Protein AF-A0A1Y2E936-F1 (afdb_monomer)

Solvent-accessible surface area (backbone atoms only — not comparable to full-atom values): 23681 Å² total; per-residue (Å²): 90,59,72,58,49,54,65,76,47,59,90,58,49,52,66,76,77,55,56,75,79,74,54,47,101,84,70,42,60,48,48,83,48,50,61,58,54,36,53,50,53,43,53,48,37,49,39,62,71,71,57,76,38,83,83,46,65,85,69,51,75,69,56,52,50,34,36,50,55,47,44,55,50,36,50,55,51,50,49,51,56,66,74,37,77,84,53,70,55,64,56,71,71,55,42,52,58,54,53,51,44,37,34,68,70,87,56,99,84,30,47,57,32,54,58,61,67,32,66,55,55,48,51,32,44,48,54,45,39,53,50,49,44,71,68,40,91,48,77,86,70,51,60,59,55,38,49,41,33,56,77,44,47,88,80,44,28,27,51,51,43,48,51,26,53,51,48,37,41,52,52,44,67,75,40,46,69,58,51,59,56,55,63,62,59,77,74,58,73,89,66,88,70,64,78,44,55,46,60,59,46,72,74,49,64,81,60,58,55,65,76,77,54,66,74,90,53,91,83,50,51,31,69,52,52,55,48,52,54,49,34,54,51,52,46,48,48,48,60,72,36,89,85,41,89,63,80,73,59,89,52,65,68,68,30,52,52,52,52,46,28,48,51,48,31,52,50,51,50,54,62,67,64,40,67,87,47,36,40,97,78,49,37,58,44,57,69,66,49,32,49,54,53,47,40,32,42,50,34,72,56,37,90,94,17,27,49,10,25,48,49,58,30,84,80,43,35,58,52,53,51,49,52,23,32,52,46,25,50,52,39,39,61,68,26,88,48,74,88,70,47,57,70,61,22,43,48,36,34,75,45,50,94,77,49,41,40,46,57,48,35,42,21,43,51,48,33,50,53,50,53,53,49,50,64,70,67,48,74,79,71,70,76,70,74,72,71,73,73,80,74,85,71,82,87,83,75,89,80,87,86,86,81,87,76,89,79,82,91,135

pLDDT: mean 87.67, std 13.81, range [39.38, 98.5]

Radius of gyration: 30.01 Å; Cα contacts (8 Å, |Δi|>4): 402; chains: 1; bounding box: 70×77×100 Å

Secondary structure (DSSP, 8-state):
-HHHHHHHTTT--HHHHSPPPPP-TTSPPBGGGHHHHHHHHHHHHHHHHHT-STTPPPPPHHHHHHHHHHHHHHHHHHHHHHHTTT-SB--HHHHHHHHHTTSSS--TT-HHHHHHT-HHHHHHHHHHHHHHHHH-SSGGGS-HHHHHHHHTGGG--HHHHHHHHHHHHHHHHHHHHHHHHHHHHTT-------GGGHHHHHHHTTS-HHHHSPPP-TT--HHHHHHHHHHHHHHHHHHHSSS-SS---SSHHHHHHHHHHHHHHHHHHHHHT-GGGB-TTSSBSSHHHHHHHHHHHHS--BTTBHHHHHHH-TTTHHHHHHHHHHHHHHHHHH-SSGGGS-HHHHHHHHHGGG--HHHHHHHHHHHHHHHHHHHHHS--------PPP---------------------

Organism: NCBI:txid106004

Foldseek 3Di:
DLVVLCVVCVPPALCNVPNQDDAPPVRFDWLVSLLVVLVLLLVLLCCLVLVLQPQQDNDAPVLVVLSVVSNVVSVVSVVCSVVPPVDRGDDPVVRVVSVVLFFQDPDVPRSLQVSLPDPSLLVSLVVLQVVLVVPDPDSVSRDSLSSNCNVCVNVHTSSSSSVNSVVSSVSCVVCVQVCLVVVVVVVDPPDCDDPLLCALCVVAVSDDCCVVLPADDLPDFLVSLVVLLCLLLVLLVLCVDVVHPDDADPDPVSNVLLVVLSVVSVVVSVVCPPPVQADPRNAGDDPVSSVLSSCLRFNDADPSNSLNVSCVPPRRVVRLLCLLLVLLVVQSNPDPHPVLHDSLSVSCNVCVVVGTSSSSSVNSVVSVVSVVVCVVPPPPPPPPPPPPDPPPDDPPDDDDDDDDDDDDDD

Structure (mmCIF, N/CA/C/O backbone):
data_AF-A0A1Y2E936-F1
#
_entry.id   AF-A0A1Y2E936-F1
#
loop_
_atom_site.group_PDB
_atom_site.id
_atom_site.type_symbol
_atom_site.label_atom_id
_atom_site.label_alt_id
_atom_site.label_comp_id
_atom_site.label_asym_id
_atom_site.label_entity_id
_atom_site.label_seq_id
_atom_site.pdbx_PDB_ins_code
_atom_site.Cartn_x
_atom_site.Cartn_y
_atom_site.Cartn_z
_atom_site.occupancy
_atom_site.B_iso_or_equiv
_atom_site.auth_seq_id
_atom_site.auth_comp_id
_atom_site.auth_asym_id
_atom_site.auth_atom_id
_atom_site.pdbx_PDB_model_num
ATOM 1 N N . MET A 1 1 ? 17.782 -22.196 17.964 1.00 95.38 1 MET A N 1
ATOM 2 C CA . MET A 1 1 ? 17.771 -22.431 16.505 1.00 95.38 1 MET A CA 1
ATOM 3 C C . MET A 1 1 ? 18.940 -21.751 15.791 1.00 95.38 1 MET A C 1
ATOM 5 O O . MET A 1 1 ? 19.696 -22.451 15.136 1.00 95.38 1 MET A O 1
ATOM 9 N N . GLN A 1 2 ? 19.159 -20.439 15.965 1.00 95.19 2 GLN A N 1
ATOM 10 C CA . GLN A 1 2 ? 20.209 -19.678 15.257 1.00 95.19 2 GLN A CA 1
ATOM 11 C C . GLN A 1 2 ? 21.599 -20.341 15.252 1.00 95.19 2 GLN A C 1
ATOM 13 O O . GLN A 1 2 ? 22.127 -20.606 14.182 1.00 95.19 2 GLN A O 1
ATOM 18 N N . ALA A 1 3 ? 22.156 -20.705 16.415 1.00 96.25 3 ALA A N 1
ATOM 19 C CA . ALA A 1 3 ? 23.478 -21.344 16.486 1.00 96.25 3 ALA A CA 1
ATOM 20 C C . ALA A 1 3 ? 23.561 -22.689 15.731 1.00 96.25 3 ALA A C 1
ATOM 22 O O . ALA A 1 3 ? 24.579 -22.988 15.111 1.00 96.25 3 ALA A O 1
ATOM 23 N N . GLN A 1 4 ? 22.483 -23.483 15.746 1.00 97.31 4 GLN A N 1
ATOM 24 C CA . GLN A 1 4 ? 22.412 -24.747 15.003 1.00 97.31 4 GLN A CA 1
ATOM 25 C C . GLN A 1 4 ? 22.376 -24.492 13.492 1.00 97.31 4 GLN A C 1
ATOM 27 O O . GLN A 1 4 ? 23.114 -25.139 12.756 1.00 97.31 4 GLN A O 1
ATOM 32 N N . ALA A 1 5 ? 21.580 -23.516 13.0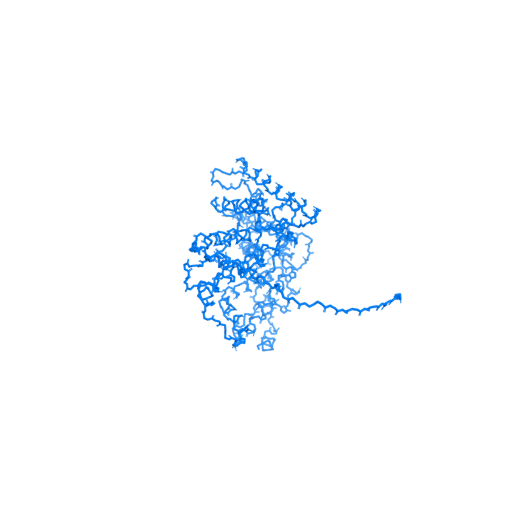39 1.00 96.50 5 ALA A N 1
ATOM 33 C CA . ALA A 1 5 ? 21.527 -23.106 11.635 1.00 96.50 5 ALA A CA 1
ATOM 34 C C . ALA A 1 5 ? 22.873 -22.545 11.149 1.00 96.50 5 ALA A C 1
ATOM 36 O O . ALA A 1 5 ? 23.357 -22.953 10.096 1.00 96.50 5 ALA A O 1
ATOM 37 N N . SER A 1 6 ? 23.537 -21.698 11.944 1.00 96.25 6 SER A N 1
ATOM 38 C CA . SER A 1 6 ? 24.874 -21.174 11.632 1.00 96.25 6 SER A CA 1
ATOM 39 C C . SER A 1 6 ? 25.923 -22.279 11.494 1.00 96.25 6 SER A C 1
ATOM 41 O O . SER A 1 6 ? 26.795 -22.186 10.635 1.00 96.25 6 SER A O 1
ATOM 43 N N . ALA A 1 7 ? 25.862 -23.318 12.334 1.00 97.19 7 ALA A N 1
ATOM 44 C CA . ALA A 1 7 ? 26.773 -24.455 12.244 1.00 97.19 7 ALA A CA 1
ATOM 45 C C . ALA A 1 7 ? 26.462 -25.342 11.028 1.00 97.19 7 ALA A C 1
ATOM 47 O O . ALA A 1 7 ? 27.373 -25.701 10.290 1.00 97.19 7 ALA A O 1
ATOM 48 N N . ALA A 1 8 ? 25.187 -25.660 10.800 1.00 97.88 8 ALA A N 1
ATOM 49 C CA . ALA A 1 8 ? 24.766 -26.590 9.755 1.00 97.88 8 ALA A CA 1
ATOM 50 C C . ALA A 1 8 ? 24.828 -26.010 8.335 1.00 97.88 8 ALA A C 1
ATOM 52 O O . ALA A 1 8 ? 25.029 -26.751 7.379 1.00 97.88 8 ALA A O 1
ATOM 53 N N . PHE A 1 9 ? 24.637 -24.698 8.184 1.00 97.88 9 PHE A N 1
ATOM 54 C CA . PHE A 1 9 ? 24.607 -24.014 6.887 1.00 97.88 9 PHE A CA 1
ATOM 55 C C . PHE A 1 9 ? 25.857 -23.161 6.642 1.00 97.88 9 PHE A C 1
ATOM 57 O O . PHE A 1 9 ? 25.851 -22.291 5.772 1.00 97.88 9 PHE A O 1
ATOM 64 N N . ARG A 1 10 ? 26.932 -23.391 7.407 1.00 97.12 10 ARG A N 1
ATOM 65 C CA . ARG A 1 10 ? 28.188 -22.634 7.312 1.00 97.12 10 ARG A CA 1
ATOM 66 C C . ARG A 1 10 ? 28.743 -22.610 5.889 1.00 97.12 10 ARG A C 1
ATOM 68 O O . ARG A 1 10 ? 29.043 -21.535 5.389 1.00 97.12 10 ARG A O 1
ATOM 75 N N . ASP A 1 11 ? 28.792 -23.771 5.246 1.00 97.25 11 ASP A N 1
ATOM 76 C CA . ASP A 1 11 ? 29.447 -23.944 3.944 1.00 97.25 11 ASP A CA 1
ATOM 77 C C . ASP A 1 11 ? 28.495 -23.726 2.755 1.00 97.25 11 ASP A C 1
ATOM 79 O O . ASP A 1 11 ? 28.885 -23.866 1.597 1.00 97.25 11 ASP A O 1
ATOM 83 N N . LEU A 1 12 ? 27.227 -23.392 3.023 1.00 97.56 12 LEU A N 1
ATOM 84 C CA . LEU A 1 12 ? 26.265 -23.051 1.980 1.00 97.56 12 LEU A CA 1
ATOM 85 C C . LEU A 1 12 ? 26.434 -21.591 1.567 1.00 97.56 12 LEU A C 1
ATOM 87 O O . LEU A 1 12 ? 26.602 -20.716 2.415 1.00 97.56 12 LEU A O 1
ATOM 91 N N . THR A 1 13 ? 26.307 -21.335 0.267 1.00 97.50 13 THR A N 1
ATOM 92 C CA . THR A 1 13 ? 26.265 -19.990 -0.320 1.00 97.50 13 THR A CA 1
ATOM 93 C C . THR A 1 13 ? 24.950 -19.781 -1.064 1.00 97.50 13 THR A C 1
ATOM 95 O O . THR A 1 13 ? 24.305 -20.740 -1.505 1.00 97.50 13 THR A O 1
ATOM 98 N N . VAL A 1 14 ? 24.542 -18.523 -1.247 1.00 96.25 14 VAL A N 1
ATOM 99 C CA . VAL A 1 14 ? 23.341 -18.216 -2.041 1.00 96.25 14 VAL A CA 1
ATOM 100 C C . VAL A 1 14 ? 23.515 -18.647 -3.495 1.00 96.25 14 VAL A C 1
ATOM 102 O O . VAL A 1 14 ? 22.578 -19.198 -4.066 1.00 96.25 14 VAL A O 1
ATOM 105 N N . SER A 1 15 ? 24.711 -18.516 -4.073 1.00 94.75 15 SER A N 1
ATOM 106 C CA . SER A 1 15 ? 24.978 -18.960 -5.446 1.00 94.75 15 SER A CA 1
ATOM 107 C C . SER A 1 15 ? 24.755 -20.467 -5.628 1.00 94.75 15 SER A C 1
ATOM 109 O O . SER A 1 15 ? 24.319 -20.895 -6.694 1.00 94.75 15 SER A O 1
ATOM 111 N N . TYR A 1 16 ? 25.002 -21.273 -4.587 1.00 96.88 16 TYR A N 1
ATOM 112 C CA . TYR A 1 16 ? 24.696 -22.706 -4.588 1.00 96.88 16 TYR A CA 1
ATOM 113 C C . TYR A 1 16 ? 23.190 -22.981 -4.453 1.00 96.88 16 TYR A C 1
ATOM 115 O O . TYR A 1 16 ? 22.640 -23.811 -5.173 1.00 96.88 16 TYR A O 1
ATOM 123 N N . LEU A 1 17 ? 22.507 -22.275 -3.547 1.00 96.06 17 LEU A N 1
ATOM 124 C CA . LEU A 1 17 ? 21.073 -22.468 -3.282 1.00 96.06 17 LEU A CA 1
ATOM 125 C C . LEU A 1 17 ? 20.167 -21.882 -4.375 1.00 96.06 17 LEU A C 1
ATOM 127 O O . LEU A 1 17 ? 19.028 -22.311 -4.552 1.00 96.06 17 LEU A O 1
ATOM 131 N N . ALA A 1 18 ? 20.656 -20.872 -5.085 1.00 93.38 18 ALA A N 1
ATOM 132 C CA . ALA A 1 18 ? 19.879 -20.015 -5.961 1.00 93.38 18 ALA A CA 1
ATOM 133 C C . ALA A 1 18 ? 20.694 -19.603 -7.209 1.00 93.38 18 ALA A C 1
ATOM 135 O O . ALA A 1 18 ? 20.725 -18.418 -7.558 1.00 93.38 18 ALA A O 1
ATOM 136 N N . PRO A 1 19 ? 21.264 -20.559 -7.968 1.00 94.31 19 PRO A N 1
ATOM 137 C CA . PRO A 1 19 ? 22.213 -20.267 -9.038 1.00 94.31 19 PRO A CA 1
ATOM 138 C C . PRO A 1 19 ? 21.625 -19.376 -10.136 1.00 94.31 19 PRO A C 1
ATOM 140 O O . PRO A 1 19 ? 20.407 -19.334 -10.372 1.00 94.31 19 PRO A O 1
ATOM 143 N N . HIS A 1 20 ? 22.503 -18.650 -10.824 1.00 92.69 20 HIS A N 1
ATOM 144 C CA . HIS A 1 20 ? 22.152 -18.019 -12.093 1.00 92.69 20 HIS A CA 1
ATOM 145 C C . HIS A 1 20 ? 21.760 -19.083 -13.125 1.00 92.69 20 HIS A C 1
ATOM 147 O O . HIS A 1 20 ? 22.260 -20.210 -13.065 1.00 92.69 20 HIS A O 1
ATOM 153 N N . PRO A 1 21 ? 20.890 -18.748 -14.095 1.00 92.25 21 PRO A N 1
ATOM 154 C CA . PRO A 1 21 ? 20.718 -19.576 -15.275 1.00 92.25 21 PRO A CA 1
ATOM 155 C C . PRO A 1 21 ? 22.086 -19.808 -15.929 1.00 92.25 21 PRO A C 1
ATOM 157 O O . PRO A 1 21 ? 22.873 -18.858 -16.015 1.00 92.25 21 PRO A O 1
ATOM 160 N N . PRO A 1 22 ? 22.379 -21.039 -16.373 1.00 90.38 22 PRO A N 1
ATOM 161 C CA . PRO A 1 22 ? 23.677 -21.363 -16.938 1.00 90.38 22 PRO A CA 1
ATOM 162 C C . PRO A 1 22 ? 23.936 -20.520 -18.190 1.00 90.38 22 PRO A C 1
ATOM 164 O O . PRO A 1 22 ? 23.034 -20.282 -19.002 1.00 90.38 22 PRO A O 1
ATOM 167 N N . LEU A 1 23 ? 25.179 -20.069 -18.325 1.00 88.62 23 LEU A N 1
ATOM 168 C CA . LEU A 1 23 ? 25.692 -19.534 -19.579 1.00 88.62 23 LEU A CA 1
ATOM 169 C C . LEU A 1 23 ? 26.053 -20.706 -20.499 1.00 88.62 23 LEU A C 1
ATOM 171 O O . LEU A 1 23 ? 26.332 -21.808 -20.023 1.00 88.62 23 LEU A O 1
ATOM 175 N N . ASP A 1 24 ? 26.026 -20.479 -21.808 1.00 87.25 24 ASP A N 1
ATOM 176 C CA . ASP A 1 24 ? 26.539 -21.462 -22.760 1.00 87.25 24 ASP A CA 1
ATOM 177 C C . ASP A 1 24 ? 28.075 -21.580 -22.686 1.00 87.25 24 ASP A C 1
ATOM 179 O O . ASP A 1 24 ? 28.744 -20.859 -21.942 1.00 87.25 24 ASP A O 1
ATOM 183 N N . GLU A 1 25 ? 28.647 -22.490 -23.476 1.00 89.38 25 GLU A N 1
ATOM 184 C CA . GLU A 1 25 ? 30.098 -22.739 -23.532 1.00 89.38 25 GLU A CA 1
ATOM 185 C C . GLU A 1 25 ? 30.923 -21.491 -23.898 1.00 89.38 25 GLU A C 1
ATOM 187 O O . GLU A 1 25 ? 32.115 -21.425 -23.608 1.00 89.38 25 GLU A O 1
ATOM 192 N N . LEU A 1 26 ? 30.294 -20.485 -24.514 1.00 86.12 26 LEU A N 1
ATOM 193 C CA . LEU A 1 26 ? 30.909 -19.220 -24.908 1.00 86.12 26 LEU A CA 1
ATOM 194 C C . LEU A 1 26 ? 30.634 -18.094 -23.898 1.00 86.12 26 LEU A C 1
ATOM 196 O O . LEU A 1 26 ? 30.902 -16.927 -24.195 1.00 86.12 26 LEU A O 1
ATOM 200 N N . GLY A 1 27 ? 30.067 -18.409 -22.729 1.00 85.56 27 GLY A N 1
ATOM 201 C CA . GLY A 1 27 ? 29.691 -17.426 -21.715 1.00 85.56 27 GLY A CA 1
ATOM 202 C C . GLY A 1 27 ? 28.489 -16.564 -22.117 1.00 85.56 27 GLY A C 1
ATOM 203 O O . GLY A 1 27 ? 28.288 -15.477 -21.568 1.00 85.56 27 GLY A O 1
ATOM 204 N N . ARG A 1 28 ? 27.684 -16.998 -23.093 1.00 86.25 28 ARG A N 1
ATOM 205 C CA . ARG A 1 28 ? 26.511 -16.257 -23.563 1.00 86.25 28 ARG A CA 1
ATOM 206 C C . ARG A 1 28 ? 25.267 -16.686 -22.815 1.00 86.25 28 ARG A C 1
ATOM 208 O O . ARG A 1 28 ? 25.077 -17.857 -22.501 1.00 86.25 28 ARG A O 1
ATOM 215 N N . LEU A 1 29 ? 24.395 -15.723 -22.548 1.00 86.62 29 LEU A N 1
ATOM 216 C CA . LEU A 1 29 ? 23.117 -15.995 -21.918 1.00 86.62 29 LEU A CA 1
ATOM 217 C C . LEU A 1 29 ? 22.126 -16.463 -22.994 1.00 86.62 29 LEU A C 1
ATOM 219 O O . LEU A 1 29 ? 21.844 -15.693 -23.920 1.00 86.62 29 LEU A O 1
ATOM 223 N N . PRO A 1 30 ? 21.561 -17.678 -22.883 1.00 88.06 30 PRO A N 1
ATOM 224 C CA . PRO A 1 30 ? 20.521 -18.121 -23.800 1.00 88.06 30 PRO A CA 1
ATOM 225 C C . PRO A 1 30 ? 19.323 -17.169 -23.756 1.00 88.06 30 PRO A C 1
ATOM 227 O O . PRO A 1 30 ? 18.890 -16.751 -22.679 1.00 88.06 30 PRO A O 1
ATOM 230 N N . SER A 1 31 ? 18.737 -16.864 -24.914 1.00 84.69 31 SER A N 1
ATOM 231 C CA . SER A 1 31 ? 17.514 -16.045 -24.994 1.00 84.69 31 SER A CA 1
ATOM 232 C C . SER A 1 31 ? 16.362 -16.605 -24.146 1.00 84.69 31 SER A C 1
ATOM 234 O O . SER A 1 31 ? 15.586 -15.846 -23.569 1.00 84.69 31 SER A O 1
ATOM 236 N N . THR A 1 32 ? 16.306 -17.928 -23.974 1.00 87.56 32 THR A N 1
ATOM 237 C CA . THR A 1 32 ? 15.342 -18.631 -23.112 1.00 87.56 32 THR A CA 1
ATOM 238 C C . THR A 1 32 ? 15.480 -18.301 -21.625 1.00 87.56 32 THR A C 1
ATOM 240 O O . THR A 1 32 ? 14.538 -18.513 -20.867 1.00 87.56 32 THR A O 1
ATOM 243 N N . SER A 1 33 ? 16.626 -17.772 -21.191 1.00 90.62 33 SER A N 1
ATOM 244 C CA . SER A 1 33 ? 16.859 -17.371 -19.802 1.00 90.62 33 SER A CA 1
ATOM 245 C C . SER A 1 33 ? 16.356 -15.956 -19.508 1.00 90.62 33 SER A C 1
ATOM 247 O O . SER A 1 33 ? 16.100 -15.635 -18.350 1.00 90.62 33 SER A O 1
ATOM 249 N N . ILE A 1 34 ? 16.170 -15.106 -20.526 1.00 89.44 34 ILE A N 1
ATOM 250 C CA . ILE A 1 34 ? 15.738 -13.706 -20.357 1.00 89.44 34 ILE A CA 1
ATOM 251 C C . ILE A 1 34 ? 14.385 -13.612 -19.639 1.00 89.44 34 ILE A C 1
ATOM 253 O O . ILE A 1 34 ? 14.310 -12.859 -18.666 1.00 89.44 34 ILE A O 1
ATOM 257 N N . PRO A 1 35 ? 13.351 -14.402 -20.010 1.00 92.25 35 PRO A N 1
ATOM 258 C CA . PRO A 1 35 ? 12.076 -14.382 -19.300 1.00 92.25 35 PRO A CA 1
ATOM 259 C C . PRO A 1 35 ? 12.193 -14.753 -17.818 1.00 92.25 35 PRO A C 1
ATOM 261 O O . PRO A 1 35 ? 11.392 -14.295 -17.013 1.00 92.25 35 PRO A O 1
ATOM 264 N N . LEU A 1 36 ? 13.183 -15.567 -17.427 1.00 93.62 36 LEU A N 1
ATOM 265 C CA . LEU A 1 36 ? 13.402 -15.915 -16.018 1.00 93.62 36 LEU A CA 1
ATOM 266 C C . LEU A 1 36 ? 13.915 -14.708 -15.224 1.00 93.62 36 LEU A C 1
ATOM 268 O O . LEU A 1 36 ? 13.453 -14.453 -14.113 1.00 93.62 36 LEU A O 1
ATOM 272 N N . TYR A 1 37 ? 14.840 -13.952 -15.816 1.00 94.50 37 TYR A N 1
ATOM 273 C CA . TYR A 1 37 ? 15.378 -12.712 -15.261 1.00 94.50 37 TYR A CA 1
ATOM 274 C C . TYR A 1 37 ? 14.319 -11.622 -15.142 1.00 94.50 37 TYR A C 1
ATOM 276 O O . TYR A 1 37 ? 14.142 -11.079 -14.053 1.00 94.50 37 TYR A O 1
ATOM 284 N N . THR A 1 38 ? 13.583 -11.347 -16.221 1.00 94.50 38 THR A N 1
ATOM 285 C CA . THR A 1 38 ? 12.517 -10.336 -16.209 1.00 94.50 38 THR A CA 1
ATOM 286 C C . THR A 1 38 ? 11.378 -10.741 -15.274 1.00 94.50 38 THR A C 1
ATOM 288 O O . THR A 1 38 ? 10.902 -9.922 -14.497 1.00 94.50 38 THR A O 1
ATOM 291 N N . ALA A 1 39 ? 10.981 -12.020 -15.241 1.00 95.62 39 ALA A N 1
ATOM 292 C CA . ALA A 1 39 ? 9.966 -12.490 -14.298 1.00 95.62 39 ALA A CA 1
ATOM 293 C C . ALA A 1 39 ? 10.403 -12.325 -12.835 1.00 95.62 39 ALA A C 1
ATOM 295 O O . ALA A 1 39 ? 9.564 -12.033 -11.980 1.00 95.62 39 ALA A O 1
ATOM 296 N N . LEU A 1 40 ? 11.691 -12.515 -12.527 1.00 96.31 40 LEU A N 1
ATOM 297 C CA . LEU A 1 40 ? 12.211 -12.292 -11.181 1.00 96.31 40 LEU A CA 1
ATOM 298 C C . LEU A 1 40 ? 12.169 -10.805 -10.809 1.00 96.31 40 LEU A C 1
ATOM 300 O O . LEU A 1 40 ? 11.594 -10.466 -9.773 1.00 96.31 40 LEU A O 1
ATOM 304 N N . SER A 1 41 ? 12.718 -9.923 -11.651 1.00 96.12 41 SER A N 1
ATOM 305 C CA . SER A 1 41 ? 12.727 -8.477 -11.389 1.00 96.12 41 SER A CA 1
ATOM 306 C C . SER A 1 41 ? 11.319 -7.896 -11.302 1.00 96.12 41 SER A C 1
ATOM 308 O O . SER A 1 41 ? 11.032 -7.148 -10.370 1.00 96.12 41 SER A O 1
ATOM 310 N N . THR A 1 42 ? 10.406 -8.327 -12.174 1.00 95.62 42 THR A N 1
ATOM 311 C CA . THR A 1 42 ? 8.989 -7.947 -12.128 1.00 95.62 42 THR A CA 1
ATOM 312 C C . THR A 1 42 ? 8.339 -8.379 -10.812 1.00 95.62 42 THR A C 1
ATOM 314 O O . THR A 1 42 ? 7.647 -7.590 -10.174 1.00 95.62 42 THR A O 1
ATOM 317 N N . LYS A 1 43 ? 8.580 -9.612 -10.342 1.00 95.38 43 LYS A N 1
ATOM 318 C CA . LYS A 1 43 ? 8.028 -10.089 -9.059 1.00 95.38 43 LYS A CA 1
ATOM 319 C C . LYS A 1 43 ? 8.529 -9.277 -7.867 1.00 95.38 43 LYS A C 1
ATOM 321 O O . LYS A 1 43 ? 7.753 -9.054 -6.940 1.00 95.38 43 LYS A O 1
ATOM 326 N N . VAL A 1 44 ? 9.795 -8.859 -7.875 1.00 95.25 44 VAL A N 1
ATOM 327 C CA . VAL A 1 44 ? 10.350 -7.985 -6.831 1.00 95.25 44 VAL A CA 1
ATOM 328 C C . VAL A 1 44 ? 9.729 -6.594 -6.920 1.00 95.25 44 VAL A C 1
ATOM 330 O O . VAL A 1 44 ? 9.231 -6.098 -5.916 1.00 95.25 44 VAL A O 1
ATOM 333 N N . ALA A 1 45 ? 9.670 -5.998 -8.111 1.00 93.81 45 ALA A N 1
ATOM 334 C CA . ALA A 1 45 ? 9.061 -4.686 -8.321 1.00 93.81 45 ALA A CA 1
ATOM 335 C C . ALA A 1 45 ? 7.606 -4.645 -7.820 1.00 93.81 45 ALA A C 1
ATOM 337 O O . ALA A 1 45 ? 7.235 -3.743 -7.072 1.00 93.81 45 ALA A O 1
ATOM 338 N N . LEU A 1 46 ? 6.814 -5.671 -8.151 1.00 89.69 46 LEU A N 1
ATOM 339 C CA . LEU A 1 46 ? 5.427 -5.802 -7.699 1.00 89.69 46 LEU A CA 1
ATOM 340 C C . LEU A 1 46 ? 5.306 -6.012 -6.186 1.00 89.69 46 LEU A C 1
ATOM 342 O O . LEU A 1 46 ? 4.402 -5.462 -5.560 1.00 89.69 46 LEU A O 1
ATOM 346 N N . LEU A 1 47 ? 6.212 -6.787 -5.579 1.00 90.62 47 LEU A N 1
ATOM 347 C CA . LEU A 1 47 ? 6.241 -6.954 -4.125 1.00 90.62 47 LEU A CA 1
ATOM 348 C C . LEU A 1 47 ? 6.421 -5.605 -3.423 1.00 90.62 47 LEU A C 1
ATOM 350 O O . LEU A 1 47 ? 5.678 -5.288 -2.493 1.00 90.62 47 LEU A O 1
ATOM 354 N N . LEU A 1 48 ? 7.390 -4.818 -3.893 1.00 89.56 48 LEU A N 1
ATOM 355 C CA . LEU A 1 48 ? 7.687 -3.500 -3.343 1.00 89.56 48 LEU A CA 1
ATOM 356 C C . LEU A 1 48 ? 6.540 -2.511 -3.617 1.00 89.56 48 LEU A C 1
ATOM 358 O O . LEU A 1 48 ? 6.225 -1.694 -2.757 1.00 89.56 48 LEU A O 1
ATOM 362 N N . SER A 1 49 ? 5.859 -2.605 -4.765 1.00 85.38 49 SER A N 1
ATOM 363 C CA . SER A 1 49 ? 4.780 -1.678 -5.129 1.00 85.38 49 SER A CA 1
ATOM 364 C C . SER A 1 49 ? 3.460 -1.947 -4.408 1.00 85.38 49 SER A C 1
ATOM 366 O O . SER A 1 49 ? 2.744 -1.014 -4.055 1.00 85.38 49 SER A O 1
ATOM 368 N N . MET A 1 50 ? 3.095 -3.218 -4.228 1.00 76.88 50 MET A N 1
ATOM 369 C CA . MET A 1 50 ? 1.789 -3.597 -3.677 1.00 76.88 50 MET A CA 1
ATOM 370 C C . MET A 1 50 ? 1.754 -3.517 -2.147 1.00 76.88 50 MET A C 1
ATOM 372 O O . MET A 1 50 ? 0.682 -3.367 -1.560 1.00 76.88 50 MET A O 1
ATOM 376 N N . GLY A 1 51 ? 2.917 -3.559 -1.488 1.00 70.00 51 GLY A N 1
ATOM 377 C CA . GLY A 1 51 ? 2.997 -3.663 -0.030 1.00 70.00 51 GLY A CA 1
ATOM 378 C C . GLY A 1 51 ? 2.612 -5.051 0.490 1.00 70.00 51 GLY A C 1
ATOM 379 O O . GLY A 1 51 ? 2.249 -5.193 1.653 1.00 70.00 51 GLY A O 1
ATOM 380 N N . ASP A 1 52 ? 2.721 -6.073 -0.363 1.00 71.94 52 ASP A N 1
ATOM 381 C CA . ASP A 1 52 ? 2.423 -7.480 -0.055 1.00 71.94 52 ASP A CA 1
ATOM 382 C C . ASP A 1 52 ? 3.468 -8.145 0.865 1.00 71.94 52 ASP A C 1
ATOM 384 O O . ASP A 1 52 ? 3.360 -9.329 1.198 1.00 71.94 52 ASP A O 1
ATOM 388 N N . ALA A 1 53 ? 4.494 -7.395 1.270 1.00 76.25 53 ALA A N 1
ATOM 389 C CA . ALA A 1 53 ? 5.442 -7.751 2.312 1.00 76.25 53 ALA A CA 1
ATOM 390 C C . ALA A 1 53 ? 5.026 -7.039 3.610 1.00 76.25 53 ALA A C 1
ATOM 392 O O . ALA A 1 53 ? 5.304 -5.846 3.764 1.00 76.25 53 ALA A O 1
ATOM 393 N N . PRO A 1 54 ? 4.373 -7.720 4.573 1.00 67.19 54 PRO A N 1
ATOM 394 C CA . PRO A 1 54 ? 4.174 -7.111 5.880 1.00 67.19 54 PRO A CA 1
ATOM 395 C C . PRO A 1 54 ? 5.555 -6.790 6.468 1.00 67.19 54 PRO A C 1
ATOM 397 O O . PRO A 1 54 ? 6.522 -7.493 6.193 1.00 67.19 54 PRO A O 1
ATOM 400 N N . PHE A 1 55 ? 5.644 -5.722 7.260 1.00 75.31 55 PHE A N 1
ATOM 401 C CA . PHE A 1 55 ? 6.890 -5.183 7.841 1.00 75.31 55 PHE A CA 1
ATOM 402 C C . PHE A 1 55 ? 7.786 -4.395 6.882 1.00 75.31 55 PHE A C 1
ATOM 404 O O . PHE A 1 55 ? 8.593 -3.607 7.366 1.00 75.31 55 PHE A O 1
ATOM 411 N N . LEU A 1 56 ? 7.619 -4.525 5.564 1.00 79.69 56 LEU A N 1
ATOM 412 C CA . LEU A 1 56 ? 8.328 -3.656 4.636 1.00 79.69 56 LEU A CA 1
ATOM 413 C C . LEU A 1 56 ? 7.792 -2.225 4.776 1.00 79.69 56 LEU A C 1
ATOM 415 O O . LEU A 1 56 ? 6.584 -1.984 4.676 1.00 79.69 56 LEU A O 1
ATOM 419 N N . ALA A 1 57 ? 8.691 -1.277 5.037 1.00 75.25 57 ALA A N 1
ATOM 420 C CA . ALA A 1 57 ? 8.336 0.133 5.080 1.00 75.25 57 ALA A CA 1
ATOM 421 C C . ALA A 1 57 ? 7.795 0.586 3.711 1.00 75.25 57 ALA A C 1
ATOM 423 O O . ALA A 1 57 ? 8.240 0.077 2.677 1.00 75.25 57 ALA A O 1
ATOM 424 N N . PRO A 1 58 ? 6.847 1.538 3.677 1.00 73.25 58 PRO A N 1
ATOM 425 C CA . PRO A 1 58 ? 6.354 2.073 2.421 1.00 73.25 58 PRO A CA 1
ATOM 426 C C . PRO A 1 58 ? 7.505 2.635 1.587 1.00 73.25 58 PRO A C 1
ATOM 428 O O . PRO A 1 58 ? 8.424 3.290 2.083 1.00 73.25 58 PRO A O 1
ATOM 431 N N . VAL A 1 59 ? 7.432 2.344 0.297 1.00 79.44 59 VAL A N 1
ATOM 432 C CA . VAL A 1 59 ? 8.405 2.756 -0.702 1.00 79.44 59 VAL A CA 1
ATOM 433 C C . VAL A 1 59 ? 8.319 4.276 -0.892 1.00 79.44 59 VAL A C 1
ATOM 435 O O . VAL A 1 59 ? 7.224 4.819 -1.025 1.00 79.44 59 VAL A O 1
ATOM 438 N N . ASN A 1 60 ? 9.458 4.978 -0.880 1.00 83.31 60 ASN A N 1
ATOM 439 C CA . ASN A 1 60 ? 9.486 6.426 -1.130 1.00 83.31 60 ASN A CA 1
ATOM 440 C C . ASN A 1 60 ? 9.229 6.754 -2.623 1.00 83.31 60 ASN A C 1
ATOM 442 O O . ASN A 1 60 ? 9.252 5.866 -3.478 1.00 83.31 60 ASN A O 1
ATOM 446 N N . ASP A 1 61 ? 9.003 8.033 -2.947 1.00 76.31 61 ASP A N 1
ATOM 447 C CA . ASP A 1 61 ? 8.682 8.463 -4.320 1.00 76.31 61 ASP A CA 1
ATOM 448 C C . ASP A 1 61 ? 9.785 8.098 -5.345 1.00 76.31 61 ASP A C 1
ATOM 450 O O . ASP A 1 61 ? 9.472 7.758 -6.488 1.00 76.31 61 ASP A O 1
ATOM 454 N N . GLU A 1 62 ? 11.064 8.117 -4.946 1.00 83.69 62 GLU A N 1
ATOM 455 C CA . GLU A 1 62 ? 12.198 7.744 -5.808 1.00 83.69 62 GLU A CA 1
ATOM 456 C C . GLU A 1 62 ? 12.132 6.263 -6.209 1.00 83.69 62 GLU A C 1
ATOM 458 O O . GLU A 1 62 ? 12.167 5.921 -7.393 1.00 83.69 62 GLU A O 1
ATOM 463 N N . HIS A 1 63 ? 11.968 5.371 -5.236 1.00 86.94 63 HIS A N 1
ATOM 464 C CA . HIS A 1 63 ? 11.839 3.943 -5.499 1.00 86.94 63 HIS A CA 1
ATOM 465 C C . HIS A 1 63 ? 10.545 3.615 -6.258 1.00 86.94 63 HIS A C 1
ATOM 467 O O . HIS A 1 63 ? 10.540 2.702 -7.081 1.00 86.94 63 HIS A O 1
ATOM 473 N N . ALA A 1 64 ? 9.458 4.362 -6.035 1.00 83.56 64 ALA A N 1
ATOM 474 C CA . ALA A 1 64 ? 8.221 4.190 -6.793 1.00 83.56 64 ALA A CA 1
ATOM 475 C C . ALA A 1 64 ? 8.430 4.455 -8.293 1.00 83.56 64 ALA A C 1
ATOM 477 O O . ALA A 1 64 ? 7.892 3.728 -9.126 1.00 83.56 64 ALA A O 1
ATOM 478 N N . TRP A 1 65 ? 9.236 5.460 -8.652 1.00 86.31 65 TRP A N 1
ATOM 479 C CA . TRP A 1 65 ? 9.622 5.694 -10.045 1.00 86.31 65 TRP A CA 1
ATOM 480 C C . TRP A 1 65 ? 10.523 4.576 -10.593 1.00 86.31 65 TRP A C 1
ATOM 482 O O . TRP A 1 65 ? 10.252 4.068 -11.678 1.00 86.31 65 TRP A O 1
ATOM 492 N N . MET A 1 66 ? 11.510 4.109 -9.818 1.00 90.62 66 MET A N 1
ATOM 493 C CA . MET A 1 66 ? 12.381 2.986 -10.214 1.00 90.62 66 MET A CA 1
ATOM 494 C C . MET A 1 66 ? 11.608 1.687 -10.464 1.00 90.62 66 MET A C 1
ATOM 496 O O . MET A 1 66 ? 11.956 0.922 -11.359 1.00 90.62 66 MET A O 1
ATOM 500 N N . ILE A 1 67 ? 10.561 1.428 -9.679 1.00 91.50 67 ILE A N 1
ATOM 501 C CA . ILE A 1 67 ? 9.662 0.286 -9.878 1.00 91.50 67 ILE A CA 1
ATOM 502 C C . ILE A 1 67 ? 8.976 0.385 -11.241 1.00 91.50 67 ILE A C 1
ATOM 504 O O . ILE A 1 67 ? 8.954 -0.600 -11.972 1.00 91.50 67 ILE A O 1
ATOM 508 N N . VAL A 1 68 ? 8.436 1.555 -11.595 1.00 89.38 68 VAL A N 1
ATOM 509 C CA . VAL A 1 68 ? 7.776 1.765 -12.894 1.00 89.38 68 VAL A CA 1
ATOM 510 C C . VAL A 1 68 ? 8.773 1.587 -14.037 1.00 89.38 68 VAL A C 1
ATOM 512 O O . VAL A 1 68 ? 8.507 0.808 -14.948 1.00 89.38 68 VAL A O 1
ATOM 515 N N . GLU A 1 69 ? 9.947 2.218 -13.949 1.00 91.06 69 GLU A N 1
ATOM 516 C CA . GLU A 1 69 ? 11.012 2.082 -14.952 1.00 91.06 69 GLU A CA 1
ATOM 517 C C . GLU A 1 69 ? 11.417 0.611 -15.151 1.00 91.06 69 GLU A C 1
ATOM 519 O O . GLU A 1 69 ? 11.573 0.140 -16.279 1.00 91.06 69 GLU A O 1
ATOM 524 N N . LEU A 1 70 ? 11.549 -0.143 -14.055 1.00 93.12 70 LEU A N 1
ATOM 525 C CA . LEU A 1 70 ? 11.900 -1.558 -14.095 1.00 93.12 70 LEU A CA 1
ATOM 526 C C . LEU A 1 70 ? 10.803 -2.411 -14.748 1.00 93.12 70 LEU A C 1
ATOM 528 O O . LEU A 1 70 ? 11.124 -3.287 -15.551 1.00 93.12 70 LEU A O 1
ATOM 532 N N . LEU A 1 71 ? 9.531 -2.148 -14.435 1.00 93.50 71 LEU A N 1
ATOM 533 C CA . LEU A 1 71 ? 8.389 -2.855 -15.022 1.00 93.50 71 LEU A CA 1
ATOM 534 C C . LEU A 1 71 ? 8.272 -2.585 -16.529 1.00 93.50 71 LEU A C 1
ATOM 536 O O . LEU A 1 71 ? 8.160 -3.533 -17.304 1.00 93.50 71 LEU A O 1
ATOM 540 N N . GLU A 1 72 ? 8.380 -1.325 -16.956 1.00 90.81 72 GLU A N 1
ATOM 541 C CA . GLU A 1 72 ? 8.359 -0.959 -18.380 1.00 90.81 72 GLU A CA 1
ATOM 542 C C . GLU A 1 72 ? 9.533 -1.576 -19.148 1.00 90.81 72 GLU A C 1
ATOM 544 O O . GLU A 1 72 ? 9.383 -2.047 -20.279 1.00 90.81 72 GLU A O 1
ATOM 549 N N . ARG A 1 73 ? 10.725 -1.591 -18.540 1.00 92.25 73 ARG A N 1
ATOM 550 C CA . ARG A 1 73 ? 11.904 -2.247 -19.113 1.00 92.25 73 ARG A CA 1
ATOM 551 C C . ARG A 1 73 ? 11.659 -3.741 -19.308 1.00 92.25 73 ARG A C 1
ATOM 553 O O . ARG A 1 73 ? 11.977 -4.276 -20.370 1.00 92.25 73 ARG A O 1
ATOM 560 N N . ASP A 1 74 ? 11.142 -4.415 -18.284 1.00 93.88 74 ASP A N 1
ATOM 561 C CA . ASP A 1 74 ? 10.885 -5.855 -18.311 1.00 93.88 74 ASP A CA 1
ATOM 562 C C . ASP A 1 74 ? 9.829 -6.225 -19.356 1.00 93.88 74 ASP A C 1
ATOM 564 O O . ASP A 1 74 ? 9.998 -7.216 -20.069 1.00 93.88 74 ASP A O 1
ATOM 568 N N . GLU A 1 75 ? 8.776 -5.418 -19.489 1.00 91.94 75 GLU A N 1
ATOM 569 C CA . GLU A 1 75 ? 7.748 -5.573 -20.520 1.00 91.94 75 GLU A CA 1
ATOM 570 C C . GLU A 1 75 ? 8.348 -5.461 -21.926 1.00 91.94 75 GLU A C 1
ATOM 572 O O . GLU A 1 75 ? 8.264 -6.420 -22.697 1.00 91.94 75 GLU A O 1
ATOM 577 N N . LYS A 1 76 ? 9.085 -4.378 -22.215 1.00 90.44 76 LYS A N 1
ATOM 578 C CA . LYS A 1 76 ? 9.768 -4.180 -23.508 1.00 90.44 76 LYS A CA 1
ATOM 579 C C . LYS A 1 76 ? 10.753 -5.304 -23.830 1.00 90.44 76 LYS A C 1
ATOM 581 O O . LYS A 1 76 ? 10.875 -5.727 -24.978 1.00 90.44 76 LYS A O 1
ATOM 586 N N . LEU A 1 77 ? 11.490 -5.800 -22.833 1.00 89.19 77 LEU A N 1
ATOM 587 C CA . LEU A 1 77 ? 12.407 -6.927 -23.024 1.00 89.19 77 LEU A CA 1
ATOM 588 C C . LEU A 1 77 ? 11.652 -8.218 -23.351 1.00 89.19 77 LEU A C 1
ATOM 590 O O . LEU A 1 77 ? 12.068 -8.953 -24.245 1.00 89.19 77 LEU A O 1
ATOM 594 N N . ASN A 1 78 ? 10.539 -8.485 -22.670 1.00 88.44 78 ASN A N 1
ATOM 595 C CA . ASN A 1 78 ? 9.707 -9.651 -22.952 1.00 88.44 78 ASN A CA 1
ATOM 596 C C . ASN A 1 78 ? 9.058 -9.577 -24.341 1.00 88.44 78 ASN A C 1
ATOM 598 O O . ASN A 1 78 ? 9.024 -10.590 -25.039 1.00 88.44 78 ASN A O 1
ATOM 602 N N . GLU A 1 79 ? 8.586 -8.407 -24.768 1.00 88.38 79 GLU A N 1
ATOM 603 C CA . GLU A 1 79 ? 8.067 -8.179 -26.124 1.00 88.38 79 GLU A CA 1
ATOM 604 C C . GLU A 1 79 ? 9.141 -8.440 -27.178 1.00 88.38 79 GLU A C 1
ATOM 606 O O . GLU A 1 79 ? 8.940 -9.273 -28.063 1.00 88.38 79 GLU A O 1
ATOM 611 N N . ARG A 1 80 ? 10.333 -7.853 -27.006 1.00 85.94 80 ARG A N 1
ATOM 612 C CA . ARG A 1 80 ? 11.476 -8.104 -27.894 1.00 85.94 80 ARG A CA 1
ATOM 613 C C . ARG A 1 80 ? 11.793 -9.590 -28.006 1.00 85.94 80 ARG A C 1
ATOM 615 O O . ARG A 1 80 ? 12.024 -10.063 -29.112 1.00 85.94 80 ARG A O 1
ATOM 622 N N . VAL A 1 81 ? 11.808 -10.335 -26.897 1.00 85.38 81 VAL A N 1
ATOM 623 C CA . VAL A 1 81 ? 12.079 -11.786 -26.901 1.00 85.38 81 VAL A CA 1
ATOM 624 C C . VAL A 1 81 ? 10.981 -12.564 -27.632 1.00 85.38 81 VAL A C 1
ATOM 626 O O . VAL A 1 81 ? 11.294 -13.510 -28.353 1.00 85.38 81 VAL A O 1
ATOM 629 N N . ARG A 1 82 ? 9.709 -12.162 -27.496 1.00 85.31 82 ARG A N 1
ATOM 630 C CA . ARG A 1 82 ? 8.580 -12.783 -28.213 1.00 85.31 82 ARG A CA 1
ATOM 631 C C . ARG A 1 82 ? 8.651 -12.541 -29.719 1.00 85.31 82 ARG A C 1
ATOM 633 O O . ARG A 1 82 ? 8.428 -13.473 -30.484 1.00 85.31 82 ARG A O 1
ATOM 640 N N . GLU A 1 83 ? 8.978 -11.324 -30.141 1.00 85.62 83 GLU A N 1
ATOM 641 C CA . GLU A 1 83 ? 9.129 -10.960 -31.557 1.00 85.62 83 GLU A CA 1
ATOM 642 C C . GLU A 1 83 ? 10.390 -11.579 -32.174 1.00 85.62 83 GLU A C 1
ATOM 644 O O . GLU A 1 83 ? 10.409 -12.008 -33.328 1.00 85.62 83 GLU A O 1
ATOM 649 N N . SER A 1 84 ? 11.453 -11.683 -31.377 1.00 75.56 84 SER A N 1
ATOM 650 C CA . SER A 1 84 ? 12.776 -12.135 -31.800 1.00 75.56 84 SER A CA 1
ATOM 651 C C . SER A 1 84 ? 12.933 -13.655 -31.797 1.00 75.56 84 SER A C 1
ATOM 653 O O . SER A 1 84 ? 14.045 -14.130 -31.584 1.00 75.56 84 SER A O 1
ATOM 655 N N . GLN A 1 85 ? 11.894 -14.440 -32.119 1.00 63.25 85 GLN A N 1
ATOM 656 C CA . GLN A 1 85 ? 12.003 -15.911 -32.254 1.00 63.25 85 GLN A CA 1
ATOM 657 C C . GLN A 1 85 ? 13.169 -16.370 -33.165 1.00 63.25 85 GLN A C 1
ATOM 659 O O . GLN A 1 85 ? 13.581 -17.527 -33.114 1.00 63.25 85 GLN A O 1
ATOM 664 N N . ARG A 1 86 ? 13.732 -15.468 -33.984 1.00 61.19 86 ARG A N 1
ATOM 665 C CA . ARG A 1 86 ? 14.903 -15.696 -34.845 1.00 61.19 86 ARG A CA 1
ATOM 666 C C . ARG A 1 86 ? 16.275 -15.483 -34.183 1.00 61.19 86 ARG A C 1
ATOM 668 O O . ARG A 1 86 ? 17.263 -15.969 -34.727 1.00 61.19 86 ARG A O 1
ATOM 675 N N . TYR A 1 87 ? 16.382 -14.807 -33.038 1.00 58.28 87 TYR A N 1
ATOM 676 C CA . TYR A 1 87 ? 17.663 -14.536 -32.373 1.00 58.28 87 TYR A CA 1
ATOM 677 C C . TYR A 1 87 ? 17.876 -15.485 -31.191 1.00 58.28 87 TYR A C 1
ATOM 679 O O . TYR A 1 87 ? 17.282 -15.326 -30.130 1.00 58.28 87 TYR A O 1
ATOM 687 N N . ARG A 1 88 ? 18.764 -16.476 -31.356 1.00 66.88 88 ARG A N 1
ATOM 688 C CA . ARG A 1 88 ? 19.098 -17.418 -30.270 1.00 66.88 88 ARG A CA 1
ATOM 689 C C . ARG A 1 88 ? 19.851 -16.755 -29.106 1.00 66.88 88 ARG A C 1
ATOM 691 O O . ARG A 1 88 ? 19.713 -17.222 -27.975 1.00 66.88 88 ARG A O 1
ATOM 698 N N . TYR A 1 89 ? 20.581 -15.665 -29.362 1.00 72.69 89 TYR A N 1
ATOM 699 C CA . TYR A 1 89 ? 21.474 -15.006 -28.401 1.00 72.69 89 TYR A CA 1
ATOM 700 C C . TYR A 1 89 ? 21.413 -13.478 -28.516 1.00 72.69 89 TYR A C 1
ATOM 702 O O . TYR A 1 89 ? 21.211 -12.947 -29.610 1.00 72.69 89 TYR A O 1
ATOM 710 N N . PHE A 1 90 ? 21.641 -12.781 -27.399 1.00 72.19 90 PHE A N 1
ATOM 711 C CA . PHE A 1 90 ? 21.924 -11.344 -27.401 1.00 72.19 90 PHE A CA 1
ATOM 712 C C . PHE A 1 90 ? 23.241 -11.044 -28.122 1.00 72.19 90 PHE A C 1
ATOM 714 O O . PHE A 1 90 ? 24.167 -11.859 -28.125 1.00 72.19 90 PHE A O 1
ATOM 721 N N . GLN A 1 91 ? 23.371 -9.831 -28.664 1.00 79.44 91 GLN A N 1
ATOM 722 C CA . GLN A 1 91 ? 24.698 -9.310 -28.983 1.00 79.44 91 GLN A CA 1
ATOM 723 C C . GLN A 1 91 ? 25.505 -9.158 -27.684 1.00 79.44 91 GLN A C 1
ATOM 725 O O . GLN A 1 91 ? 24.953 -8.744 -26.664 1.00 79.44 91 GLN A O 1
ATOM 730 N N . THR A 1 92 ? 26.813 -9.434 -27.708 1.00 79.19 92 THR A N 1
ATOM 731 C CA . THR A 1 92 ? 27.674 -9.451 -26.505 1.00 79.19 92 THR A CA 1
ATOM 732 C C . THR A 1 92 ? 27.520 -8.194 -25.639 1.00 79.19 92 THR A C 1
ATOM 734 O O . THR A 1 92 ? 27.371 -8.289 -24.424 1.00 79.19 92 THR A O 1
ATOM 737 N N . ARG A 1 93 ? 27.458 -7.009 -26.264 1.00 84.06 93 ARG A N 1
ATOM 738 C CA . ARG A 1 93 ? 27.295 -5.722 -25.564 1.00 84.06 93 ARG A CA 1
ATOM 739 C C . ARG A 1 93 ? 25.914 -5.550 -24.922 1.00 84.06 93 ARG A C 1
ATOM 741 O O . ARG A 1 93 ? 25.791 -4.926 -23.870 1.00 84.06 93 ARG A O 1
ATOM 748 N N . GLU A 1 94 ? 24.863 -6.066 -25.553 1.00 82.44 94 GLU A N 1
ATOM 749 C CA . GLU A 1 94 ? 23.511 -6.046 -24.985 1.00 82.44 94 GLU A CA 1
ATOM 750 C C . GLU A 1 94 ? 23.397 -7.020 -23.815 1.00 82.44 94 GLU A C 1
ATOM 752 O O . GLU A 1 94 ? 22.829 -6.662 -22.785 1.00 82.44 94 GLU A O 1
ATOM 757 N N . GLN A 1 95 ? 23.992 -8.210 -23.943 1.00 84.19 95 GLN A N 1
ATOM 758 C CA . GLN A 1 95 ? 24.052 -9.188 -22.862 1.00 84.19 95 GLN A CA 1
ATOM 759 C C . GLN A 1 95 ? 24.762 -8.610 -21.639 1.00 84.19 95 GLN A C 1
ATOM 761 O O . GLN A 1 95 ? 24.256 -8.729 -20.528 1.00 84.19 95 GLN A O 1
ATOM 766 N N . GLU A 1 96 ? 25.912 -7.968 -21.834 1.00 84.75 96 GLU A N 1
ATOM 767 C CA . GLU A 1 96 ? 26.659 -7.351 -20.743 1.00 84.75 96 GLU A CA 1
ATOM 768 C C . GLU A 1 96 ? 25.815 -6.287 -20.032 1.00 84.75 96 GLU A C 1
ATOM 770 O O . GLU A 1 96 ? 25.695 -6.313 -18.810 1.00 84.75 96 GLU A O 1
ATOM 775 N N . ARG A 1 97 ? 25.152 -5.391 -20.778 1.00 84.75 97 ARG A N 1
ATOM 776 C CA . ARG A 1 97 ? 24.219 -4.395 -20.210 1.00 84.75 97 ARG A CA 1
ATOM 777 C C . ARG A 1 97 ? 23.054 -5.045 -19.463 1.00 84.75 97 ARG A C 1
ATOM 779 O O . ARG A 1 97 ? 22.656 -4.560 -18.405 1.00 84.75 97 ARG A O 1
ATOM 786 N N . PHE A 1 98 ? 22.516 -6.134 -20.000 1.00 87.12 98 PHE A N 1
ATOM 787 C CA . PHE A 1 98 ? 21.424 -6.876 -19.388 1.00 87.12 98 PHE A CA 1
ATOM 788 C C . PHE A 1 98 ? 21.848 -7.512 -18.060 1.00 87.12 98 PHE A C 1
ATOM 790 O O . PHE A 1 9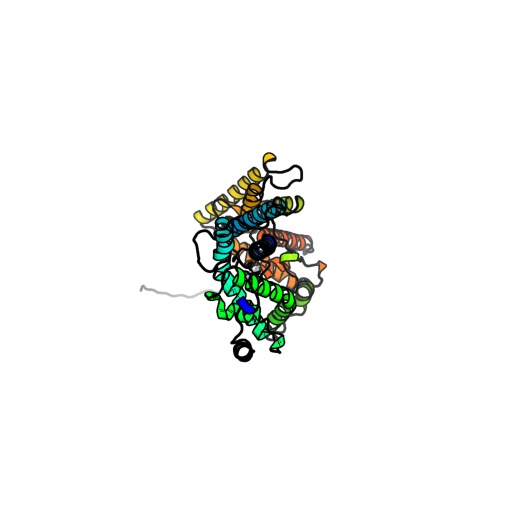8 ? 21.252 -7.206 -17.026 1.00 87.12 98 PHE A O 1
ATOM 797 N N . LEU A 1 99 ? 22.912 -8.323 -18.073 1.00 86.25 99 LEU A N 1
ATOM 798 C CA . LEU A 1 99 ? 23.463 -8.996 -16.892 1.00 86.25 99 LEU A CA 1
ATOM 799 C C . LEU A 1 99 ? 23.893 -7.995 -15.823 1.00 86.25 99 LEU A C 1
ATOM 801 O O . LEU A 1 99 ? 23.658 -8.207 -14.638 1.00 86.25 99 LEU A O 1
ATOM 805 N N . ASN A 1 100 ? 24.422 -6.852 -16.247 1.00 85.56 100 ASN A N 1
ATOM 806 C CA . ASN A 1 100 ? 24.758 -5.754 -15.361 1.00 85.56 100 ASN A CA 1
ATOM 807 C C . ASN A 1 100 ? 23.570 -5.286 -14.508 1.00 85.56 100 ASN A C 1
ATOM 809 O O . ASN A 1 100 ? 23.767 -4.937 -13.348 1.00 85.56 100 ASN A O 1
ATOM 813 N N . THR A 1 101 ? 22.329 -5.352 -15.000 1.00 83.50 101 THR A N 1
ATOM 814 C CA . THR A 1 101 ? 21.153 -4.990 -14.181 1.00 83.50 101 THR A CA 1
ATOM 815 C C . THR A 1 101 ? 20.953 -5.906 -12.968 1.00 83.50 101 THR A C 1
ATOM 817 O O . THR A 1 101 ? 20.271 -5.532 -12.018 1.00 83.50 101 THR A O 1
ATOM 820 N N . PHE A 1 102 ? 21.544 -7.095 -13.001 1.00 87.94 102 PHE A N 1
ATOM 821 C CA . PHE A 1 102 ? 21.437 -8.111 -11.963 1.00 87.94 102 PHE A CA 1
ATOM 822 C C . PHE A 1 102 ? 22.738 -8.291 -11.161 1.00 87.94 102 PHE A C 1
ATOM 824 O O . PHE A 1 102 ? 22.758 -9.088 -10.231 1.00 87.94 102 PHE A O 1
ATOM 831 N N . GLY A 1 103 ? 23.804 -7.555 -11.499 1.00 85.56 103 GLY A N 1
ATOM 832 C CA . GLY A 1 103 ? 25.127 -7.679 -10.881 1.00 85.56 103 GLY A CA 1
ATOM 833 C C . GLY A 1 103 ? 25.276 -6.999 -9.510 1.00 85.56 103 GLY A C 1
ATOM 834 O O . GLY A 1 103 ? 24.323 -6.441 -8.964 1.00 85.56 103 GLY A O 1
ATOM 835 N N . LYS A 1 104 ? 26.500 -7.059 -8.958 1.00 70.38 104 LYS A N 1
ATOM 836 C CA . LYS A 1 104 ? 26.855 -6.544 -7.617 1.00 70.38 104 LYS A CA 1
ATOM 837 C C . LYS A 1 104 ? 27.070 -5.034 -7.565 1.00 70.38 104 LYS A C 1
ATOM 839 O O . LYS A 1 104 ? 26.753 -4.407 -6.559 1.00 70.38 104 LYS A O 1
ATOM 844 N N . GLU A 1 105 ? 27.635 -4.454 -8.622 1.00 71.50 105 GLU A N 1
ATOM 845 C CA . GLU A 1 105 ? 28.099 -3.069 -8.566 1.00 71.50 105 GLU A CA 1
ATOM 846 C C . GLU A 1 105 ? 26.941 -2.060 -8.620 1.00 71.50 105 GLU A C 1
ATOM 848 O O . GLU A 1 105 ? 26.116 -2.110 -9.547 1.00 71.50 105 GLU A O 1
ATOM 853 N N . PRO A 1 106 ? 26.893 -1.101 -7.673 1.00 59.34 106 PRO A N 1
ATOM 854 C CA . PRO A 1 106 ? 25.934 -0.010 -7.686 1.00 59.34 106 PRO A CA 1
ATOM 855 C C . PRO A 1 106 ? 26.308 0.980 -8.792 1.00 59.34 106 PRO A C 1
ATOM 857 O O . PRO A 1 106 ? 26.891 2.033 -8.553 1.00 59.34 106 PRO A O 1
ATOM 860 N N . ALA A 1 107 ? 25.965 0.667 -10.038 1.00 63.91 107 ALA A N 1
ATOM 861 C CA . ALA A 1 107 ? 25.938 1.698 -11.061 1.00 63.91 107 ALA A CA 1
ATOM 862 C C . ALA A 1 107 ? 24.726 2.607 -10.804 1.00 63.91 107 ALA A C 1
ATOM 864 O O . ALA A 1 107 ? 23.616 2.132 -10.553 1.00 63.91 107 ALA A O 1
ATOM 865 N N . VAL A 1 108 ? 24.936 3.920 -10.927 1.00 59.44 108 VAL A N 1
ATOM 866 C CA . VAL A 1 108 ? 23.970 5.000 -10.633 1.00 59.44 108 VAL A CA 1
ATOM 867 C C . VAL A 1 108 ? 22.616 4.841 -11.362 1.00 59.44 108 VAL A C 1
ATOM 869 O O . VAL A 1 108 ? 21.622 5.430 -10.940 1.00 59.44 108 VAL A O 1
ATOM 872 N N . HIS A 1 109 ? 22.531 3.979 -12.381 1.00 72.50 109 HIS A N 1
ATOM 873 C CA . HIS A 1 109 ? 21.372 3.807 -13.267 1.00 72.50 109 HIS A CA 1
ATOM 874 C C . HIS A 1 109 ? 20.831 2.367 -13.351 1.00 72.50 109 HIS A C 1
ATOM 876 O O . HIS A 1 109 ? 20.407 1.933 -14.418 1.00 72.50 109 HIS A O 1
ATOM 882 N N . ARG A 1 110 ? 20.879 1.578 -12.269 1.00 85.94 110 ARG A N 1
ATOM 883 C CA . ARG A 1 110 ? 20.327 0.206 -12.262 1.00 85.94 110 ARG A CA 1
ATOM 884 C C . ARG A 1 110 ? 19.169 0.088 -11.259 1.00 85.94 110 ARG A C 1
ATOM 886 O O . ARG A 1 110 ? 19.437 -0.173 -10.085 1.00 85.94 110 ARG A O 1
ATOM 893 N N . PRO A 1 111 ? 17.901 0.255 -11.695 1.00 89.75 111 PRO A N 1
ATOM 894 C CA . PRO A 1 111 ? 16.736 0.303 -10.805 1.00 89.75 111 PRO A CA 1
ATOM 895 C C . PRO A 1 111 ? 16.634 -0.892 -9.855 1.00 89.75 111 PRO A C 1
ATOM 897 O O . PRO A 1 111 ? 16.497 -0.705 -8.651 1.00 89.75 111 PRO A O 1
ATOM 900 N N . LEU A 1 112 ? 16.795 -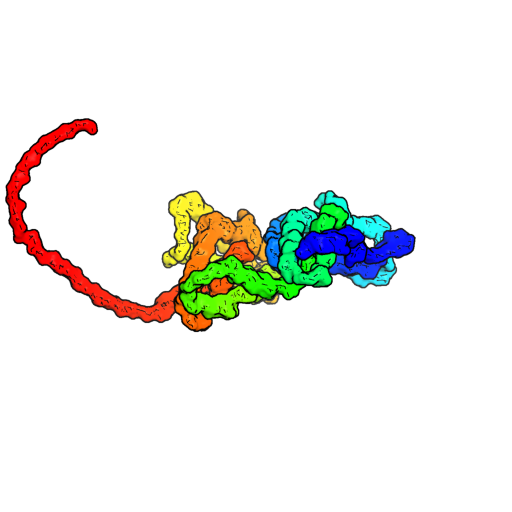2.120 -10.365 1.00 93.69 112 LEU A N 1
ATOM 901 C CA . LEU A 1 112 ? 16.732 -3.326 -9.533 1.00 93.69 112 LEU A CA 1
ATOM 902 C C . LEU A 1 112 ? 17.831 -3.354 -8.462 1.00 93.69 112 LEU A C 1
ATOM 904 O O . LEU A 1 112 ? 17.543 -3.643 -7.307 1.00 93.69 112 LEU A O 1
ATOM 908 N N . VAL A 1 113 ? 19.074 -3.024 -8.827 1.00 92.50 113 VAL A N 1
ATOM 909 C CA . VAL A 1 113 ? 20.207 -3.008 -7.887 1.00 92.50 113 VAL A CA 1
ATOM 910 C C . VAL A 1 113 ? 19.942 -2.015 -6.757 1.00 92.50 113 VAL A C 1
ATOM 912 O O . VAL A 1 113 ? 20.101 -2.369 -5.593 1.00 92.50 113 VAL A O 1
ATOM 915 N N . LYS A 1 114 ? 19.475 -0.801 -7.084 1.00 91.12 114 LYS A N 1
ATOM 916 C CA . LYS A 1 114 ? 19.113 0.215 -6.085 1.00 91.12 114 LYS A CA 1
ATOM 917 C C . LYS A 1 114 ? 17.968 -0.238 -5.181 1.00 91.12 114 LYS A C 1
ATOM 919 O O . LYS A 1 114 ? 18.067 -0.087 -3.968 1.00 91.12 114 LYS A O 1
ATOM 924 N N . LEU A 1 115 ? 16.920 -0.832 -5.754 1.00 91.69 115 LEU A N 1
ATOM 925 C CA . LEU A 1 115 ? 15.796 -1.371 -4.986 1.00 91.69 115 LEU A CA 1
ATOM 926 C C . LEU A 1 115 ? 16.255 -2.477 -4.024 1.00 91.69 115 LEU A C 1
ATOM 928 O O . LEU A 1 115 ? 15.877 -2.462 -2.858 1.00 91.69 115 LEU A O 1
ATOM 932 N N . CYS A 1 116 ? 17.106 -3.403 -4.474 1.00 92.81 116 CYS A N 1
ATOM 933 C CA . CYS A 1 116 ? 17.637 -4.482 -3.637 1.00 92.81 116 CYS A CA 1
ATOM 934 C C . CYS A 1 116 ? 18.669 -4.012 -2.597 1.00 92.81 116 CYS A C 1
ATOM 936 O O . CYS A 1 116 ? 18.843 -4.687 -1.589 1.00 92.81 116 CYS A O 1
ATOM 938 N N . LEU A 1 117 ? 19.362 -2.894 -2.832 1.00 90.88 117 LEU A N 1
ATOM 939 C CA . LEU A 1 117 ? 20.299 -2.280 -1.878 1.00 90.88 117 LEU A CA 1
ATOM 940 C C . LEU A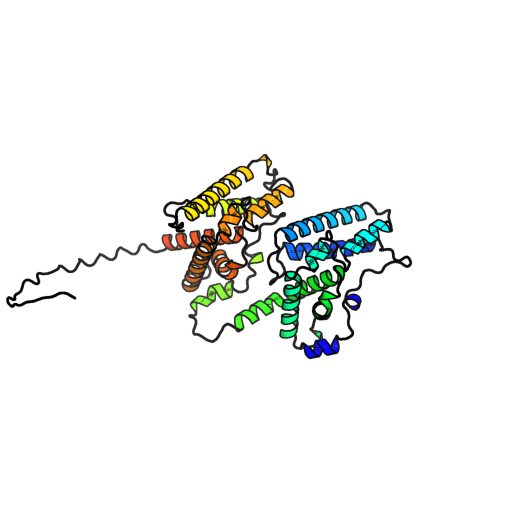 1 117 ? 19.611 -1.391 -0.837 1.00 90.88 117 LEU A C 1
ATOM 942 O O . LEU A 1 117 ? 20.275 -0.870 0.057 1.00 90.88 117 LEU A O 1
ATOM 946 N N . ASN A 1 118 ? 18.300 -1.192 -0.947 1.00 89.50 118 ASN A N 1
ATOM 947 C CA . ASN A 1 118 ? 17.570 -0.385 0.010 1.00 89.50 118 ASN A CA 1
ATOM 948 C C . ASN A 1 118 ? 17.619 -1.021 1.410 1.00 89.50 118 ASN A C 1
ATOM 950 O O . ASN A 1 118 ? 17.281 -2.194 1.585 1.00 89.50 118 ASN A O 1
ATOM 954 N N . VAL A 1 119 ? 17.976 -0.215 2.413 1.00 87.69 119 VAL A N 1
ATOM 955 C CA . VAL A 1 119 ? 18.024 -0.626 3.823 1.00 87.69 119 VAL A CA 1
ATOM 956 C C . VAL A 1 119 ? 16.706 -1.242 4.302 1.00 87.69 119 VAL A C 1
ATOM 958 O O . VAL A 1 119 ? 16.727 -2.269 4.965 1.00 87.69 119 VAL A O 1
ATOM 961 N N . THR A 1 120 ? 15.553 -0.717 3.878 1.00 87.94 120 THR A N 1
ATOM 962 C CA . THR A 1 120 ? 14.240 -1.230 4.295 1.00 87.94 120 THR A CA 1
ATOM 963 C C . THR A 1 120 ? 13.961 -2.629 3.752 1.00 87.94 120 THR A C 1
ATOM 965 O O . THR A 1 120 ? 13.248 -3.409 4.383 1.00 87.94 120 THR A O 1
ATOM 968 N N . VAL A 1 121 ? 14.533 -2.969 2.593 1.00 93.06 121 VAL A N 1
ATOM 969 C CA . VAL A 1 121 ? 14.425 -4.301 1.990 1.00 93.06 121 VAL A CA 1
ATOM 970 C C . VAL A 1 121 ? 15.291 -5.299 2.751 1.00 93.06 121 VAL A C 1
ATOM 972 O O . VAL A 1 121 ? 14.851 -6.425 2.986 1.00 93.06 121 VAL A O 1
ATOM 975 N N . PHE A 1 122 ? 16.482 -4.887 3.187 1.00 94.94 122 PHE A N 1
ATOM 976 C CA . PHE A 1 122 ? 17.310 -5.714 4.060 1.00 94.94 122 PHE A CA 1
ATOM 977 C C . PHE A 1 122 ? 16.666 -5.903 5.440 1.00 94.94 122 PHE A C 1
ATOM 979 O O . PHE A 1 122 ? 16.516 -7.041 5.878 1.00 94.94 122 PHE A O 1
ATOM 986 N N . ASP A 1 123 ? 16.178 -4.830 6.070 1.00 91.12 123 ASP A N 1
ATOM 987 C CA . ASP A 1 123 ? 15.465 -4.886 7.355 1.00 91.12 123 ASP A CA 1
ATOM 988 C C . ASP A 1 123 ? 14.269 -5.847 7.301 1.00 91.12 123 ASP A C 1
ATOM 990 O O . ASP A 1 123 ? 14.014 -6.606 8.239 1.00 91.12 123 ASP A O 1
ATOM 994 N N . TYR A 1 124 ? 13.553 -5.859 6.173 1.00 93.75 124 TYR A N 1
ATOM 995 C CA . TYR A 1 124 ? 12.483 -6.817 5.922 1.00 93.75 124 TYR A CA 1
ATOM 996 C C . TYR A 1 124 ? 12.991 -8.268 5.940 1.00 93.75 124 TYR A C 1
ATOM 998 O O . TYR A 1 124 ? 12.409 -9.110 6.626 1.00 93.75 124 TYR A O 1
ATOM 1006 N N . VAL A 1 125 ? 14.084 -8.570 5.232 1.00 96.56 125 VAL A N 1
ATOM 1007 C CA . VAL A 1 125 ? 14.688 -9.914 5.217 1.00 96.56 125 VAL A CA 1
ATOM 1008 C C . VAL A 1 125 ? 15.180 -10.317 6.611 1.00 96.56 125 VAL A C 1
ATOM 1010 O O . VAL A 1 125 ? 14.906 -11.440 7.038 1.00 96.56 125 VAL A O 1
ATOM 1013 N N . VAL A 1 126 ? 15.820 -9.405 7.349 1.00 95.50 126 VAL A N 1
ATOM 1014 C CA . VAL A 1 126 ? 16.280 -9.625 8.731 1.00 95.50 126 VAL A CA 1
ATOM 1015 C C . VAL A 1 126 ? 15.110 -9.967 9.650 1.00 95.50 126 VAL A C 1
ATOM 1017 O O . VAL A 1 126 ? 15.155 -10.965 10.371 1.00 95.50 126 VAL A O 1
ATOM 1020 N N . GLU A 1 127 ? 14.021 -9.196 9.606 1.00 92.25 127 GLU A N 1
ATOM 1021 C CA . GLU A 1 127 ? 12.841 -9.450 10.440 1.00 92.25 127 GLU A CA 1
ATOM 1022 C C . GLU A 1 127 ? 12.170 -10.786 10.090 1.00 92.25 127 GLU A C 1
ATOM 1024 O O . GLU A 1 127 ? 11.746 -11.530 10.983 1.00 92.25 127 GLU A O 1
ATOM 1029 N N . VAL A 1 128 ? 12.105 -11.133 8.801 1.00 94.81 128 VAL A N 1
ATOM 1030 C CA . VAL A 1 128 ? 11.585 -12.431 8.359 1.00 94.81 128 VAL A CA 1
ATOM 1031 C C . VAL A 1 128 ? 12.483 -13.578 8.830 1.00 94.81 128 VAL A C 1
ATOM 1033 O O . VAL A 1 128 ? 11.965 -14.557 9.371 1.00 94.81 128 VAL A O 1
ATOM 1036 N N . CYS A 1 129 ? 13.806 -13.449 8.701 1.00 96.62 129 CYS A N 1
ATOM 1037 C CA . CYS A 1 129 ? 14.783 -14.431 9.177 1.00 96.62 129 CYS A CA 1
ATOM 1038 C C . CYS A 1 129 ? 14.688 -14.621 10.700 1.00 96.62 129 CYS A C 1
ATOM 1040 O O . CYS A 1 129 ? 14.612 -15.745 11.203 1.00 96.62 129 CYS A O 1
ATOM 1042 N N . ARG A 1 130 ? 14.574 -13.528 11.460 1.00 94.44 130 ARG A N 1
ATOM 1043 C CA . ARG A 1 130 ? 14.393 -13.568 12.915 1.00 94.44 130 ARG A CA 1
ATOM 1044 C C . ARG A 1 130 ? 13.131 -14.337 13.308 1.00 94.44 130 ARG A C 1
ATOM 1046 O O . ARG A 1 130 ? 13.174 -15.172 14.212 1.00 94.44 130 ARG A O 1
ATOM 1053 N N . ARG A 1 131 ? 12.007 -14.095 12.624 1.00 92.12 131 ARG A N 1
ATOM 1054 C CA . ARG A 1 131 ? 10.753 -14.836 12.848 1.00 92.12 131 ARG A CA 1
ATOM 1055 C C . ARG A 1 131 ? 10.870 -16.298 12.440 1.00 92.12 131 ARG A C 1
ATOM 1057 O O . ARG A 1 131 ? 10.395 -17.157 13.174 1.00 92.12 131 ARG A O 1
ATOM 1064 N N . LEU A 1 132 ? 11.504 -16.587 11.307 1.00 95.12 132 LEU A N 1
ATOM 1065 C CA . LEU A 1 132 ? 11.822 -17.950 10.881 1.00 95.12 132 LEU A CA 1
ATOM 1066 C C . LEU A 1 132 ? 12.522 -18.713 12.008 1.00 95.12 132 LEU A C 1
ATOM 1068 O O . LEU A 1 132 ? 12.011 -19.721 12.488 1.00 95.12 132 LEU A O 1
ATOM 1072 N N . LEU A 1 133 ? 13.620 -18.169 12.527 1.00 95.06 133 LEU A N 1
ATOM 1073 C CA . LEU A 1 133 ? 14.397 -18.809 13.587 1.00 95.06 133 LEU A CA 1
ATOM 1074 C C . LEU A 1 133 ? 13.657 -18.915 14.928 1.00 95.06 133 LEU A C 1
ATOM 1076 O O . LEU A 1 133 ? 13.953 -19.825 15.703 1.00 95.06 133 LEU A O 1
ATOM 1080 N N . LEU A 1 134 ? 12.724 -18.003 15.212 1.00 91.94 134 LEU A N 1
ATOM 1081 C CA . LEU A 1 134 ? 11.904 -18.036 16.425 1.00 91.94 134 LEU A CA 1
ATOM 1082 C C . LEU A 1 134 ? 10.833 -19.135 16.378 1.00 91.94 134 LEU A C 1
ATOM 1084 O O . LEU A 1 134 ? 10.516 -19.721 17.410 1.00 91.94 134 LEU A O 1
ATOM 1088 N N . HIS A 1 135 ? 10.263 -19.395 15.200 1.00 90.19 135 HIS A N 1
ATOM 1089 C CA . HIS A 1 135 ? 9.122 -20.298 15.042 1.00 90.19 135 HIS A CA 1
ATOM 1090 C C . HIS A 1 135 ? 9.503 -21.712 14.587 1.00 90.19 135 HIS A C 1
ATOM 1092 O O . HIS A 1 135 ? 8.726 -22.641 14.804 1.00 90.19 135 HIS A O 1
ATOM 1098 N N . CYS A 1 136 ? 10.684 -21.905 13.998 1.00 92.75 136 CYS A N 1
ATOM 1099 C CA . CYS A 1 136 ? 11.177 -23.235 13.654 1.00 92.75 136 CYS A CA 1
ATOM 1100 C C . CYS A 1 136 ? 11.584 -24.015 14.913 1.00 92.75 136 CYS A C 1
ATOM 1102 O O . CYS A 1 136 ? 12.471 -23.603 15.664 1.00 92.75 136 CYS A O 1
ATOM 1104 N N . THR A 1 137 ? 10.983 -25.190 15.107 1.00 93.38 137 THR A N 1
ATOM 1105 C CA . THR A 1 137 ? 11.369 -26.141 16.163 1.00 93.38 137 THR A CA 1
ATOM 1106 C C . THR A 1 137 ? 12.423 -27.140 15.698 1.00 93.38 137 THR A C 1
ATOM 1108 O O . THR A 1 137 ? 13.149 -27.689 16.525 1.00 93.38 137 THR A O 1
ATOM 1111 N N . ARG A 1 138 ? 12.533 -27.377 14.384 1.00 96.50 138 ARG A N 1
ATOM 1112 C CA . ARG A 1 138 ? 13.505 -28.295 13.779 1.00 96.50 138 ARG A CA 1
ATOM 1113 C C . ARG A 1 138 ? 14.372 -27.545 12.775 1.00 96.50 138 ARG A C 1
ATOM 1115 O O . ARG A 1 138 ? 13.925 -26.597 12.136 1.00 96.50 138 ARG A O 1
ATOM 1122 N N . LEU A 1 139 ? 15.616 -27.990 12.625 1.00 96.69 139 LEU A N 1
ATOM 1123 C CA . LEU A 1 139 ? 16.582 -27.384 11.706 1.00 96.69 139 LEU A CA 1
ATOM 1124 C C . LEU A 1 139 ? 16.160 -27.521 10.231 1.00 96.69 139 LEU A C 1
ATOM 1126 O O . LEU A 1 139 ? 16.429 -26.636 9.427 1.00 96.69 139 LEU A O 1
ATOM 1130 N N . GLU A 1 140 ? 15.489 -28.618 9.882 1.00 96.94 140 GLU A N 1
ATOM 1131 C CA . GLU A 1 140 ? 14.982 -28.885 8.528 1.00 96.94 140 GLU A CA 1
ATOM 1132 C C . GLU A 1 140 ? 13.864 -27.932 8.083 1.00 96.94 140 GLU A C 1
ATOM 1134 O O . GLU A 1 140 ? 13.670 -27.754 6.884 1.00 96.94 140 GLU A O 1
ATOM 1139 N N . ASP A 1 141 ? 13.179 -27.288 9.033 1.00 94.88 141 ASP A N 1
ATOM 1140 C CA . ASP A 1 141 ? 12.124 -26.312 8.750 1.00 94.88 141 ASP A CA 1
ATOM 1141 C C . ASP A 1 141 ? 12.692 -24.917 8.437 1.00 94.88 141 ASP A C 1
ATOM 1143 O O . ASP A 1 141 ? 11.956 -24.031 8.002 1.00 94.88 141 ASP A O 1
ATOM 1147 N N . VAL A 1 142 ? 13.990 -24.696 8.681 1.00 96.88 142 VAL A N 1
ATOM 1148 C CA . VAL A 1 142 ? 14.648 -23.416 8.412 1.00 96.88 142 VAL A CA 1
ATOM 1149 C C . VAL A 1 142 ? 14.880 -23.280 6.910 1.00 96.88 142 VAL A C 1
ATOM 1151 O O . VAL A 1 142 ? 15.635 -24.048 6.309 1.00 96.88 142 VAL A O 1
ATOM 1154 N N . ASP A 1 143 ? 14.265 -22.266 6.301 1.00 97.94 143 ASP A N 1
ATOM 1155 C CA . ASP A 1 143 ? 14.532 -21.905 4.912 1.00 97.94 143 ASP A CA 1
ATOM 1156 C C . ASP A 1 143 ? 15.992 -21.449 4.762 1.00 97.94 143 ASP A C 1
ATOM 1158 O O . ASP A 1 143 ? 16.400 -20.376 5.223 1.00 97.94 143 ASP A O 1
ATOM 1162 N N . ARG A 1 144 ? 16.791 -22.308 4.123 1.00 98.19 144 ARG A N 1
ATOM 1163 C CA . ARG A 1 144 ? 18.234 -22.111 3.954 1.00 98.19 144 ARG A CA 1
ATOM 1164 C C . ARG A 1 144 ? 18.539 -20.862 3.136 1.00 98.19 144 ARG A C 1
ATOM 1166 O O . ARG A 1 144 ? 19.539 -20.210 3.408 1.00 98.19 144 ARG A O 1
ATOM 1173 N N . LEU A 1 145 ? 17.700 -20.528 2.152 1.00 98.31 145 LEU A N 1
ATOM 1174 C CA . LEU A 1 145 ? 17.932 -19.389 1.268 1.00 98.31 145 LEU A CA 1
ATOM 1175 C C . LEU A 1 145 ? 17.732 -18.070 2.014 1.00 98.31 145 LEU A C 1
ATOM 1177 O O . LEU A 1 145 ? 18.553 -17.171 1.867 1.00 98.31 145 LEU A O 1
ATOM 1181 N N . ILE A 1 146 ? 16.692 -17.968 2.846 1.00 98.00 146 ILE A N 1
ATOM 1182 C CA . ILE A 1 146 ? 16.469 -16.778 3.683 1.00 98.00 146 ILE A CA 1
ATOM 1183 C C . ILE A 1 146 ? 17.622 -16.609 4.678 1.00 98.00 146 ILE A C 1
ATOM 1185 O O . ILE A 1 146 ? 18.184 -15.524 4.779 1.00 98.00 146 ILE A O 1
ATOM 1189 N N . PHE A 1 147 ? 17.996 -17.682 5.382 1.00 98.19 147 PHE A N 1
ATOM 1190 C CA . PHE A 1 147 ? 19.034 -17.628 6.412 1.00 98.19 147 PHE A CA 1
ATOM 1191 C C . PHE A 1 147 ? 20.422 -17.296 5.847 1.00 98.19 147 PHE A C 1
ATOM 1193 O O . PHE A 1 147 ? 21.083 -16.377 6.320 1.00 98.19 147 PHE A O 1
ATOM 1200 N N . VAL A 1 148 ? 20.867 -18.025 4.818 1.00 98.06 148 VAL A N 1
ATOM 1201 C CA . VAL A 1 148 ? 22.166 -17.773 4.171 1.00 98.06 148 VAL A CA 1
ATOM 1202 C C . VAL A 1 148 ? 22.155 -16.415 3.465 1.00 98.06 148 VAL A C 1
ATOM 1204 O O . VAL A 1 148 ? 23.154 -15.704 3.486 1.00 98.06 148 VAL A O 1
ATOM 1207 N N . GLY A 1 149 ? 21.013 -16.026 2.891 1.00 97.75 149 GLY A N 1
ATOM 1208 C CA . GLY A 1 149 ? 20.838 -14.732 2.244 1.00 97.75 149 GLY A CA 1
ATOM 1209 C C . GLY A 1 149 ? 20.949 -13.542 3.193 1.00 97.75 149 GLY A C 1
ATOM 1210 O O . GLY A 1 149 ? 21.561 -12.544 2.831 1.00 97.75 149 GLY A O 1
ATOM 1211 N N . GLU A 1 150 ? 20.391 -13.648 4.399 1.00 97.75 150 GLU A N 1
ATOM 1212 C CA . GLU A 1 150 ? 20.537 -12.634 5.448 1.00 97.75 150 GLU A CA 1
ATOM 1213 C C . GLU A 1 150 ? 21.987 -12.538 5.939 1.00 97.75 150 GLU A C 1
ATOM 1215 O O . GLU A 1 150 ? 22.537 -11.439 5.978 1.00 97.75 150 GLU A O 1
ATOM 1220 N N . ARG A 1 151 ? 22.636 -13.681 6.205 1.00 97.31 151 ARG A N 1
ATOM 1221 C CA . ARG A 1 151 ? 24.039 -13.748 6.649 1.00 97.31 151 ARG A CA 1
ATOM 1222 C C . ARG A 1 151 ? 25.012 -13.104 5.658 1.00 97.31 151 ARG A C 1
ATOM 1224 O O . ARG A 1 151 ? 25.906 -12.370 6.067 1.00 97.31 151 ARG A O 1
ATOM 1231 N N . ASP A 1 152 ? 24.854 -13.403 4.370 1.00 97.19 152 ASP A N 1
ATOM 1232 C CA . ASP A 1 152 ? 25.821 -13.039 3.327 1.00 97.19 152 ASP A CA 1
ATOM 1233 C C . ASP A 1 152 ? 25.385 -11.815 2.503 1.00 97.19 152 ASP A C 1
ATOM 1235 O O . ASP A 1 152 ? 25.968 -11.553 1.446 1.00 97.19 152 ASP A O 1
ATOM 1239 N N . TRP A 1 153 ? 24.370 -11.068 2.959 1.00 96.56 153 TRP A N 1
ATOM 1240 C CA . TRP A 1 153 ? 23.629 -10.065 2.179 1.00 96.56 153 TRP A CA 1
ATOM 1241 C C . TRP A 1 153 ? 24.499 -9.062 1.413 1.00 96.56 153 TRP A C 1
ATOM 1243 O O . TRP A 1 153 ? 24.217 -8.725 0.256 1.00 96.56 153 TRP A O 1
ATOM 1253 N N . GLU A 1 154 ? 25.569 -8.577 2.041 1.00 94.19 154 GLU A N 1
ATOM 1254 C CA . GLU A 1 154 ? 26.487 -7.595 1.453 1.00 94.19 154 GLU A CA 1
ATOM 1255 C C . GLU A 1 154 ? 27.243 -8.154 0.243 1.00 94.19 154 GLU A C 1
ATOM 1257 O O . GLU A 1 154 ? 27.508 -7.427 -0.714 1.00 94.19 154 GLU A O 1
ATOM 1262 N N . SER A 1 155 ? 27.531 -9.456 0.251 1.00 94.19 155 SER A N 1
ATOM 1263 C CA . SER A 1 155 ? 28.257 -10.137 -0.820 1.00 94.19 155 SER A CA 1
ATOM 1264 C C . SER A 1 155 ? 27.374 -10.527 -2.007 1.00 94.19 155 SER A C 1
ATOM 1266 O O . SER A 1 155 ? 27.910 -10.887 -3.057 1.00 94.19 155 SER A O 1
ATOM 1268 N N . LEU A 1 156 ? 26.048 -10.458 -1.853 1.00 95.31 156 LEU A N 1
ATOM 1269 C CA . LEU A 1 156 ? 25.081 -10.888 -2.860 1.00 95.31 156 LEU A CA 1
ATOM 1270 C C . LEU A 1 156 ? 24.934 -9.876 -3.994 1.00 95.31 156 LEU A C 1
ATOM 1272 O O . LEU A 1 156 ? 24.980 -8.661 -3.781 1.00 95.31 156 LEU A O 1
ATOM 1276 N N . ASP A 1 157 ? 24.681 -10.375 -5.199 1.00 94.44 157 ASP A N 1
ATOM 1277 C CA . ASP A 1 157 ? 24.230 -9.529 -6.303 1.00 94.44 157 ASP A CA 1
ATOM 1278 C C . ASP A 1 157 ? 22.711 -9.284 -6.293 1.00 94.44 157 ASP A C 1
ATOM 1280 O O . ASP A 1 157 ? 21.968 -9.783 -5.442 1.00 94.44 157 ASP A O 1
ATOM 1284 N N . ALA A 1 158 ? 22.221 -8.454 -7.216 1.00 94.38 158 ALA A N 1
ATOM 1285 C CA . ALA A 1 158 ? 20.801 -8.124 -7.263 1.00 94.38 158 ALA A CA 1
ATOM 1286 C C . ALA A 1 158 ? 19.916 -9.322 -7.651 1.00 94.38 158 ALA A C 1
ATOM 1288 O O . ALA A 1 158 ? 18.755 -9.367 -7.241 1.00 94.38 158 ALA A O 1
ATOM 1289 N N . TRP A 1 159 ? 20.430 -10.305 -8.396 1.00 95.12 159 TRP A N 1
ATOM 1290 C CA . TRP A 1 159 ? 19.709 -11.545 -8.698 1.00 95.12 159 TRP A CA 1
ATOM 1291 C C . TRP A 1 159 ? 19.547 -12.421 -7.455 1.00 95.12 159 TRP A C 1
ATOM 1293 O O . TRP A 1 159 ? 18.434 -12.845 -7.128 1.00 95.12 159 TRP A O 1
ATOM 1303 N N . GLU A 1 160 ? 20.636 -12.646 -6.731 1.00 96.44 160 GLU A N 1
ATOM 1304 C CA . GLU A 1 160 ? 20.668 -13.404 -5.486 1.00 96.44 160 GLU A CA 1
ATOM 1305 C C . GLU A 1 160 ? 19.773 -12.749 -4.428 1.00 96.44 160 GLU A C 1
ATOM 1307 O O . GLU A 1 160 ? 18.879 -13.406 -3.887 1.00 96.44 160 GLU A O 1
ATOM 1312 N N . ARG A 1 161 ? 19.906 -11.429 -4.217 1.00 96.81 161 ARG A N 1
ATOM 1313 C CA . ARG A 1 161 ? 19.025 -10.665 -3.313 1.00 96.81 161 ARG A CA 1
ATOM 1314 C C . ARG A 1 161 ? 17.564 -10.778 -3.714 1.00 96.81 161 ARG A C 1
ATOM 1316 O O . ARG A 1 161 ? 16.717 -11.021 -2.861 1.00 96.81 161 ARG A O 1
ATOM 1323 N N . SER A 1 162 ? 17.255 -10.659 -5.005 1.00 97.06 162 SER A N 1
ATOM 1324 C CA . SER A 1 162 ? 15.882 -10.794 -5.505 1.00 97.06 162 SER A CA 1
ATOM 1325 C C . SER A 1 162 ? 15.264 -12.140 -5.122 1.00 97.06 162 SER A C 1
ATOM 1327 O O . SER A 1 162 ? 14.114 -12.189 -4.690 1.00 97.06 162 SER A O 1
ATOM 1329 N N . LYS A 1 163 ? 16.020 -13.239 -5.210 1.00 97.69 163 LYS A N 1
ATOM 1330 C CA . LYS A 1 163 ? 15.532 -14.560 -4.789 1.00 97.69 163 LYS A CA 1
ATOM 1331 C C . LYS A 1 163 ? 15.329 -14.659 -3.280 1.00 97.69 163 LYS A C 1
ATOM 1333 O O . LYS A 1 163 ? 14.302 -15.188 -2.859 1.00 97.69 163 LYS A O 1
ATOM 1338 N N . VAL A 1 164 ? 16.253 -14.122 -2.482 1.00 97.81 164 VAL A N 1
ATOM 1339 C CA . VAL A 1 164 ? 16.128 -14.072 -1.014 1.00 97.81 164 VAL A CA 1
ATOM 1340 C C . VAL A 1 164 ? 14.880 -13.281 -0.604 1.00 97.81 164 VAL A C 1
ATOM 1342 O O . VAL A 1 164 ? 14.089 -13.758 0.207 1.00 97.81 164 VAL A O 1
ATOM 1345 N N . ILE A 1 165 ? 14.641 -12.121 -1.225 1.00 96.69 165 ILE A N 1
ATOM 1346 C CA . ILE A 1 165 ? 13.461 -11.274 -0.985 1.00 96.69 165 ILE A CA 1
ATOM 1347 C C . ILE A 1 165 ? 12.161 -12.036 -1.284 1.00 96.69 165 ILE A C 1
ATOM 1349 O O . ILE A 1 165 ? 11.217 -12.004 -0.492 1.00 96.69 165 ILE A O 1
ATOM 1353 N N . LEU A 1 166 ? 12.091 -12.738 -2.419 1.00 97.00 166 LEU A N 1
ATOM 1354 C CA . LEU A 1 166 ? 10.896 -13.503 -2.780 1.00 97.00 166 LEU A CA 1
ATOM 1355 C C . LEU A 1 166 ? 10.690 -14.730 -1.883 1.00 97.00 166 LEU A C 1
ATOM 1357 O O . LEU A 1 166 ? 9.545 -15.026 -1.542 1.00 97.00 166 LEU A O 1
ATOM 1361 N N . ALA A 1 167 ? 11.764 -15.397 -1.451 1.00 97.25 167 ALA A N 1
ATOM 1362 C CA . ALA A 1 167 ? 11.682 -16.472 -0.464 1.00 97.25 167 ALA A CA 1
ATOM 1363 C C . ALA A 1 167 ? 11.141 -15.948 0.876 1.00 97.25 167 ALA A C 1
ATOM 1365 O O . ALA A 1 167 ? 10.208 -16.526 1.436 1.00 97.25 167 ALA A O 1
ATOM 1366 N N . ALA A 1 168 ? 11.633 -14.792 1.338 1.00 96.38 168 ALA A N 1
ATOM 1367 C CA . ALA A 1 168 ? 11.134 -14.121 2.536 1.00 96.38 168 ALA A CA 1
ATOM 1368 C C . ALA A 1 168 ? 9.637 -13.781 2.430 1.00 96.38 168 ALA A C 1
ATOM 1370 O O . ALA A 1 168 ? 8.868 -14.052 3.361 1.00 96.38 168 ALA A O 1
ATOM 1371 N N . ARG A 1 169 ? 9.186 -13.281 1.272 1.00 94.56 169 ARG A N 1
ATOM 1372 C CA . ARG A 1 169 ? 7.758 -13.064 0.984 1.00 94.56 169 ARG A CA 1
ATOM 1373 C C . ARG A 1 169 ? 6.954 -14.353 1.081 1.00 94.56 169 ARG A C 1
ATOM 1375 O O . ARG A 1 169 ? 5.911 -14.369 1.734 1.00 94.56 169 ARG A O 1
ATOM 1382 N N . ASP A 1 170 ? 7.405 -15.418 0.432 1.00 94.62 170 ASP A N 1
ATOM 1383 C CA . ASP A 1 170 ? 6.660 -16.676 0.363 1.00 94.62 170 ASP A CA 1
ATOM 1384 C C . ASP A 1 170 ? 6.569 -17.347 1.739 1.00 94.62 170 ASP A C 1
ATOM 1386 O O . ASP A 1 170 ? 5.487 -17.787 2.144 1.00 94.62 170 ASP A O 1
ATOM 1390 N N . TYR A 1 171 ? 7.654 -17.311 2.518 1.00 94.25 171 TYR A N 1
ATOM 1391 C CA . TYR A 1 171 ? 7.645 -17.720 3.919 1.00 94.25 171 TYR A CA 1
ATOM 1392 C C . TYR A 1 171 ? 6.635 -16.904 4.731 1.00 94.25 171 TYR A C 1
ATOM 1394 O O . TYR A 1 171 ? 5.806 -17.469 5.451 1.00 94.25 171 TYR A O 1
ATOM 1402 N N . THR A 1 172 ? 6.649 -15.582 4.567 1.00 90.62 172 THR A N 1
ATOM 1403 C CA . THR A 1 172 ? 5.750 -14.675 5.281 1.00 90.62 172 THR A CA 1
ATOM 1404 C C . THR A 1 172 ? 4.287 -14.939 4.941 1.00 90.62 172 THR A C 1
ATOM 1406 O O . THR A 1 172 ? 3.471 -15.062 5.849 1.00 90.62 172 THR A O 1
ATOM 1409 N N . ARG A 1 173 ? 3.943 -15.111 3.660 1.00 88.62 173 ARG A N 1
ATOM 1410 C CA . ARG A 1 173 ? 2.586 -15.469 3.206 1.00 88.62 173 ARG A CA 1
ATOM 1411 C C . ARG A 1 173 ? 2.115 -16.798 3.782 1.00 88.62 173 ARG A C 1
ATOM 1413 O O . ARG A 1 173 ? 0.979 -16.894 4.243 1.00 88.62 173 ARG A O 1
ATOM 1420 N N . LYS A 1 174 ? 2.990 -17.805 3.813 1.00 89.81 174 LYS A N 1
ATOM 1421 C CA . LYS A 1 174 ? 2.673 -19.123 4.377 1.00 89.81 174 LYS A CA 1
ATOM 1422 C C . LYS A 1 174 ? 2.436 -19.070 5.894 1.00 89.81 174 LYS A C 1
ATOM 1424 O O . LYS A 1 174 ? 1.566 -19.781 6.391 1.00 89.81 174 LYS A O 1
ATOM 1429 N N . HIS A 1 175 ? 3.156 -18.210 6.618 1.00 86.94 175 HIS A N 1
ATOM 1430 C CA . HIS A 1 175 ? 3.148 -18.172 8.090 1.00 86.94 175 HIS A CA 1
ATOM 1431 C C . HIS A 1 175 ? 2.433 -16.949 8.693 1.00 86.94 175 HIS A C 1
ATOM 1433 O O . HIS A 1 175 ? 2.328 -16.836 9.913 1.00 86.94 175 HIS A O 1
ATOM 1439 N N . LEU A 1 176 ? 1.859 -16.069 7.867 1.00 76.12 176 LEU A N 1
ATOM 1440 C CA . LEU A 1 176 ? 1.132 -14.857 8.272 1.00 76.12 176 LEU A CA 1
ATOM 1441 C C . LEU A 1 176 ? 0.018 -15.154 9.288 1.00 76.12 176 LEU A C 1
ATOM 1443 O O . LEU A 1 176 ? -0.129 -14.440 10.281 1.00 76.12 176 LEU A O 1
ATOM 1447 N N . ARG A 1 177 ? -0.694 -16.276 9.109 1.00 69.06 177 ARG A N 1
ATOM 1448 C CA . ARG A 1 177 ? -1.715 -16.749 10.061 1.00 69.06 177 ARG A CA 1
ATOM 1449 C C . ARG A 1 177 ? -1.129 -17.069 11.440 1.00 69.06 177 ARG A C 1
ATOM 1451 O O . ARG A 1 177 ? -1.730 -16.721 12.450 1.00 69.06 177 ARG A O 1
ATOM 1458 N N . LEU A 1 178 ? 0.053 -17.685 11.494 1.00 71.88 178 LEU A N 1
ATOM 1459 C CA . LEU A 1 178 ? 0.722 -18.026 12.754 1.00 71.88 178 LEU A CA 1
ATOM 1460 C C . LEU A 1 178 ? 1.265 -16.777 13.457 1.00 71.88 178 LEU A C 1
ATOM 1462 O O . LEU A 1 178 ? 1.156 -16.666 14.676 1.00 71.88 178 LEU A O 1
ATOM 1466 N N . PHE A 1 179 ? 1.773 -15.798 12.703 1.00 67.81 179 PHE A N 1
ATOM 1467 C CA . PHE A 1 179 ? 2.251 -14.538 13.279 1.00 67.81 179 PHE A CA 1
ATOM 1468 C C . PHE A 1 179 ? 1.130 -13.692 13.876 1.00 67.81 179 PHE A C 1
ATOM 1470 O O . PHE A 1 179 ? 1.327 -13.085 14.928 1.00 67.81 179 PHE A O 1
ATOM 1477 N N . HIS A 1 180 ? -0.043 -13.662 13.237 1.00 64.38 180 HIS A N 1
ATOM 1478 C CA . HIS A 1 180 ? -1.203 -12.947 13.772 1.00 64.38 180 HIS A CA 1
ATOM 1479 C C . HIS A 1 180 ? -1.679 -13.565 15.096 1.00 64.38 180 HIS A C 1
ATOM 1481 O O . HIS A 1 180 ? -2.004 -12.834 16.031 1.00 64.38 180 HIS A O 1
ATOM 1487 N N . LEU A 1 181 ? -1.641 -14.896 15.213 1.00 61.56 181 LEU A N 1
ATOM 1488 C CA . LEU A 1 181 ? -2.005 -15.600 16.445 1.00 61.56 181 LEU A CA 1
ATOM 1489 C C . LEU A 1 181 ? -0.961 -15.406 17.560 1.00 61.56 181 LEU A C 1
ATOM 1491 O O . LEU A 1 181 ? -1.326 -15.112 18.696 1.00 61.56 181 LEU A O 1
ATOM 1495 N N . ALA A 1 182 ? 0.334 -15.500 17.245 1.00 61.72 182 ALA A N 1
ATOM 1496 C CA . ALA A 1 182 ? 1.406 -15.354 18.233 1.00 61.72 182 ALA A CA 1
ATOM 1497 C C . ALA A 1 182 ? 1.552 -13.911 18.759 1.00 61.72 182 ALA A C 1
ATOM 1499 O O . ALA A 1 182 ? 1.768 -13.707 19.955 1.00 61.72 182 ALA A O 1
ATOM 1500 N N . GLY A 1 183 ? 1.379 -12.905 17.890 1.00 55.56 183 GLY A N 1
ATOM 1501 C CA . GLY A 1 183 ? 1.428 -11.489 18.271 1.00 55.56 183 GLY A CA 1
ATOM 1502 C C . GLY A 1 183 ? 0.279 -11.059 19.187 1.00 55.56 183 GLY A C 1
ATOM 1503 O O . GLY A 1 183 ? 0.458 -10.169 20.013 1.00 55.56 183 GLY A O 1
ATOM 1504 N N . SER A 1 184 ? -0.877 -11.728 19.100 1.00 51.97 184 SER A N 1
ATOM 1505 C CA . SER A 1 184 ? -2.010 -11.483 19.999 1.00 51.97 184 SER A CA 1
ATOM 1506 C C . SER A 1 184 ? -1.810 -12.073 21.401 1.00 51.97 184 SER A C 1
ATOM 1508 O O . SER A 1 184 ? -2.454 -11.615 22.340 1.00 51.97 184 SER A O 1
ATOM 1510 N N . ALA A 1 185 ? -0.942 -13.078 21.562 1.00 50.91 185 ALA A N 1
ATOM 1511 C CA . ALA A 1 185 ? -0.751 -13.775 22.836 1.00 50.91 185 ALA A CA 1
ATOM 1512 C C . ALA A 1 185 ? 0.230 -13.064 23.788 1.00 50.91 185 ALA A C 1
ATOM 1514 O O . ALA A 1 185 ? 0.172 -13.266 24.997 1.00 50.91 185 ALA A O 1
ATOM 1515 N N . HIS A 1 186 ? 1.128 -12.218 23.270 1.00 48.31 186 HIS A N 1
ATOM 1516 C CA . HIS A 1 186 ? 2.155 -11.548 24.083 1.00 48.31 186 HIS A CA 1
ATOM 1517 C C . HIS A 1 186 ? 1.706 -10.209 24.697 1.00 48.31 186 HIS A C 1
ATOM 1519 O O . HIS A 1 186 ? 2.456 -9.625 25.475 1.00 48.31 186 HIS A O 1
ATOM 1525 N N . SER A 1 187 ? 0.486 -9.729 24.414 1.00 44.34 187 SER A N 1
ATOM 1526 C CA . SER A 1 187 ? -0.073 -8.528 25.063 1.00 44.34 187 SER A CA 1
ATOM 1527 C C . SER A 1 187 ? -1.086 -8.831 26.173 1.00 44.34 187 SER A C 1
ATOM 1529 O O . SER A 1 187 ? -1.689 -7.905 26.713 1.00 44.34 187 SER A O 1
ATOM 1531 N N . SER A 1 188 ? -1.302 -10.101 26.524 1.00 39.38 188 SER A N 1
ATOM 1532 C CA . SER A 1 188 ? -2.257 -10.492 27.561 1.00 39.38 188 SER A CA 1
ATOM 1533 C C . SER A 1 188 ? -1.542 -10.959 28.824 1.00 39.38 188 SER A C 1
ATOM 1535 O O . SER A 1 188 ? -1.442 -12.151 29.104 1.00 39.38 188 SER A O 1
ATOM 1537 N N . SER A 1 189 ? -1.134 -9.997 29.652 1.00 42.25 189 SER A N 1
ATOM 1538 C CA . SER A 1 189 ? -1.356 -10.200 31.084 1.00 42.25 189 SER A CA 1
ATOM 1539 C C . SER A 1 189 ? -2.873 -10.398 31.257 1.00 42.25 189 SER A C 1
ATOM 1541 O O . SER A 1 189 ? -3.625 -9.643 30.629 1.00 42.25 189 SER A O 1
ATOM 1543 N N . PRO A 1 190 ? -3.360 -11.412 31.995 1.00 44.53 190 PRO A N 1
ATOM 1544 C CA . PRO A 1 190 ? -4.784 -11.724 32.115 1.00 44.53 190 PRO A CA 1
ATOM 1545 C C . PRO A 1 190 ? -5.494 -10.674 32.982 1.00 44.53 190 PRO A C 1
ATOM 1547 O O . PRO A 1 190 ? -5.966 -10.934 34.084 1.00 44.53 190 PRO A O 1
ATOM 1550 N N . SER A 1 191 ? -5.566 -9.449 32.473 1.00 46.28 191 SER A N 1
ATOM 1551 C CA . SER A 1 191 ? -6.508 -8.444 32.923 1.00 46.28 191 SER A CA 1
ATOM 1552 C C . SER A 1 191 ? -7.899 -8.917 32.514 1.00 46.28 191 SER A C 1
ATOM 1554 O O . SER A 1 191 ? -8.102 -9.361 31.381 1.00 46.28 191 SER A O 1
ATOM 1556 N N . LYS A 1 192 ? -8.851 -8.857 33.451 1.00 50.19 192 LYS A N 1
ATOM 1557 C CA . LYS A 1 192 ? -10.281 -9.137 33.258 1.00 50.19 192 LYS A CA 1
ATOM 1558 C C . LYS A 1 192 ? -10.890 -8.130 32.270 1.00 50.19 192 LYS A C 1
ATOM 1560 O O . LYS A 1 192 ? -11.690 -7.283 32.654 1.00 50.19 192 LYS A O 1
ATOM 1565 N N . ALA A 1 193 ? -10.500 -8.192 31.001 1.00 47.25 193 ALA A N 1
ATOM 1566 C CA . ALA A 1 193 ? -11.132 -7.411 29.958 1.00 47.25 193 ALA A CA 1
ATOM 1567 C C . ALA A 1 193 ? -12.590 -7.894 29.814 1.00 47.25 193 ALA A C 1
ATOM 1569 O O . ALA A 1 193 ? -12.826 -9.107 29.727 1.00 47.25 193 ALA A O 1
ATOM 1570 N N . PRO A 1 194 ? -13.574 -6.979 29.837 1.00 55.19 194 PRO A N 1
ATOM 1571 C CA . PRO A 1 194 ? -14.984 -7.327 29.762 1.00 55.19 194 PRO A CA 1
ATOM 1572 C C . PRO A 1 194 ? -15.293 -8.091 28.469 1.00 55.19 194 PRO A C 1
ATOM 1574 O O . PRO A 1 194 ? -14.783 -7.779 27.393 1.00 55.19 194 PRO A O 1
ATOM 1577 N N . LEU A 1 195 ? -16.160 -9.099 28.585 1.00 56.53 195 LEU A N 1
ATOM 1578 C CA . LEU A 1 195 ? -16.571 -10.012 27.511 1.00 56.53 195 LEU A CA 1
ATOM 1579 C C . LEU A 1 195 ? -17.102 -9.304 26.243 1.00 56.53 195 LEU A C 1
ATOM 1581 O O . LEU A 1 195 ? -17.107 -9.928 25.185 1.00 56.53 195 LEU A O 1
ATOM 1585 N N . SER A 1 196 ? -17.500 -8.024 26.312 1.00 52.75 196 SER A N 1
ATOM 1586 C CA . SER A 1 196 ? -18.022 -7.270 25.160 1.00 52.75 196 SER A CA 1
ATOM 1587 C C . SER A 1 196 ? -16.975 -6.950 24.086 1.00 52.75 196 SER A C 1
ATOM 1589 O O . SER A 1 196 ? -17.330 -6.911 22.914 1.00 52.75 196 SER A O 1
ATOM 1591 N N . SER A 1 197 ? -15.680 -6.857 24.425 1.00 60.31 197 SER A N 1
ATOM 1592 C CA . SER A 1 197 ? -14.607 -6.654 23.428 1.00 60.31 197 SER A CA 1
ATOM 1593 C C . SER A 1 197 ? -14.489 -7.815 22.426 1.00 60.31 197 SER A C 1
ATOM 1595 O O . SER A 1 197 ? -13.846 -7.686 21.391 1.00 60.31 197 SER A O 1
ATOM 1597 N N . ARG A 1 198 ? -15.105 -8.973 22.703 1.00 71.94 198 ARG A N 1
ATOM 1598 C CA . ARG A 1 198 ? -14.817 -10.213 21.974 1.00 71.94 198 ARG A CA 1
ATOM 1599 C C . ARG A 1 198 ? -15.506 -10.341 20.620 1.00 71.94 198 ARG A C 1
ATOM 1601 O O . ARG A 1 198 ? -14.968 -11.047 19.781 1.00 71.94 198 ARG A O 1
ATOM 1608 N N . VAL A 1 199 ? -16.657 -9.709 20.371 1.00 88.88 199 VAL A N 1
ATOM 1609 C CA . VAL A 1 199 ? -17.431 -10.005 19.143 1.00 88.88 199 VAL A CA 1
ATOM 1610 C C . VAL A 1 199 ? -16.727 -9.476 17.892 1.00 88.88 199 VAL A C 1
ATOM 1612 O O . VAL A 1 199 ? -16.513 -10.230 16.947 1.00 88.88 199 VAL A O 1
ATOM 1615 N N . CYS A 1 200 ? -16.317 -8.204 17.897 1.00 91.62 200 CYS A N 1
ATOM 1616 C CA . CYS A 1 200 ? -15.606 -7.610 16.760 1.00 91.62 200 CYS A CA 1
ATOM 1617 C C . CYS A 1 200 ? -14.204 -8.210 16.599 1.00 91.62 200 CYS A C 1
ATOM 1619 O O . CYS A 1 200 ? -13.802 -8.530 15.484 1.00 91.62 200 CYS A O 1
ATOM 1621 N N . ASP A 1 201 ? -13.478 -8.409 17.703 1.00 90.31 201 ASP A N 1
ATOM 1622 C CA . ASP A 1 201 ? -12.130 -8.979 17.665 1.00 90.31 201 ASP A CA 1
ATOM 1623 C C . ASP A 1 201 ? -12.128 -10.436 17.185 1.00 90.31 201 ASP A C 1
ATOM 1625 O O . ASP A 1 201 ? -11.260 -10.808 16.400 1.00 90.31 201 ASP A O 1
ATOM 1629 N N . ALA A 1 202 ? -13.110 -11.248 17.589 1.00 88.06 202 ALA A N 1
ATOM 1630 C CA . ALA A 1 202 ? -13.240 -12.623 17.109 1.00 88.06 202 ALA A CA 1
ATOM 1631 C C . ALA A 1 202 ? -13.708 -12.699 15.648 1.00 88.06 202 ALA A C 1
ATOM 1633 O O . ALA A 1 202 ? -13.330 -13.621 14.930 1.00 88.06 202 ALA A O 1
ATOM 1634 N N . ALA A 1 203 ? -14.544 -11.755 15.205 1.00 92.62 203 ALA A N 1
ATOM 1635 C CA . ALA A 1 203 ? -15.050 -11.742 13.838 1.00 92.62 203 ALA A CA 1
ATOM 1636 C C . ALA A 1 203 ? -14.030 -11.183 12.839 1.00 92.62 203 ALA A C 1
ATOM 1638 O O . ALA A 1 203 ? -13.927 -11.702 11.728 1.00 92.62 203 ALA A O 1
ATOM 1639 N N . TRP A 1 204 ? -13.299 -10.129 13.209 1.00 95.94 204 TRP A N 1
ATOM 1640 C CA . TRP A 1 204 ? -12.505 -9.325 12.276 1.00 95.94 204 TRP A CA 1
ATOM 1641 C C . TRP A 1 204 ? -11.039 -9.143 12.674 1.00 95.94 204 TRP A C 1
ATOM 1643 O O . TRP A 1 204 ? -10.254 -8.661 11.859 1.00 95.94 204 TRP A O 1
ATOM 1653 N N . GLY A 1 205 ? -10.631 -9.514 13.890 1.00 89.06 205 GLY A N 1
ATOM 1654 C CA . GLY A 1 205 ? -9.269 -9.278 14.380 1.00 89.06 205 GLY A CA 1
ATOM 1655 C C . GLY A 1 205 ? -8.183 -10.038 13.613 1.00 89.06 205 GLY A C 1
ATOM 1656 O O . GLY A 1 205 ? -7.021 -9.632 13.616 1.00 89.06 205 GLY A O 1
ATOM 1657 N N . GLN A 1 206 ? -8.574 -11.110 12.930 1.00 85.19 206 GLN A N 1
ATOM 1658 C CA . GLN A 1 206 ? -7.744 -11.945 12.068 1.00 85.19 206 GLN A CA 1
ATOM 1659 C C . GLN A 1 206 ? -7.778 -11.542 10.587 1.00 85.19 206 GLN A C 1
ATOM 1661 O O . GLN A 1 206 ? -7.025 -12.121 9.804 1.00 85.19 206 GLN A O 1
ATOM 1666 N N . LEU A 1 207 ? -8.650 -10.611 10.185 1.00 87.69 207 LEU A N 1
ATOM 1667 C CA . LEU A 1 207 ? -8.768 -10.213 8.783 1.00 87.69 207 LEU A CA 1
ATOM 1668 C C . LEU A 1 207 ? -7.544 -9.415 8.332 1.00 87.69 207 LEU A C 1
ATOM 1670 O O . LEU A 1 207 ? -6.997 -8.593 9.072 1.00 87.69 207 LEU A O 1
ATOM 1674 N N . ASP A 1 208 ? -7.142 -9.653 7.087 1.00 80.31 208 ASP A N 1
ATOM 1675 C CA . ASP A 1 208 ? -6.136 -8.842 6.417 1.00 80.31 208 ASP A CA 1
ATOM 1676 C C . ASP A 1 208 ? -6.793 -7.564 5.891 1.00 80.31 208 ASP A C 1
ATOM 1678 O O . ASP A 1 208 ? -7.633 -7.597 4.989 1.00 80.31 208 ASP A O 1
ATOM 1682 N N . TYR A 1 209 ? -6.406 -6.423 6.461 1.00 89.19 209 TYR A N 1
ATOM 1683 C CA . TYR A 1 209 ? -6.958 -5.133 6.065 1.00 89.19 209 TYR A CA 1
ATOM 1684 C C . TYR A 1 209 ? -6.674 -4.803 4.594 1.00 89.19 209 TYR A C 1
ATOM 1686 O O . TYR A 1 209 ? -7.426 -4.032 4.017 1.00 89.19 209 TYR A O 1
ATOM 1694 N N . THR A 1 210 ? -5.641 -5.378 3.968 1.00 82.50 210 THR A N 1
ATOM 1695 C CA . THR A 1 210 ? -5.325 -5.117 2.553 1.00 82.50 210 THR A CA 1
ATOM 1696 C C . THR A 1 210 ? -6.347 -5.730 1.594 1.00 82.50 210 THR A C 1
ATOM 1698 O O . THR A 1 210 ? -6.591 -5.175 0.524 1.00 82.50 210 THR A O 1
ATOM 1701 N N . LEU A 1 211 ? -6.984 -6.837 1.992 1.00 85.12 211 LEU A N 1
ATOM 1702 C CA . LEU A 1 211 ? -8.051 -7.487 1.226 1.00 85.12 211 LEU A CA 1
ATOM 1703 C C . LEU A 1 211 ? -9.404 -6.814 1.470 1.00 85.12 211 LEU A C 1
ATOM 1705 O O . LEU A 1 211 ? -10.207 -6.668 0.553 1.00 85.12 211 LEU A O 1
ATOM 1709 N N . GLU A 1 212 ? -9.651 -6.410 2.715 1.00 93.56 212 GLU A N 1
ATOM 1710 C CA . GLU A 1 212 ? -10.929 -5.834 3.143 1.00 93.56 212 GLU A CA 1
ATOM 1711 C C . GLU A 1 212 ? -11.046 -4.337 2.844 1.00 93.56 212 GLU A C 1
ATOM 1713 O O . GLU A 1 212 ? -12.149 -3.824 2.655 1.00 93.56 212 GLU A O 1
ATOM 1718 N N . LEU A 1 213 ? -9.908 -3.642 2.810 1.00 93.81 213 LEU A N 1
ATOM 1719 C CA . LEU A 1 213 ? -9.787 -2.243 2.435 1.00 93.81 213 LEU A CA 1
ATOM 1720 C C . LEU A 1 213 ? -8.899 -2.153 1.183 1.00 93.81 213 LEU A C 1
ATOM 1722 O O . LEU A 1 213 ? -7.735 -1.766 1.296 1.00 93.81 213 LEU A O 1
ATOM 1726 N N . PRO A 1 214 ? -9.384 -2.550 -0.005 1.00 89.62 214 PRO A N 1
ATOM 1727 C CA . PRO A 1 214 ? -8.541 -2.631 -1.191 1.00 89.62 214 PRO A CA 1
ATOM 1728 C C . PRO A 1 214 ? -7.922 -1.270 -1.519 1.00 89.62 214 PRO A C 1
ATOM 1730 O O . PRO A 1 214 ? -8.601 -0.241 -1.537 1.00 89.62 214 PRO A O 1
ATOM 1733 N N . ARG A 1 215 ? -6.612 -1.271 -1.781 1.00 93.50 215 ARG A N 1
ATOM 1734 C CA . ARG A 1 215 ? -5.894 -0.079 -2.242 1.00 93.50 215 ARG A CA 1
ATOM 1735 C C . ARG A 1 215 ? -6.318 0.267 -3.662 1.00 93.50 215 ARG A C 1
ATOM 1737 O O . ARG A 1 215 ? -6.550 -0.621 -4.482 1.00 93.50 215 ARG A O 1
ATOM 1744 N N . LEU A 1 216 ? -6.357 1.561 -3.967 1.00 95.81 216 LEU A N 1
ATOM 1745 C CA . LEU A 1 216 ? -6.470 2.008 -5.349 1.00 95.81 216 LEU A CA 1
ATOM 1746 C C . LEU A 1 216 ? -5.173 1.653 -6.089 1.00 95.81 216 LEU A C 1
ATOM 1748 O O . LEU A 1 216 ? -4.074 1.842 -5.574 1.00 95.81 216 LEU A O 1
ATOM 1752 N N . THR A 1 217 ? -5.297 1.123 -7.299 1.00 93.31 217 THR A N 1
ATOM 1753 C CA . THR A 1 217 ? -4.178 0.690 -8.146 1.00 93.31 217 THR A CA 1
ATOM 1754 C C . THR A 1 217 ? -4.377 1.169 -9.582 1.00 93.31 217 THR A C 1
ATOM 1756 O O . THR A 1 217 ? -5.484 1.514 -9.995 1.00 93.31 217 THR A O 1
ATOM 1759 N N . LEU A 1 218 ? -3.318 1.118 -10.396 1.00 91.69 218 LEU A N 1
ATOM 1760 C CA . LEU A 1 218 ? -3.389 1.410 -11.837 1.00 91.69 218 LEU A CA 1
ATOM 1761 C C . LEU A 1 218 ? -4.413 0.550 -12.601 1.00 91.69 218 LEU A C 1
ATOM 1763 O O . LEU A 1 218 ? -4.939 0.974 -13.633 1.00 91.69 218 LEU A O 1
ATOM 1767 N N . THR A 1 219 ? -4.682 -0.656 -12.100 1.00 92.56 219 THR A N 1
ATOM 1768 C CA . THR A 1 219 ? -5.591 -1.649 -12.688 1.00 92.56 219 THR A CA 1
ATOM 1769 C C . THR A 1 219 ? -6.982 -1.632 -12.056 1.00 92.56 219 THR A C 1
ATOM 1771 O O . THR A 1 219 ? -7.810 -2.485 -12.369 1.00 92.56 219 THR A O 1
ATOM 1774 N N . SER A 1 220 ? -7.262 -0.671 -11.170 1.00 95.69 220 SER A N 1
ATOM 1775 C CA . SER A 1 220 ? -8.577 -0.532 -10.549 1.00 95.69 220 SER A CA 1
ATOM 1776 C C . SER A 1 220 ? -9.665 -0.269 -11.589 1.00 95.69 220 SER A C 1
ATOM 1778 O O . SER A 1 220 ? -9.455 0.447 -12.571 1.00 95.69 220 SER A O 1
ATOM 1780 N N . SER A 1 221 ? -10.842 -0.849 -11.354 1.00 97.06 221 SER A N 1
ATOM 1781 C CA . SER A 1 221 ? -12.007 -0.680 -12.222 1.00 97.06 221 SER A CA 1
ATOM 1782 C C . SER A 1 221 ? -12.529 0.760 -12.200 1.00 97.06 221 SER A C 1
ATOM 1784 O O . SER A 1 221 ? -12.240 1.530 -11.282 1.00 97.06 221 SER A O 1
ATOM 1786 N N . ALA A 1 222 ? -13.367 1.115 -13.175 1.00 97.12 222 ALA A N 1
ATOM 1787 C CA . ALA A 1 222 ? -14.035 2.418 -13.223 1.00 97.12 222 ALA A CA 1
ATOM 1788 C C . ALA A 1 222 ? -14.828 2.731 -11.943 1.00 97.12 222 ALA A C 1
ATOM 1790 O O . ALA A 1 222 ? -14.781 3.845 -11.421 1.00 97.12 222 ALA A O 1
ATOM 1791 N N . ALA A 1 223 ? -15.505 1.724 -11.380 1.00 96.75 223 ALA A N 1
ATOM 1792 C CA . ALA A 1 223 ? -16.196 1.854 -10.101 1.00 96.75 223 ALA A CA 1
ATOM 1793 C C . ALA A 1 223 ? -15.222 2.162 -8.950 1.00 96.75 223 ALA A C 1
ATOM 1795 O O . ALA A 1 223 ? -15.531 3.008 -8.113 1.00 96.75 223 ALA A O 1
ATOM 1796 N N . GLY A 1 224 ? -14.041 1.531 -8.941 1.00 96.56 224 GLY A N 1
ATOM 1797 C CA . GLY A 1 224 ? -12.984 1.797 -7.963 1.00 96.56 224 GLY A CA 1
ATOM 1798 C C . GLY A 1 224 ? -12.468 3.235 -8.037 1.00 96.56 224 GLY A C 1
ATOM 1799 O O . GLY A 1 224 ? -12.427 3.926 -7.021 1.00 96.56 224 GLY A O 1
ATOM 1800 N N . TRP A 1 225 ? -12.173 3.728 -9.243 1.00 97.75 225 TRP A N 1
ATOM 1801 C CA . TRP A 1 225 ? -11.763 5.121 -9.454 1.00 97.75 225 TRP A CA 1
ATOM 1802 C C . TRP A 1 225 ? -12.845 6.115 -9.035 1.00 97.75 225 TRP A C 1
ATOM 1804 O O . TRP A 1 225 ? -12.580 7.036 -8.265 1.00 97.75 225 TRP A O 1
ATOM 1814 N N . LYS A 1 226 ? -14.092 5.903 -9.465 1.00 96.88 226 LYS A N 1
ATOM 1815 C CA . LYS A 1 226 ? -15.217 6.770 -9.092 1.00 96.88 226 LYS A CA 1
ATOM 1816 C C . LYS A 1 226 ? -15.446 6.798 -7.580 1.00 96.88 226 LYS A C 1
ATOM 1818 O O . LYS A 1 226 ? -15.746 7.848 -7.016 1.00 96.88 226 LYS A O 1
ATOM 1823 N N . HIS A 1 227 ? -15.314 5.652 -6.917 1.00 96.88 227 HIS A N 1
ATOM 1824 C CA . HIS A 1 227 ? -15.422 5.566 -5.466 1.00 96.88 227 HIS A CA 1
ATOM 1825 C C . HIS A 1 227 ? -14.298 6.338 -4.764 1.00 96.88 227 HIS A C 1
ATOM 1827 O O . HIS A 1 227 ? -14.582 7.108 -3.851 1.00 96.88 227 HIS A O 1
ATOM 1833 N N . ALA A 1 228 ? -13.056 6.217 -5.238 1.00 97.44 228 ALA A N 1
ATOM 1834 C CA . ALA A 1 228 ? -11.919 6.947 -4.687 1.00 97.44 228 ALA A CA 1
ATOM 1835 C C . ALA A 1 228 ? -12.105 8.474 -4.748 1.00 97.44 228 ALA A C 1
ATOM 1837 O O . ALA A 1 228 ? -11.872 9.179 -3.766 1.00 97.44 228 ALA A O 1
ATOM 1838 N N . PHE A 1 229 ? -12.597 8.987 -5.876 1.00 97.56 229 PHE A N 1
ATOM 1839 C CA . PHE A 1 229 ? -12.882 10.414 -6.044 1.00 97.56 229 PHE A CA 1
ATOM 1840 C C . PHE A 1 229 ? -13.974 10.899 -5.080 1.00 97.56 229 PHE A C 1
ATOM 1842 O O . PHE A 1 229 ? -13.803 11.925 -4.422 1.00 97.56 229 PHE A O 1
ATOM 1849 N N . ARG A 1 230 ? -15.042 10.108 -4.909 1.00 97.56 230 ARG A N 1
ATOM 1850 C CA . ARG A 1 230 ? -16.104 10.392 -3.929 1.00 97.56 230 ARG A CA 1
ATOM 1851 C C . ARG A 1 230 ? -15.596 10.391 -2.491 1.00 97.56 230 ARG A C 1
ATOM 1853 O O . ARG A 1 230 ? -16.042 11.219 -1.707 1.00 97.56 230 ARG A O 1
ATOM 1860 N N . ILE A 1 231 ? -14.681 9.485 -2.136 1.00 98.25 231 ILE A N 1
ATOM 1861 C CA . ILE A 1 231 ? -14.071 9.457 -0.798 1.00 98.25 231 ILE A CA 1
ATOM 1862 C C . ILE A 1 231 ? -13.295 10.752 -0.544 1.00 98.25 231 ILE A C 1
ATOM 1864 O O . ILE A 1 231 ? -13.481 11.383 0.497 1.00 98.25 231 ILE A O 1
ATOM 1868 N N . ARG A 1 232 ? -12.452 11.172 -1.498 1.00 98.06 232 ARG A N 1
ATOM 1869 C CA . ARG A 1 232 ? -11.714 12.438 -1.400 1.00 98.06 232 ARG A CA 1
ATOM 1870 C C . ARG A 1 232 ? -12.669 13.613 -1.192 1.00 98.06 232 ARG A C 1
ATOM 1872 O O . ARG A 1 232 ? -12.518 14.360 -0.230 1.00 98.06 232 ARG A O 1
ATOM 1879 N N . GLU A 1 233 ? -13.641 13.771 -2.087 1.00 98.00 233 GLU A N 1
ATOM 1880 C CA . GLU A 1 233 ? -14.606 14.877 -2.047 1.00 98.00 233 GLU A CA 1
ATOM 1881 C C . GLU A 1 233 ? -15.427 14.862 -0.760 1.00 98.00 233 GLU A C 1
ATOM 1883 O O . GLU A 1 233 ? -15.557 15.890 -0.099 1.00 98.00 233 GLU A O 1
ATOM 1888 N N . GLY A 1 234 ? -15.917 13.688 -0.356 1.00 97.81 234 GLY A N 1
ATOM 1889 C CA . GLY A 1 234 ? -16.672 13.508 0.877 1.00 97.81 234 GLY A CA 1
ATOM 1890 C C . GLY A 1 234 ? -15.885 13.952 2.105 1.00 97.81 234 GLY A C 1
ATOM 1891 O O . GLY A 1 234 ? -16.430 14.656 2.956 1.00 97.81 234 GLY A O 1
ATOM 1892 N N . LEU A 1 235 ? -14.595 13.603 2.193 1.00 98.19 235 LEU A N 1
ATOM 1893 C CA . LEU A 1 235 ? -13.763 14.043 3.312 1.00 98.19 235 LEU A CA 1
ATOM 1894 C C . LEU A 1 235 ? -13.561 15.562 3.301 1.00 98.19 235 LEU A C 1
ATOM 1896 O O . LEU A 1 235 ? -13.694 16.201 4.343 1.00 98.19 235 LEU A O 1
ATOM 1900 N N . VAL A 1 236 ? -13.254 16.150 2.143 1.00 98.00 236 VAL A N 1
ATOM 1901 C CA . VAL A 1 236 ? -13.042 17.602 2.043 1.00 98.00 236 VAL A CA 1
ATOM 1902 C C . VAL A 1 236 ? -14.318 18.363 2.413 1.00 98.00 236 VAL A C 1
ATOM 1904 O O . VAL A 1 236 ? -14.275 19.298 3.213 1.00 98.00 236 VAL A O 1
ATOM 1907 N N . HIS A 1 237 ? -15.478 17.913 1.932 1.00 97.38 237 HIS A N 1
ATOM 1908 C CA . HIS A 1 237 ? -16.765 18.489 2.315 1.00 97.38 237 HIS A CA 1
ATOM 1909 C C . HIS A 1 237 ? -17.083 18.314 3.803 1.00 97.38 237 HIS A C 1
ATOM 1911 O O . HIS A 1 237 ? -17.694 19.203 4.392 1.00 97.38 237 HIS A O 1
ATOM 1917 N N . LEU A 1 238 ? -16.635 17.230 4.442 1.00 96.81 238 LEU A N 1
ATOM 1918 C CA . LEU A 1 238 ? -16.804 17.039 5.883 1.00 96.81 238 LEU A CA 1
ATOM 1919 C C . LEU A 1 238 ? -16.054 18.104 6.705 1.00 96.81 238 LEU A C 1
ATOM 1921 O O . LEU A 1 238 ? -16.560 18.529 7.742 1.00 96.81 238 LEU A O 1
ATOM 1925 N N . PHE A 1 239 ? -14.889 18.570 6.241 1.00 96.62 239 PHE A N 1
ATOM 1926 C CA . PHE A 1 239 ? -14.176 19.691 6.868 1.00 96.62 239 PHE A CA 1
ATOM 1927 C C . PHE A 1 239 ? -14.892 21.026 6.671 1.00 96.62 239 PHE A C 1
ATOM 1929 O O . PHE A 1 239 ? -14.941 21.825 7.606 1.00 96.62 239 PHE A O 1
ATOM 1936 N N . LEU A 1 240 ? -15.450 21.247 5.479 1.00 95.12 240 LEU A N 1
ATOM 1937 C CA . LEU A 1 240 ? -16.129 22.488 5.095 1.00 95.12 240 LEU A CA 1
ATOM 1938 C C . LEU A 1 240 ? -17.572 22.594 5.621 1.00 95.12 240 LEU A C 1
ATOM 1940 O O . LEU A 1 240 ? -18.180 23.660 5.535 1.00 95.12 240 LEU A O 1
ATOM 1944 N N . ALA A 1 241 ? -18.136 21.509 6.154 1.00 95.12 241 ALA A N 1
ATOM 1945 C CA . ALA A 1 241 ? -19.480 21.495 6.716 1.00 95.12 241 ALA A CA 1
ATOM 1946 C C . ALA A 1 241 ? -19.610 22.421 7.941 1.00 95.12 241 ALA A C 1
ATOM 1948 O O . ALA A 1 241 ? -18.670 22.593 8.716 1.00 95.12 241 ALA A O 1
ATOM 1949 N N . SER A 1 242 ? -20.810 22.971 8.157 1.00 90.88 242 SER A N 1
ATOM 1950 C CA . SER A 1 242 ? -21.139 23.787 9.332 1.00 90.88 242 SER A CA 1
ATOM 1951 C C . SER A 1 242 ? -22.315 23.170 10.106 1.00 90.88 242 SER A C 1
ATOM 1953 O O . SER A 1 242 ? -23.415 23.100 9.554 1.00 90.88 242 SER A O 1
ATOM 1955 N N . PRO A 1 243 ? -22.124 22.712 11.362 1.00 89.75 243 PRO A N 1
ATOM 1956 C CA . PRO A 1 243 ? -20.863 22.669 12.107 1.00 89.75 243 PRO A CA 1
ATOM 1957 C C . PRO A 1 243 ? -19.943 21.523 11.650 1.00 89.75 243 PRO A C 1
ATOM 1959 O O . PRO A 1 243 ? -20.394 20.394 11.447 1.00 89.75 243 PRO A O 1
ATOM 1962 N N . SER A 1 244 ? -18.639 21.795 11.563 1.00 90.56 244 SER A N 1
ATOM 1963 C CA . SER A 1 244 ? -17.634 20.760 11.299 1.00 90.56 244 SER A CA 1
ATOM 1964 C C . SER A 1 244 ? -17.388 19.922 12.553 1.00 90.56 244 SER A C 1
ATOM 1966 O O . SER A 1 244 ? -17.393 20.430 13.678 1.00 90.56 244 SER A O 1
ATOM 1968 N N . ILE A 1 245 ? -17.158 18.620 12.371 1.00 93.56 245 ILE A N 1
ATOM 1969 C CA . ILE A 1 245 ? -16.737 17.733 13.470 1.00 93.56 245 ILE A CA 1
ATOM 1970 C C . ILE A 1 245 ? -15.270 17.964 13.822 1.00 93.56 245 ILE A C 1
ATOM 1972 O O . ILE A 1 245 ? -14.868 17.749 14.968 1.00 93.56 245 ILE A O 1
ATOM 1976 N N . PHE A 1 246 ? -14.482 18.415 12.850 1.00 94.88 246 PHE A N 1
ATOM 1977 C CA . PHE A 1 246 ? -13.073 18.695 13.036 1.00 94.88 246 PHE A CA 1
ATOM 1978 C C . PHE A 1 246 ? -12.881 20.158 13.397 1.00 94.88 246 PHE A C 1
ATOM 1980 O O . PHE A 1 246 ? -13.500 21.056 12.826 1.00 94.88 246 PHE A O 1
ATOM 1987 N N . ARG A 1 247 ? -12.015 20.398 14.380 1.00 93.44 247 ARG A N 1
ATOM 1988 C CA . ARG A 1 247 ? -11.674 21.754 14.792 1.00 93.44 247 ARG A CA 1
ATOM 1989 C C . ARG A 1 247 ? -10.441 22.178 14.021 1.00 93.44 247 ARG A C 1
ATOM 1991 O O . ARG A 1 247 ? -9.363 21.609 14.199 1.00 93.44 247 ARG A O 1
ATOM 1998 N N . LEU A 1 248 ? -10.606 23.194 13.184 1.00 93.38 248 LEU A N 1
ATOM 1999 C CA . LEU A 1 248 ? -9.459 23.856 12.586 1.00 93.38 248 LEU A CA 1
ATOM 2000 C C . LEU A 1 248 ? -8.627 24.542 13.685 1.00 93.38 248 LEU A C 1
ATOM 2002 O O . LEU A 1 248 ? -9.185 24.947 14.712 1.00 93.38 248 LEU A O 1
ATOM 2006 N N . PRO A 1 249 ? -7.301 24.653 13.504 1.00 91.38 249 PRO A N 1
ATOM 2007 C CA . PRO A 1 249 ? -6.444 25.390 14.425 1.00 91.38 249 PRO A CA 1
ATOM 2008 C C . PRO A 1 249 ? -6.961 26.815 14.644 1.00 91.38 249 PRO A C 1
ATOM 2010 O O . PRO A 1 249 ? -7.412 27.458 13.705 1.00 91.38 249 PRO A O 1
ATOM 2013 N N . ALA A 1 250 ? -6.862 27.327 15.874 1.00 92.06 250 ALA A N 1
ATOM 2014 C CA . ALA A 1 250 ? -7.218 28.720 16.167 1.00 92.06 250 ALA A CA 1
ATOM 2015 C C . ALA A 1 250 ? -6.167 29.719 15.647 1.00 92.06 250 ALA A C 1
ATOM 2017 O O . ALA A 1 250 ? -6.451 30.903 15.483 1.00 92.06 250 ALA A O 1
ATOM 2018 N N . ALA A 1 251 ? -4.935 29.251 15.419 1.00 93.12 251 ALA A N 1
ATOM 2019 C CA . ALA A 1 251 ? -3.869 30.066 14.861 1.00 93.12 251 ALA A CA 1
ATOM 2020 C C . ALA A 1 251 ? -4.128 30.324 13.370 1.00 93.12 251 ALA A C 1
ATOM 2022 O O . ALA A 1 251 ? -4.256 29.380 12.589 1.00 93.12 251 ALA A O 1
ATOM 2023 N N . LYS A 1 252 ? -4.141 31.606 12.986 1.00 92.81 252 LYS A N 1
ATOM 2024 C CA . LYS A 1 252 ? -4.495 32.069 11.636 1.00 92.81 252 LYS A CA 1
ATOM 2025 C C . LYS A 1 252 ? -3.659 31.413 10.527 1.00 92.81 252 LYS A C 1
ATOM 2027 O O . LYS A 1 252 ? -4.234 30.929 9.566 1.00 92.81 252 LYS A O 1
ATOM 2032 N N . GLY A 1 253 ? -2.335 31.327 10.691 1.00 95.56 253 GLY A N 1
ATOM 2033 C CA . GLY A 1 253 ? -1.438 30.753 9.674 1.00 95.56 253 GLY A CA 1
ATOM 2034 C C . GLY A 1 253 ? -1.765 29.293 9.318 1.00 95.56 253 GLY A C 1
ATOM 2035 O O . GLY A 1 253 ? -2.161 29.033 8.184 1.00 95.56 253 GLY A O 1
ATOM 2036 N N . PRO A 1 254 ? -1.690 28.346 10.274 1.00 94.94 254 PRO A N 1
ATOM 2037 C CA . PRO A 1 254 ? -2.050 26.948 10.019 1.00 94.94 254 PRO A CA 1
ATOM 2038 C C . PRO A 1 254 ? -3.498 26.763 9.547 1.00 94.94 254 PRO A C 1
ATOM 2040 O O . PRO A 1 254 ? -3.794 25.867 8.761 1.00 94.94 254 PRO A O 1
ATOM 2043 N N . GLN A 1 255 ? -4.423 27.601 10.024 1.00 95.56 255 GLN A N 1
ATOM 2044 C CA . GLN A 1 255 ? -5.812 27.561 9.574 1.00 95.56 255 GLN A CA 1
ATOM 2045 C C . GLN A 1 255 ? -5.943 27.926 8.089 1.00 95.56 255 GLN A C 1
ATOM 2047 O O . GLN A 1 255 ? -6.615 27.211 7.349 1.00 95.56 255 GLN A O 1
ATOM 2052 N N . GLU A 1 256 ? -5.314 29.019 7.652 1.00 97.00 256 GLU A N 1
ATOM 2053 C CA . GLU A 1 256 ? -5.314 29.461 6.253 1.00 97.00 256 GLU A CA 1
ATOM 2054 C C . GLU A 1 256 ? -4.655 28.430 5.335 1.00 97.00 256 GLU A C 1
ATOM 2056 O O . GLU A 1 256 ? -5.176 28.155 4.256 1.00 97.00 256 GLU A O 1
ATOM 2061 N N . GLU A 1 257 ? -3.564 27.806 5.783 1.00 97.31 257 GLU A N 1
ATOM 2062 C CA . GLU A 1 257 ? -2.895 26.717 5.068 1.00 97.31 257 GLU A CA 1
ATOM 2063 C C . GLU A 1 257 ? -3.824 25.515 4.850 1.00 97.31 257 GLU A C 1
ATOM 2065 O O . GLU A 1 257 ? -3.992 25.055 3.721 1.00 97.31 257 GLU A O 1
ATOM 2070 N N . ILE A 1 258 ? -4.501 25.042 5.901 1.00 97.44 258 ILE A N 1
ATOM 2071 C CA . ILE A 1 258 ? -5.451 23.926 5.787 1.00 97.44 258 ILE A CA 1
ATOM 2072 C C . ILE A 1 258 ? -6.628 24.299 4.874 1.00 97.44 258 ILE A C 1
ATOM 2074 O O . ILE A 1 258 ? -7.032 23.493 4.036 1.00 97.44 258 ILE A O 1
ATOM 2078 N N . ILE A 1 259 ? -7.178 25.512 5.003 1.00 97.44 259 ILE A N 1
ATOM 2079 C CA . ILE A 1 259 ? -8.265 25.996 4.135 1.00 97.44 259 ILE A CA 1
ATOM 2080 C C . ILE A 1 259 ? -7.811 26.036 2.674 1.00 97.44 259 ILE A C 1
ATOM 2082 O O . ILE A 1 259 ? -8.559 25.615 1.789 1.00 97.44 259 ILE A O 1
ATOM 2086 N N . LYS A 1 260 ? -6.581 26.489 2.420 1.00 97.75 260 LYS A N 1
ATOM 2087 C CA . LYS A 1 260 ? -5.981 26.485 1.088 1.00 97.75 260 LYS A CA 1
ATOM 2088 C C . LYS A 1 260 ? -5.882 25.062 0.533 1.00 97.75 260 LYS A C 1
ATOM 2090 O O . LYS A 1 260 ? -6.375 24.828 -0.565 1.00 97.75 260 LYS A O 1
ATOM 2095 N N . LEU A 1 261 ? -5.348 24.108 1.299 1.00 98.19 261 LEU A N 1
ATOM 2096 C CA . LEU A 1 261 ? -5.249 22.703 0.877 1.00 98.19 261 LEU A CA 1
ATOM 2097 C C . LEU A 1 261 ? -6.623 22.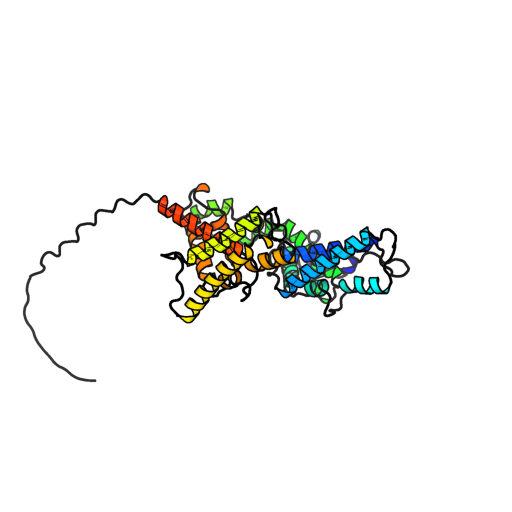078 0.583 1.00 98.19 261 LEU A C 1
ATOM 2099 O O . LEU A 1 261 ? -6.768 21.330 -0.383 1.00 98.19 261 LEU A O 1
ATOM 2103 N N . LEU A 1 262 ? -7.650 22.401 1.379 1.00 98.12 262 LEU A N 1
ATOM 2104 C CA . LEU A 1 262 ? -9.031 21.971 1.124 1.00 98.12 262 LEU A CA 1
ATOM 2105 C C . LEU A 1 262 ? -9.546 22.521 -0.218 1.00 98.12 262 LEU A C 1
ATOM 2107 O O . LEU A 1 262 ? -10.105 21.766 -1.014 1.00 98.12 262 LEU A O 1
ATOM 2111 N N . GLY A 1 263 ? -9.323 23.810 -0.490 1.00 98.06 263 GLY A N 1
ATOM 2112 C CA . GLY A 1 263 ? -9.701 24.449 -1.753 1.00 98.06 263 GLY A CA 1
ATOM 2113 C C . GLY A 1 263 ? -8.960 23.870 -2.962 1.00 98.06 263 GLY A C 1
ATOM 2114 O O . GLY A 1 263 ? -9.588 23.502 -3.954 1.00 98.06 263 GLY A O 1
ATOM 2115 N N . GLU A 1 264 ? -7.639 23.714 -2.860 1.00 98.12 264 GLU A N 1
ATOM 2116 C CA . GLU A 1 264 ? -6.795 23.135 -3.913 1.00 98.12 264 GLU A CA 1
ATOM 2117 C C . GLU A 1 264 ? -7.139 21.663 -4.181 1.00 98.12 264 GLU A C 1
ATOM 2119 O O . GLU A 1 264 ? -7.122 21.228 -5.331 1.00 98.12 264 GLU A O 1
ATOM 2124 N N . SER A 1 265 ? -7.514 20.897 -3.152 1.00 98.06 265 SER A N 1
ATOM 2125 C CA . SER A 1 265 ? -7.981 19.512 -3.294 1.00 98.06 265 SER A CA 1
ATOM 2126 C C . SER A 1 265 ? -9.287 19.420 -4.095 1.00 98.06 265 SER A C 1
ATOM 2128 O O . SER A 1 265 ? -9.401 18.578 -4.990 1.00 98.06 265 SER A O 1
ATOM 2130 N N . LEU A 1 266 ? -10.252 20.318 -3.843 1.00 97.94 266 LEU A N 1
ATOM 2131 C CA . LEU A 1 266 ? -11.482 20.400 -4.645 1.00 97.94 266 LEU A CA 1
ATOM 2132 C C . LEU A 1 266 ? -11.190 20.840 -6.078 1.00 97.94 266 LEU A C 1
ATOM 2134 O O . LEU A 1 266 ? -11.684 20.220 -7.015 1.00 97.94 266 LEU A O 1
ATOM 2138 N N . GLN A 1 267 ? -10.359 21.869 -6.261 1.00 98.00 267 GLN A N 1
ATOM 2139 C CA . GLN A 1 267 ? -9.983 22.349 -7.589 1.00 98.00 267 GLN A CA 1
ATOM 2140 C C . GLN A 1 267 ? -9.284 21.254 -8.402 1.00 98.00 267 GLN A C 1
ATOM 2142 O O . GLN A 1 267 ? -9.647 21.014 -9.554 1.00 98.00 267 GLN A O 1
ATOM 2147 N N . GLN A 1 268 ? -8.319 20.553 -7.797 1.00 97.50 268 GLN A N 1
ATOM 2148 C CA . GLN A 1 268 ? -7.663 19.405 -8.415 1.00 97.50 268 GLN A CA 1
ATOM 2149 C C . GLN A 1 268 ? -8.689 18.325 -8.770 1.00 97.50 268 GLN A C 1
ATOM 2151 O O . GLN A 1 268 ? -8.606 17.747 -9.850 1.00 97.50 268 GLN A O 1
ATOM 2156 N N . GLY A 1 269 ? -9.676 18.075 -7.908 1.00 97.00 269 GLY A N 1
ATOM 2157 C CA . GLY A 1 269 ? -10.744 17.124 -8.188 1.00 97.00 269 GLY A CA 1
ATOM 2158 C C . GLY A 1 269 ? -11.622 17.490 -9.380 1.00 97.00 269 GLY A C 1
ATOM 2159 O O . GLY A 1 269 ? -11.913 16.616 -10.199 1.00 97.00 269 GLY A O 1
ATOM 2160 N N . THR A 1 270 ? -11.963 18.769 -9.530 1.00 97.44 270 THR A N 1
ATOM 2161 C CA . THR A 1 270 ? -12.693 19.293 -10.692 1.00 97.44 270 THR A CA 1
ATOM 2162 C C . THR A 1 270 ? -11.903 19.090 -11.981 1.00 97.44 270 THR A C 1
ATOM 2164 O O . THR A 1 270 ? -12.425 18.497 -12.920 1.00 97.44 270 THR A O 1
ATOM 2167 N N . VAL A 1 271 ? -10.628 19.496 -12.004 1.00 96.88 271 VAL A N 1
ATOM 2168 C CA . VAL A 1 271 ? -9.742 19.324 -13.173 1.00 96.88 271 VAL A CA 1
ATOM 2169 C C . VAL A 1 271 ? -9.591 17.846 -13.524 1.00 96.88 271 VAL A C 1
ATOM 2171 O O . VAL A 1 271 ? -9.705 17.438 -14.673 1.00 96.88 271 VAL A O 1
ATOM 2174 N N . GLN A 1 272 ? -9.381 16.990 -12.526 1.00 95.94 272 GLN A N 1
ATOM 2175 C CA . GLN A 1 272 ? -9.263 15.555 -12.757 1.00 95.94 272 GLN A CA 1
ATOM 2176 C C . GLN A 1 272 ? -10.574 14.906 -13.227 1.00 95.94 272 GLN A C 1
ATOM 2178 O O . GLN A 1 272 ? -10.521 13.786 -13.718 1.00 95.94 272 GLN A O 1
ATOM 2183 N N . SER A 1 273 ? -11.723 15.576 -13.103 1.00 95.00 273 SER A N 1
ATOM 2184 C CA . SER A 1 273 ? -13.032 15.093 -13.567 1.00 95.00 273 SER A CA 1
ATOM 2185 C C . SER A 1 273 ? -13.372 15.528 -15.002 1.00 95.00 273 SER A C 1
ATOM 2187 O O . SER A 1 273 ? -14.433 15.166 -15.508 1.00 95.00 273 SER A O 1
ATOM 2189 N N . GLU A 1 274 ? -12.491 16.281 -15.670 1.00 97.25 274 GLU A N 1
ATOM 2190 C CA . GLU A 1 274 ? -12.654 16.701 -17.069 1.00 97.25 274 GLU A CA 1
ATOM 2191 C C . GLU A 1 274 ? -12.771 15.484 -18.009 1.00 97.25 274 GLU A C 1
ATOM 2193 O O . GLU A 1 274 ? -11.899 14.613 -17.961 1.00 97.25 274 GLU A O 1
ATOM 2198 N N . PRO A 1 275 ? -13.788 15.405 -18.897 1.00 96.56 275 PRO A N 1
ATOM 2199 C CA . PRO A 1 275 ? -14.052 14.218 -19.722 1.00 96.56 275 PRO A CA 1
ATOM 2200 C C . PRO A 1 275 ? -12.862 13.726 -20.558 1.00 96.56 275 PRO A C 1
ATOM 2202 O O . PRO A 1 275 ? -12.674 12.525 -20.711 1.00 96.56 275 PRO A O 1
ATOM 2205 N N . GLU A 1 276 ? -12.024 14.637 -21.050 1.00 97.06 276 GLU A N 1
ATOM 2206 C CA . GLU A 1 276 ? -10.811 14.342 -21.832 1.00 97.06 276 GLU A CA 1
ATOM 2207 C C . GLU A 1 276 ? -9.741 13.542 -21.072 1.00 97.06 276 GLU A C 1
ATOM 2209 O O . GLU A 1 276 ? -8.922 12.846 -21.679 1.00 97.06 276 GLU A O 1
ATOM 2214 N N . ARG A 1 277 ? -9.772 13.582 -19.735 1.00 96.69 277 ARG A N 1
ATOM 2215 C CA . ARG A 1 277 ? -8.874 12.807 -18.870 1.00 96.69 277 ARG A CA 1
ATOM 2216 C C . ARG A 1 277 ? -9.378 11.397 -18.591 1.00 96.69 277 ARG A C 1
ATOM 2218 O O . ARG A 1 277 ? -8.687 10.646 -17.903 1.00 96.69 277 ARG A O 1
ATOM 2225 N N . TRP A 1 278 ? -10.544 11.024 -19.114 1.00 97.62 278 TRP A N 1
ATOM 2226 C CA . TRP A 1 278 ? -11.164 9.721 -18.906 1.00 97.62 278 TRP A CA 1
ATOM 2227 C C . TRP A 1 278 ? -11.393 8.997 -20.229 1.00 97.62 278 TRP A C 1
ATOM 2229 O O . TRP A 1 278 ? -11.592 9.583 -21.287 1.00 97.62 278 TRP A O 1
ATOM 2239 N N . THR A 1 279 ? -11.340 7.677 -20.151 1.00 97.50 279 THR A N 1
ATOM 2240 C CA . THR A 1 279 ? -11.770 6.765 -21.215 1.00 97.50 279 THR A CA 1
ATOM 2241 C C . THR A 1 279 ? -13.293 6.612 -21.204 1.00 97.50 279 THR A C 1
ATOM 2243 O O . THR A 1 279 ? -13.950 6.959 -20.217 1.00 97.50 279 THR A O 1
ATOM 2246 N N . ALA A 1 280 ? -13.864 6.039 -22.267 1.00 96.88 280 ALA A N 1
ATOM 2247 C CA . ALA A 1 280 ? -15.300 5.759 -22.343 1.00 96.88 280 ALA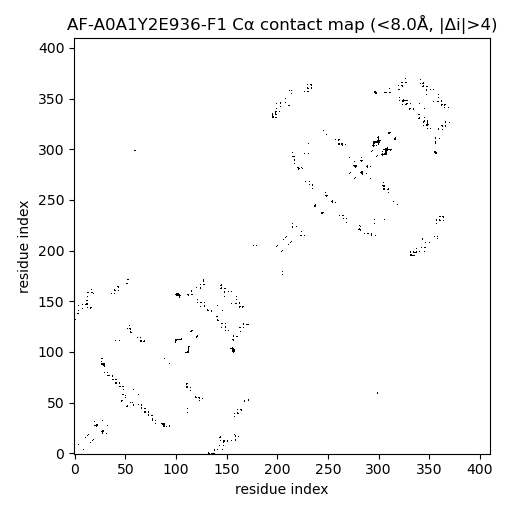 A CA 1
ATOM 2248 C C . ALA A 1 280 ? -15.774 4.797 -21.234 1.00 96.88 280 ALA A C 1
ATOM 2250 O O . ALA A 1 280 ? -16.911 4.881 -20.774 1.00 96.88 280 ALA A O 1
ATOM 2251 N N . GLU A 1 281 ? -14.889 3.922 -20.753 1.00 96.81 281 GLU A N 1
ATOM 2252 C CA . GLU A 1 281 ? -15.151 2.975 -19.671 1.00 96.81 281 GLU A CA 1
ATOM 2253 C C . GLU A 1 281 ? -15.151 3.636 -18.285 1.00 96.81 281 GLU A C 1
ATOM 2255 O O . GLU A 1 281 ? -15.522 2.991 -17.306 1.00 96.81 281 GLU A O 1
ATOM 2260 N N . GLY A 1 282 ? -14.741 4.904 -18.170 1.00 96.56 282 GLY A N 1
ATOM 2261 C CA . GLY A 1 282 ? -14.674 5.617 -16.896 1.00 96.56 282 GLY A CA 1
ATOM 2262 C C . GLY A 1 282 ? -13.425 5.299 -16.072 1.00 96.56 282 GLY A C 1
ATOM 2263 O O . GLY A 1 282 ? -13.469 5.353 -14.843 1.00 96.56 282 GLY A O 1
ATOM 2264 N N . VAL A 1 283 ? -12.302 4.979 -16.725 1.00 97.44 283 VAL A N 1
ATOM 2265 C CA . VAL A 1 283 ? -10.963 4.962 -16.098 1.00 97.44 283 VAL A CA 1
ATOM 2266 C C . VAL A 1 283 ? -10.090 6.103 -16.636 1.00 97.44 283 VAL A C 1
ATOM 2268 O O . VAL A 1 283 ? -10.312 6.515 -17.777 1.00 97.44 283 VAL A O 1
ATOM 2271 N N . PRO A 1 284 ? -9.094 6.610 -15.880 1.00 97.88 284 PRO A N 1
ATOM 2272 C CA . PRO A 1 284 ? -8.251 7.700 -16.366 1.00 97.88 284 PRO A CA 1
ATOM 2273 C C . PRO A 1 284 ? -7.495 7.319 -17.648 1.00 97.88 284 PRO A C 1
ATOM 2275 O O . PRO A 1 284 ? -7.059 6.173 -17.809 1.00 97.88 284 PRO A O 1
ATOM 2278 N N . ASN A 1 285 ? -7.363 8.275 -18.564 1.00 96.88 285 ASN A N 1
ATOM 2279 C CA . ASN A 1 285 ? -6.844 8.071 -19.912 1.00 96.88 285 ASN A CA 1
ATOM 2280 C C . ASN A 1 285 ? -5.307 8.114 -19.933 1.00 96.88 285 ASN A C 1
ATOM 2282 O O . ASN A 1 285 ? -4.711 9.159 -19.684 1.00 96.88 285 ASN A O 1
ATOM 2286 N N . GLY A 1 286 ? -4.669 6.982 -20.237 1.00 94.50 286 GLY A N 1
ATOM 2287 C CA . GLY A 1 286 ? -3.209 6.840 -20.270 1.00 94.50 286 GLY A CA 1
ATOM 2288 C C . GLY A 1 286 ? -2.568 6.489 -18.920 1.00 94.50 286 GLY A C 1
ATOM 2289 O O . GLY A 1 286 ? -3.104 6.765 -17.845 1.00 94.50 286 GLY A O 1
ATOM 2290 N N . VAL A 1 287 ? -1.399 5.842 -18.975 1.00 91.00 287 VAL A N 1
ATOM 2291 C CA . VAL A 1 287 ? -0.664 5.365 -17.786 1.00 91.00 287 VAL A CA 1
ATOM 2292 C C . VAL A 1 287 ? -0.181 6.529 -16.919 1.00 91.00 287 VAL A C 1
ATOM 2294 O O . VAL A 1 287 ? -0.336 6.484 -15.699 1.00 91.00 287 VAL A O 1
ATOM 2297 N N . GLU A 1 288 ? 0.331 7.596 -17.534 1.00 91.75 288 GLU A N 1
ATOM 2298 C CA . GLU A 1 288 ? 0.813 8.787 -16.823 1.00 91.75 288 GLU A CA 1
ATOM 2299 C C . GLU A 1 288 ? -0.312 9.477 -16.043 1.00 91.75 288 GLU A C 1
ATOM 2301 O O . GLU A 1 288 ? -0.159 9.747 -14.851 1.00 91.75 288 GLU A O 1
ATOM 2306 N N . THR A 1 289 ? -1.478 9.676 -16.669 1.00 95.75 289 THR A N 1
ATOM 2307 C CA . THR A 1 289 ? -2.669 10.242 -16.017 1.00 95.75 289 THR A CA 1
ATOM 2308 C C . THR A 1 289 ? -3.127 9.377 -14.850 1.00 95.75 289 THR A C 1
ATOM 2310 O O . THR A 1 289 ? -3.334 9.889 -13.750 1.00 95.75 289 THR A O 1
ATOM 2313 N N . LYS A 1 290 ? -3.233 8.053 -15.050 1.00 95.25 290 LYS A N 1
ATOM 2314 C CA . LYS A 1 290 ? -3.577 7.112 -13.973 1.00 95.25 290 LYS A CA 1
ATOM 2315 C C . LYS A 1 290 ? -2.596 7.216 -12.811 1.00 95.25 290 LYS A C 1
ATOM 2317 O O . LYS A 1 290 ? -3.016 7.225 -11.659 1.00 95.25 290 LYS A O 1
ATOM 2322 N N . MET A 1 291 ? -1.301 7.319 -13.097 1.00 91.81 291 MET A N 1
ATOM 2323 C CA . MET A 1 291 ? -0.266 7.441 -12.076 1.00 91.81 291 MET A CA 1
ATOM 2324 C C . MET A 1 291 ? -0.337 8.778 -11.337 1.00 91.81 291 MET A C 1
ATOM 2326 O O . MET A 1 291 ? -0.262 8.798 -10.109 1.00 91.81 291 MET A O 1
ATOM 2330 N N . ALA A 1 292 ? -0.543 9.886 -12.049 1.00 93.56 292 ALA A N 1
ATOM 2331 C CA . ALA A 1 292 ? -0.733 11.201 -11.447 1.00 93.56 292 ALA A CA 1
ATOM 2332 C C . ALA A 1 292 ? -1.963 11.221 -10.524 1.00 93.56 292 ALA A C 1
ATOM 2334 O O . ALA A 1 292 ? -1.882 11.691 -9.388 1.00 93.56 292 ALA A O 1
ATOM 2335 N N . PHE A 1 293 ? -3.081 10.645 -10.976 1.00 97.50 293 PHE A N 1
ATOM 2336 C CA . PHE A 1 293 ? -4.313 10.556 -10.192 1.00 97.50 293 PHE A CA 1
ATOM 2337 C C . PHE A 1 293 ? -4.105 9.668 -8.966 1.00 97.50 293 PHE A C 1
ATOM 2339 O O . PHE A 1 293 ? -4.406 10.091 -7.851 1.00 97.50 293 PHE A O 1
ATOM 2346 N N . LEU A 1 294 ? -3.517 8.481 -9.149 1.00 96.25 294 LEU A N 1
ATOM 2347 C CA . LEU A 1 294 ? -3.200 7.562 -8.059 1.00 96.25 294 LEU A CA 1
ATOM 2348 C C . LEU A 1 294 ? -2.355 8.255 -6.986 1.00 96.25 294 LEU A C 1
ATOM 2350 O O . LEU A 1 294 ? -2.738 8.285 -5.822 1.00 96.25 294 LEU A O 1
ATOM 2354 N N . ARG A 1 295 ? -1.253 8.901 -7.383 1.00 93.69 295 ARG A N 1
ATOM 2355 C CA . ARG A 1 295 ? -0.357 9.614 -6.461 1.00 93.69 295 ARG A CA 1
ATOM 2356 C C . ARG A 1 295 ? -1.050 10.763 -5.739 1.00 93.69 295 ARG A C 1
ATOM 2358 O O . ARG A 1 295 ? -0.741 10.992 -4.576 1.00 93.69 295 ARG A O 1
ATOM 2365 N N . SER A 1 296 ? -1.975 11.467 -6.391 1.00 97.19 296 SER A N 1
ATOM 2366 C CA . SER A 1 296 ? -2.750 12.533 -5.742 1.00 97.19 296 SER A CA 1
ATOM 2367 C C . SER A 1 296 ? -3.676 12.019 -4.630 1.00 97.19 296 SER A C 1
ATOM 2369 O O . SER A 1 296 ? -3.979 12.764 -3.703 1.00 97.19 296 SER A O 1
ATOM 2371 N N . LEU A 1 297 ? -4.083 10.745 -4.699 1.00 97.50 297 LEU A N 1
ATOM 2372 C CA . LEU A 1 297 ? -5.023 10.112 -3.772 1.00 97.50 297 LEU A CA 1
ATOM 2373 C C . LEU A 1 297 ? -4.339 9.251 -2.703 1.00 97.50 297 LEU A C 1
ATOM 2375 O O . LEU A 1 297 ? -4.837 9.188 -1.585 1.00 97.50 297 LEU A O 1
ATOM 2379 N N . THR A 1 298 ? -3.230 8.583 -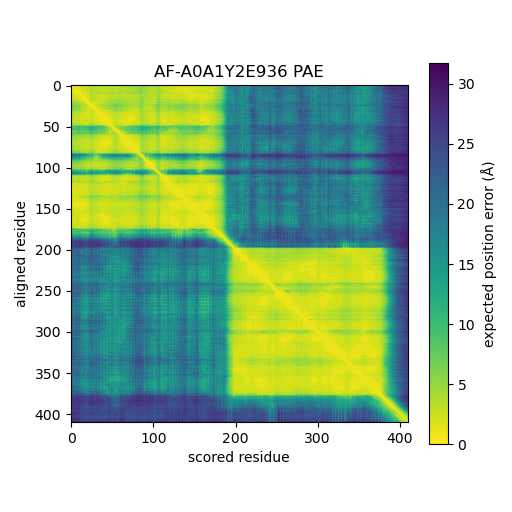3.027 1.00 94.38 298 THR A N 1
ATOM 2380 C CA . THR A 1 298 ? -2.587 7.586 -2.147 1.00 94.38 298 THR A CA 1
ATOM 2381 C C . THR A 1 298 ? -1.114 7.877 -1.848 1.00 94.38 298 THR A C 1
ATOM 2383 O O . THR A 1 298 ? -0.484 7.126 -1.106 1.00 94.38 298 THR A O 1
ATOM 2386 N N . GLY A 1 299 ? -0.533 8.913 -2.460 1.00 89.19 299 GLY A N 1
ATOM 2387 C CA . GLY A 1 299 ? 0.894 9.217 -2.356 1.00 89.19 299 GLY A CA 1
ATOM 2388 C C . GLY A 1 299 ? 1.302 9.900 -1.049 1.00 89.19 299 GLY A C 1
ATOM 2389 O O . GLY A 1 299 ? 0.490 10.147 -0.161 1.00 89.19 299 GLY A O 1
ATOM 2390 N N . VAL A 1 300 ? 2.590 10.232 -0.954 1.00 89.25 300 VAL A N 1
ATOM 2391 C CA . VAL A 1 300 ? 3.140 11.072 0.121 1.00 89.25 300 VAL A CA 1
ATOM 2392 C C . VAL A 1 300 ? 2.678 12.524 -0.059 1.00 89.25 300 VAL A C 1
ATOM 2394 O O . VAL A 1 300 ? 2.436 12.962 -1.189 1.00 89.25 300 VAL A O 1
ATOM 2397 N N . GLY A 1 301 ? 2.569 13.266 1.048 1.00 88.88 301 GLY A N 1
ATOM 2398 C CA . GLY A 1 301 ? 2.279 14.700 1.037 1.00 88.88 301 GLY A CA 1
ATOM 2399 C C . GLY A 1 301 ? 3.213 15.474 0.102 1.00 88.88 301 GLY A C 1
ATOM 2400 O O . GLY A 1 301 ? 4.422 15.226 0.051 1.00 88.88 301 GLY A O 1
ATOM 2401 N N . ASN A 1 302 ? 2.628 16.342 -0.725 1.00 91.69 302 ASN A N 1
ATOM 2402 C CA . ASN A 1 302 ? 3.357 17.241 -1.607 1.00 91.69 302 ASN A CA 1
ATOM 2403 C C . ASN A 1 302 ? 2.476 18.435 -2.010 1.00 91.69 302 ASN A C 1
ATOM 2405 O O . ASN A 1 302 ? 1.283 18.229 -2.242 1.00 91.69 302 ASN A O 1
ATOM 2409 N N . PRO A 1 303 ? 3.046 19.628 -2.258 1.00 92.88 303 PRO A N 1
ATOM 2410 C CA . PRO A 1 303 ? 2.290 20.780 -2.761 1.00 92.88 303 PRO A CA 1
ATOM 2411 C C . PRO A 1 303 ? 1.512 20.529 -4.066 1.00 92.88 303 PRO A C 1
ATOM 2413 O O . PRO A 1 303 ? 0.462 21.120 -4.283 1.00 92.88 303 PRO A O 1
ATOM 2416 N N . LEU A 1 304 ? 1.979 19.624 -4.935 1.00 94.69 304 LEU A N 1
ATOM 2417 C CA . LEU A 1 304 ? 1.274 19.234 -6.169 1.00 94.69 304 LEU A CA 1
ATOM 2418 C C . LEU A 1 304 ? 0.169 18.182 -5.934 1.00 94.69 304 LEU A C 1
ATOM 2420 O O . LEU A 1 304 ? -0.564 17.810 -6.853 1.00 94.69 304 LEU A O 1
ATOM 2424 N N . ARG A 1 305 ? 0.063 17.665 -4.707 1.00 97.00 305 ARG A N 1
ATOM 2425 C CA . ARG A 1 305 ? -0.875 16.626 -4.260 1.00 97.00 305 ARG A CA 1
ATOM 2426 C C . ARG A 1 305 ? -1.624 17.134 -3.014 1.00 97.00 305 ARG A C 1
ATOM 2428 O O . ARG A 1 305 ? -1.474 16.543 -1.944 1.00 97.00 305 ARG A O 1
ATOM 2435 N N . PRO A 1 306 ? -2.429 18.208 -3.125 1.00 98.12 306 PRO A N 1
ATOM 2436 C CA . PRO A 1 306 ? -3.030 18.899 -1.980 1.00 98.12 306 PRO A CA 1
ATOM 2437 C C . PRO A 1 306 ? -3.857 17.983 -1.070 1.00 98.12 306 PRO A C 1
ATOM 2439 O O . PRO A 1 306 ? -3.847 18.158 0.144 1.00 98.12 306 PRO A O 1
ATOM 2442 N N . PHE A 1 307 ? -4.525 16.960 -1.616 1.00 98.38 307 PHE A N 1
ATOM 2443 C CA . PHE A 1 307 ? -5.225 15.969 -0.796 1.00 98.38 307 PHE A CA 1
ATOM 2444 C C . PHE A 1 307 ? -4.272 15.108 0.047 1.00 98.38 307 PHE A C 1
ATOM 2446 O O . PHE A 1 307 ? -4.481 14.959 1.248 1.00 98.38 307 PHE A O 1
ATOM 2453 N N . ALA A 1 308 ? -3.222 14.548 -0.561 1.00 97.38 308 ALA A N 1
ATOM 2454 C CA . ALA A 1 308 ? -2.226 13.764 0.165 1.00 97.38 308 ALA A CA 1
ATOM 2455 C C . ALA A 1 308 ? -1.487 14.621 1.207 1.00 97.38 308 ALA A C 1
ATOM 2457 O O . ALA A 1 308 ? -1.238 14.151 2.315 1.00 97.38 308 ALA A O 1
ATOM 2458 N N . GLU A 1 309 ? -1.200 15.886 0.878 1.00 97.75 309 GLU A N 1
ATOM 2459 C CA . GLU A 1 309 ? -0.618 16.866 1.803 1.00 97.75 309 GLU A CA 1
ATOM 2460 C C . GLU A 1 309 ? -1.546 17.138 2.989 1.00 97.75 309 GLU A C 1
ATOM 2462 O O . GLU A 1 309 ? -1.134 16.998 4.137 1.00 97.75 309 GLU A O 1
ATOM 2467 N N . LEU A 1 310 ? -2.829 17.410 2.734 1.00 98.12 310 LEU A N 1
ATOM 2468 C CA . LEU A 1 310 ? -3.842 17.584 3.778 1.00 98.12 310 LEU A CA 1
ATOM 2469 C C . LEU A 1 310 ? -3.902 16.373 4.721 1.00 98.12 310 LEU A C 1
ATOM 2471 O O . LEU A 1 310 ? -3.989 16.532 5.937 1.00 98.12 310 LEU A O 1
ATOM 2475 N N . MET A 1 311 ? -3.839 15.160 4.168 1.00 98.25 311 MET A N 1
ATOM 2476 C CA . MET A 1 311 ? -3.888 13.913 4.936 1.00 98.25 311 MET A CA 1
ATOM 2477 C C . MET A 1 311 ? -2.604 13.616 5.716 1.00 98.25 311 MET A C 1
ATOM 2479 O O . MET A 1 311 ? -2.652 12.871 6.698 1.00 98.25 311 MET A O 1
ATOM 2483 N N . ALA A 1 312 ? -1.474 14.178 5.290 1.00 96.25 312 ALA A N 1
ATOM 2484 C CA . ALA A 1 312 ? -0.195 14.113 5.989 1.00 96.25 312 ALA A CA 1
ATOM 2485 C C . ALA A 1 312 ? 0.015 15.294 6.955 1.00 96.25 312 ALA A C 1
ATOM 2487 O O . ALA A 1 312 ? 0.931 15.248 7.777 1.00 96.25 312 ALA A O 1
ATOM 2488 N N . HIS A 1 313 ? -0.827 16.331 6.883 1.00 97.44 313 HIS A N 1
ATOM 2489 C CA . HIS A 1 313 ? -0.644 17.562 7.638 1.00 97.44 313 HIS A CA 1
ATOM 2490 C C . HIS A 1 313 ? -0.604 17.281 9.158 1.00 97.44 313 HIS A C 1
ATOM 2492 O O . HIS A 1 313 ? -1.547 16.674 9.689 1.00 97.44 313 HIS A O 1
ATOM 2498 N N . PRO A 1 314 ? 0.419 17.758 9.903 1.00 95.94 314 PRO A N 1
ATOM 2499 C CA . PRO A 1 314 ? 0.667 17.366 11.299 1.00 95.94 314 PRO A CA 1
ATOM 2500 C C . PRO A 1 314 ? -0.478 17.652 12.273 1.00 95.94 314 PRO A C 1
ATOM 2502 O O . PRO A 1 314 ? -0.597 17.003 13.308 1.00 95.94 314 PRO A O 1
ATOM 2505 N N . MET A 1 315 ? -1.330 18.631 11.962 1.00 96.31 315 MET A N 1
ATOM 2506 C CA . MET A 1 315 ? -2.498 18.964 12.786 1.00 96.31 315 MET A CA 1
ATOM 2507 C C . MET A 1 315 ? -3.774 18.221 12.375 1.00 96.31 315 MET A C 1
ATOM 2509 O O . MET A 1 315 ? -4.722 18.194 13.156 1.00 96.31 315 MET A O 1
ATOM 2513 N N . ILE A 1 316 ? -3.822 17.657 11.165 1.00 97.12 316 ILE A N 1
ATOM 2514 C CA . ILE A 1 316 ? -5.003 16.979 10.615 1.00 97.12 316 ILE A CA 1
ATOM 2515 C C . ILE A 1 316 ? -4.907 15.475 10.844 1.00 97.12 316 ILE A C 1
ATOM 2517 O O . ILE A 1 316 ? -5.843 14.888 11.389 1.00 97.12 316 ILE A O 1
ATOM 2521 N N . GLU A 1 317 ? -3.773 14.860 10.501 1.00 96.88 317 GLU A N 1
ATOM 2522 C CA . GLU A 1 317 ? -3.582 13.407 10.592 1.00 96.88 317 GLU A CA 1
ATOM 2523 C C . GLU A 1 317 ? -3.920 12.853 11.992 1.00 96.88 317 GLU A C 1
ATOM 2525 O O . GLU A 1 317 ? -4.747 11.931 12.071 1.00 96.88 317 GLU A O 1
ATOM 2530 N N . PRO A 1 318 ? -3.437 13.453 13.104 1.00 96.19 318 PRO A N 1
ATOM 2531 C CA . PRO A 1 318 ? -3.749 12.947 14.436 1.00 96.19 318 PRO A CA 1
ATOM 2532 C C . PRO A 1 318 ? -5.220 13.140 14.810 1.00 96.19 318 PRO A C 1
ATOM 2534 O O . PRO A 1 318 ? -5.789 12.290 15.492 1.00 96.19 318 PRO A O 1
ATOM 2537 N N . GLN A 1 319 ? -5.862 14.226 14.360 1.00 97.62 319 GLN A N 1
ATOM 2538 C CA . GLN A 1 319 ? -7.284 14.469 14.622 1.00 97.62 319 GLN A CA 1
ATOM 2539 C C . GLN A 1 319 ? -8.162 13.419 13.938 1.00 97.62 319 GLN A C 1
ATOM 2541 O O . GLN A 1 319 ? -9.048 12.846 14.578 1.00 97.62 319 GLN A O 1
ATOM 2546 N N . LEU A 1 320 ? -7.887 13.131 12.662 1.00 98.19 320 LEU A N 1
ATOM 2547 C CA . LEU A 1 320 ? -8.584 12.095 11.902 1.00 98.19 320 LEU A CA 1
ATOM 2548 C C . LEU A 1 320 ? -8.376 10.718 12.542 1.00 98.19 320 LEU A C 1
ATOM 2550 O O . LEU A 1 320 ? -9.342 9.999 12.810 1.00 98.19 320 LEU A O 1
ATOM 2554 N N . GLY A 1 321 ? -7.125 10.381 12.872 1.00 97.69 321 GLY A N 1
ATOM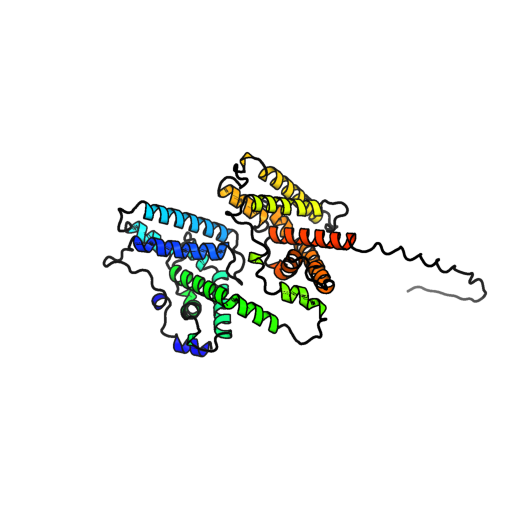 2555 C CA . GLY A 1 321 ? -6.790 9.107 13.499 1.00 97.69 321 GLY A CA 1
ATOM 2556 C C . GLY A 1 321 ? -7.433 8.935 14.868 1.00 97.69 321 GLY A C 1
ATOM 2557 O O . GLY A 1 321 ? -7.982 7.871 15.163 1.00 97.69 321 GLY A O 1
ATOM 2558 N N . GLN A 1 322 ? -7.433 9.981 15.696 1.00 97.50 322 GLN A N 1
ATOM 2559 C CA . GLN A 1 322 ? -8.085 9.955 17.001 1.00 97.50 322 GLN A CA 1
ATOM 2560 C C . GLN A 1 322 ? -9.604 9.806 16.869 1.00 97.50 322 GLN A C 1
ATOM 2562 O O . GLN A 1 322 ? -10.207 9.050 17.632 1.00 97.50 322 GLN A O 1
ATOM 2567 N N . PHE A 1 323 ? -10.230 10.483 15.902 1.00 98.19 323 PHE A N 1
ATOM 2568 C CA . PHE A 1 323 ? -11.663 10.357 15.638 1.00 98.19 323 PHE A CA 1
ATOM 2569 C C . PHE A 1 323 ? -12.048 8.917 15.272 1.00 98.19 323 PHE A C 1
ATOM 2571 O O . PHE A 1 323 ? -12.950 8.347 15.894 1.00 98.19 323 PHE A O 1
ATOM 2578 N N . VAL A 1 324 ? -11.328 8.296 14.333 1.00 98.38 324 VAL A N 1
ATOM 2579 C CA . VAL A 1 324 ? -11.595 6.914 13.904 1.00 98.38 324 VAL A CA 1
ATOM 2580 C C . VAL A 1 324 ? -11.317 5.923 15.034 1.00 98.38 324 VAL A C 1
ATOM 2582 O O . VAL A 1 324 ? -12.176 5.099 15.338 1.00 98.38 324 VAL A O 1
ATOM 2585 N N . LYS A 1 325 ? -10.178 6.033 15.733 1.00 97.19 325 LYS A N 1
ATOM 2586 C CA . LYS A 1 325 ? -9.833 5.151 16.866 1.00 97.19 325 LYS A CA 1
ATOM 2587 C C . LYS A 1 325 ? -10.833 5.252 18.015 1.00 97.19 325 LYS A C 1
ATOM 2589 O O . LYS A 1 325 ? -11.245 4.228 18.557 1.00 97.19 325 LYS A O 1
ATOM 2594 N N . ASN A 1 326 ? -11.266 6.463 18.369 1.00 97.19 326 ASN A N 1
ATOM 2595 C CA . ASN A 1 326 ? -12.281 6.668 19.404 1.00 97.19 326 ASN A CA 1
ATOM 2596 C C . ASN A 1 326 ? -13.625 6.062 19.003 1.00 97.19 326 ASN A C 1
ATOM 2598 O O . ASN A 1 326 ? -14.295 5.450 19.835 1.00 97.19 326 ASN A O 1
ATOM 2602 N N . THR A 1 327 ? -14.019 6.232 17.741 1.00 97.56 327 THR A N 1
ATOM 2603 C CA . THR A 1 327 ? -15.270 5.678 17.215 1.00 97.56 327 THR A CA 1
ATOM 2604 C C . THR A 1 327 ? -15.218 4.155 17.194 1.00 97.56 327 THR A C 1
ATOM 2606 O O . THR A 1 327 ? -16.127 3.517 17.718 1.00 97.56 327 THR A O 1
ATOM 2609 N N . ALA A 1 328 ? -14.125 3.574 16.692 1.00 97.06 328 ALA A N 1
ATOM 2610 C CA . ALA A 1 328 ? -13.891 2.134 16.687 1.00 97.06 328 ALA A CA 1
ATOM 2611 C C . ALA A 1 328 ? -13.898 1.555 18.107 1.00 97.06 328 ALA A C 1
ATOM 2613 O O . ALA A 1 328 ? -14.598 0.582 18.365 1.00 97.06 328 ALA A O 1
ATOM 2614 N N . SER A 1 329 ? -13.194 2.186 19.050 1.00 94.69 329 SER A N 1
ATOM 2615 C CA . SER A 1 329 ? -13.179 1.751 20.448 1.00 94.69 329 SER A CA 1
ATOM 2616 C C . SER A 1 329 ? -14.584 1.776 21.054 1.00 94.69 329 SER A C 1
ATOM 2618 O O . SER A 1 329 ? -15.053 0.754 21.550 1.00 94.69 329 SER A O 1
ATOM 2620 N N . LYS A 1 330 ? -15.317 2.893 20.948 1.00 94.62 330 LYS A N 1
ATOM 2621 C CA . LYS A 1 330 ? -16.697 2.985 21.457 1.00 94.62 330 LYS A CA 1
ATOM 2622 C C . LYS A 1 330 ? -17.617 1.950 20.811 1.00 94.62 330 LYS A C 1
ATOM 2624 O O . LYS A 1 330 ? -18.367 1.288 21.518 1.00 94.62 330 LYS A O 1
ATOM 2629 N N . MET A 1 331 ? -17.523 1.777 19.493 1.00 95.81 331 MET A N 1
ATOM 2630 C CA . MET A 1 331 ? -18.266 0.763 18.746 1.00 95.81 331 MET A CA 1
ATOM 2631 C C . MET A 1 331 ? -18.003 -0.641 19.288 1.00 95.81 331 MET A C 1
ATOM 2633 O O . MET A 1 331 ? -18.956 -1.332 19.618 1.00 95.81 331 MET A O 1
ATOM 2637 N N . VAL A 1 332 ? -16.737 -1.044 19.434 1.00 94.38 332 VAL A N 1
ATOM 2638 C CA . VAL A 1 332 ? -16.361 -2.374 19.945 1.00 94.38 332 VAL A CA 1
ATOM 2639 C C . VAL A 1 332 ? -16.896 -2.604 21.359 1.00 94.38 332 VAL A C 1
ATOM 2641 O O . VAL A 1 332 ? -17.366 -3.694 21.661 1.00 94.38 332 VAL A O 1
ATOM 2644 N N . HIS A 1 333 ? -16.878 -1.582 22.217 1.00 90.69 333 HIS A N 1
ATOM 2645 C CA . HIS A 1 333 ? -17.392 -1.704 23.583 1.00 90.69 333 HIS A CA 1
ATOM 2646 C C . HIS A 1 333 ? -18.922 -1.764 23.650 1.00 90.69 333 HIS A C 1
ATOM 2648 O O . HIS A 1 333 ? -19.462 -2.425 24.537 1.00 90.69 333 HIS A O 1
ATOM 2654 N N . SER A 1 334 ? -19.616 -1.049 22.760 1.00 90.25 334 SER A N 1
ATOM 2655 C CA . SER A 1 334 ? -21.081 -0.956 22.747 1.00 90.25 334 SER A CA 1
ATOM 2656 C C . SER A 1 334 ? -21.762 -2.048 21.919 1.00 90.25 334 SER A C 1
ATOM 2658 O O . SER A 1 334 ? -22.919 -2.367 22.183 1.00 90.25 334 SER A O 1
ATOM 2660 N N . ALA A 1 335 ? -21.081 -2.617 20.923 1.00 91.12 335 ALA A N 1
ATOM 2661 C CA . ALA A 1 335 ? -21.648 -3.630 20.047 1.00 91.12 335 ALA A CA 1
ATOM 2662 C C . ALA A 1 335 ? -21.773 -4.974 20.776 1.00 91.12 335 ALA A C 1
ATOM 2664 O O . ALA A 1 335 ? -20.790 -5.619 21.132 1.00 91.12 335 ALA A O 1
ATOM 2665 N N . THR A 1 336 ? -23.011 -5.420 20.960 1.00 90.06 336 THR A N 1
ATOM 2666 C CA . THR A 1 336 ? -23.336 -6.758 21.484 1.00 90.06 336 THR A CA 1
ATOM 2667 C C . THR A 1 336 ? -23.491 -7.791 20.370 1.00 90.06 336 THR A C 1
ATOM 2669 O O . THR A 1 336 ? -23.342 -8.988 20.606 1.00 90.06 336 THR A O 1
ATOM 2672 N N . ARG A 1 337 ? -23.780 -7.328 19.148 1.00 91.25 337 ARG A N 1
ATOM 2673 C CA . ARG A 1 337 ? -23.929 -8.134 17.931 1.00 91.25 337 ARG A CA 1
ATOM 2674 C C . ARG A 1 337 ? -23.101 -7.534 16.807 1.00 91.25 337 ARG A C 1
ATOM 2676 O O . ARG A 1 337 ? -22.889 -6.324 16.772 1.00 91.25 337 ARG A O 1
ATOM 2683 N N . LEU A 1 338 ? -22.688 -8.371 15.860 1.00 92.06 338 LEU A N 1
ATOM 2684 C CA . LEU A 1 338 ? -21.857 -7.934 14.738 1.00 92.06 338 LEU A CA 1
ATOM 2685 C C . LEU A 1 338 ? -22.571 -6.910 13.841 1.00 92.06 338 LEU A C 1
ATOM 2687 O O . LEU A 1 338 ? -21.932 -5.986 13.351 1.00 92.06 338 LEU A O 1
ATOM 2691 N N . GLU A 1 339 ? -23.896 -7.019 13.689 1.00 93.06 339 GLU A N 1
ATOM 2692 C CA . GLU A 1 339 ? -24.714 -6.087 12.890 1.00 93.06 339 GLU A CA 1
ATOM 2693 C C . GLU A 1 339 ? -24.717 -4.654 13.445 1.00 93.06 339 GLU A C 1
ATOM 2695 O O . GLU A 1 339 ? -25.005 -3.705 12.720 1.00 93.06 339 GLU A O 1
ATOM 2700 N N . GLN A 1 340 ? -24.407 -4.489 14.734 1.00 92.94 340 GLN A N 1
ATOM 2701 C CA . GLN A 1 340 ? -24.322 -3.184 15.391 1.00 92.94 340 GLN A CA 1
ATOM 2702 C C . GLN A 1 340 ? -22.972 -2.503 15.154 1.00 92.94 340 GLN A C 1
ATOM 2704 O O . GLN A 1 340 ? -22.784 -1.376 15.599 1.00 92.94 340 GLN A O 1
ATOM 2709 N N . ALA A 1 341 ? -22.023 -3.177 14.503 1.00 95.31 341 ALA A N 1
ATOM 2710 C CA . ALA A 1 341 ? -20.689 -2.670 14.242 1.00 95.31 341 ALA A CA 1
ATOM 2711 C C . ALA A 1 341 ? -20.425 -2.555 12.735 1.00 95.31 341 ALA A C 1
ATOM 2713 O O . ALA A 1 341 ? -21.033 -3.225 11.902 1.00 95.31 341 ALA A O 1
ATOM 2714 N N . ARG A 1 342 ? -19.466 -1.703 12.373 1.00 97.12 342 ARG A N 1
ATOM 2715 C CA . ARG A 1 342 ? -19.006 -1.501 10.997 1.00 97.12 342 ARG A CA 1
ATOM 2716 C C . ARG A 1 342 ? -17.585 -2.032 10.848 1.00 97.12 342 ARG A C 1
ATOM 2718 O O . ARG A 1 342 ? -16.656 -1.521 11.474 1.00 97.12 342 ARG A O 1
ATOM 2725 N N . LYS A 1 343 ? -17.413 -3.031 9.974 1.00 97.19 343 LYS A N 1
ATOM 2726 C CA . LYS A 1 343 ? -16.111 -3.654 9.679 1.00 97.19 343 LYS A CA 1
ATOM 2727 C C . LYS A 1 343 ? -15.062 -2.618 9.259 1.00 97.19 343 LYS A C 1
ATOM 2729 O O . LYS A 1 343 ? -13.952 -2.644 9.781 1.00 97.19 343 LYS A O 1
ATOM 2734 N N . GLY A 1 344 ? -15.429 -1.678 8.382 1.00 97.19 344 GLY A N 1
ATOM 2735 C CA . GLY A 1 344 ? -14.531 -0.616 7.910 1.00 97.19 344 GLY A CA 1
ATOM 2736 C C . GLY A 1 344 ? -13.981 0.245 9.050 1.00 97.19 344 GLY A C 1
ATOM 2737 O O . GLY A 1 344 ? -12.770 0.388 9.186 1.00 97.19 344 GLY A O 1
ATOM 2738 N N . VAL A 1 345 ? -14.851 0.724 9.946 1.00 98.00 345 VAL A N 1
ATOM 2739 C CA . VAL A 1 345 ? -14.452 1.524 11.120 1.00 98.00 345 VAL A CA 1
ATOM 2740 C C . VAL A 1 345 ? -13.495 0.749 12.030 1.00 98.00 345 VAL A C 1
ATOM 2742 O O . VAL A 1 345 ? -12.486 1.297 12.475 1.00 98.00 345 VAL A O 1
ATOM 2745 N N . TYR A 1 346 ? -13.787 -0.532 12.283 1.00 97.88 346 TYR A N 1
ATOM 2746 C CA . TYR A 1 346 ? -12.938 -1.400 13.102 1.00 97.88 346 TYR A CA 1
ATOM 2747 C C . TYR A 1 346 ? -11.536 -1.557 12.496 1.00 97.88 346 TYR A C 1
ATOM 2749 O O . TYR A 1 346 ? -10.534 -1.286 13.164 1.00 97.88 346 TYR A O 1
ATOM 2757 N N . LEU A 1 347 ? -11.464 -1.955 11.221 1.00 97.00 347 LEU A N 1
ATOM 2758 C CA . LEU A 1 347 ? -10.197 -2.189 10.530 1.00 97.00 347 LEU A CA 1
ATOM 2759 C C . LEU A 1 347 ? -9.380 -0.899 10.412 1.00 97.00 347 LEU A C 1
ATOM 2761 O O . LEU A 1 347 ? -8.183 -0.913 10.706 1.00 97.00 347 LEU A O 1
ATOM 2765 N N . CYS A 1 348 ? -10.024 0.222 10.072 1.00 97.94 348 CYS A N 1
ATOM 2766 C CA . CYS A 1 348 ? -9.344 1.507 9.960 1.00 97.94 348 CYS A CA 1
ATOM 2767 C C . CYS A 1 348 ? -8.809 2.005 11.308 1.00 97.94 348 CYS A C 1
ATOM 2769 O O . CYS A 1 348 ? -7.687 2.505 11.378 1.00 97.94 348 CYS A O 1
ATOM 2771 N N . GLY A 1 349 ? -9.566 1.831 12.397 1.00 97.31 349 GLY A N 1
ATOM 2772 C CA . GLY A 1 349 ? -9.109 2.187 13.742 1.00 97.31 349 GLY A CA 1
ATOM 2773 C C . GLY A 1 349 ? -7.902 1.361 14.193 1.00 97.31 349 GLY A C 1
ATOM 2774 O O . GLY A 1 349 ? -6.952 1.910 14.754 1.00 97.31 349 GLY A O 1
ATOM 2775 N N . ARG A 1 350 ? -7.910 0.053 13.905 1.00 94.69 350 ARG A N 1
ATOM 2776 C CA . ARG A 1 350 ? -6.837 -0.878 14.285 1.00 94.69 350 ARG A CA 1
ATOM 2777 C C . ARG A 1 350 ? -5.547 -0.661 13.493 1.00 94.69 350 ARG A C 1
ATOM 2779 O O . ARG A 1 350 ? -4.465 -0.726 14.070 1.00 94.69 350 ARG A O 1
ATOM 2786 N N . TRP A 1 351 ? -5.652 -0.396 12.192 1.00 94.56 351 TRP A N 1
ATOM 2787 C CA . TRP A 1 351 ? -4.505 -0.355 11.275 1.00 94.56 351 TRP A CA 1
ATOM 2788 C C . TRP A 1 351 ? -4.146 1.046 10.772 1.00 94.56 351 TRP A C 1
ATOM 2790 O O . TRP A 1 351 ? -3.368 1.162 9.832 1.00 94.56 351 TRP A O 1
ATOM 2800 N N . TRP A 1 352 ? -4.656 2.102 11.414 1.00 96.81 352 TRP A N 1
ATOM 2801 C CA . TRP A 1 352 ? -4.548 3.501 10.977 1.00 96.81 352 TRP A CA 1
ATOM 2802 C C . TRP A 1 352 ? -3.177 3.926 10.421 1.00 96.81 352 TRP A C 1
ATOM 2804 O O . TRP A 1 352 ? -3.103 4.564 9.375 1.00 96.81 352 TRP A O 1
ATOM 2814 N N . SER A 1 353 ? -2.081 3.560 11.094 1.00 90.88 353 SER A N 1
ATOM 2815 C CA . SER A 1 353 ? -0.719 3.952 10.694 1.00 90.88 353 SER A CA 1
ATOM 2816 C C . SER A 1 353 ? -0.222 3.292 9.404 1.00 90.88 353 SER A C 1
ATOM 2818 O O . SER A 1 353 ? 0.775 3.737 8.847 1.00 90.88 353 SER A O 1
ATOM 2820 N N . ARG A 1 354 ? -0.891 2.234 8.933 1.00 89.75 354 ARG A N 1
ATOM 2821 C CA . ARG A 1 354 ? -0.547 1.489 7.711 1.00 89.75 354 ARG A CA 1
ATOM 2822 C C . ARG A 1 354 ? -1.414 1.859 6.506 1.00 89.75 354 ARG A C 1
ATOM 2824 O O . ARG A 1 354 ? -1.172 1.357 5.408 1.00 89.75 354 ARG A O 1
ATOM 2831 N N . LEU A 1 355 ? -2.436 2.681 6.724 1.00 94.94 355 LEU A N 1
ATOM 2832 C CA . LEU A 1 355 ? -3.372 3.098 5.690 1.00 94.94 355 LEU A CA 1
ATOM 2833 C C . LEU A 1 355 ? -2.778 4.233 4.858 1.00 94.94 355 LEU A C 1
ATOM 2835 O O . LEU A 1 355 ? -2.161 5.151 5.405 1.00 94.94 355 LEU A O 1
ATOM 2839 N N . ASP A 1 356 ? -3.010 4.188 3.550 1.00 95.69 356 ASP A N 1
ATOM 2840 C CA . ASP A 1 356 ? -2.736 5.324 2.671 1.00 95.69 356 ASP A CA 1
ATOM 2841 C C . ASP A 1 356 ? -3.765 6.463 2.889 1.00 95.69 356 ASP A C 1
ATOM 2843 O O . ASP A 1 356 ? -4.791 6.260 3.555 1.00 95.69 356 ASP A O 1
ATOM 2847 N N . PRO A 1 357 ? -3.510 7.685 2.381 1.00 98.06 357 PRO A N 1
ATOM 2848 C CA . PRO A 1 357 ? -4.425 8.817 2.537 1.00 98.06 357 PRO A CA 1
ATOM 2849 C C . PRO A 1 357 ? -5.880 8.534 2.131 1.00 98.06 357 PRO A C 1
ATOM 2851 O O . PRO A 1 357 ? -6.805 8.949 2.833 1.00 98.06 357 PRO A O 1
ATOM 2854 N N . LEU A 1 358 ? -6.110 7.791 1.047 1.00 98.19 358 LEU A N 1
ATOM 2855 C CA . LEU A 1 358 ? -7.456 7.479 0.575 1.00 98.19 358 LEU A CA 1
ATOM 2856 C C . LEU A 1 358 ? -8.173 6.510 1.523 1.00 98.19 358 LEU A C 1
ATOM 2858 O O . LEU A 1 358 ? -9.329 6.735 1.884 1.00 98.19 358 LEU A O 1
ATOM 2862 N N . GLN A 1 359 ? -7.485 5.461 1.977 1.00 97.94 359 GLN A N 1
ATOM 2863 C CA . GLN A 1 359 ? -8.022 4.514 2.958 1.00 97.94 359 GLN A CA 1
ATOM 2864 C C . GLN A 1 359 ? -8.332 5.197 4.299 1.00 97.94 359 GLN A C 1
ATOM 2866 O O . GLN A 1 359 ? -9.368 4.927 4.911 1.00 97.94 359 GLN A O 1
ATOM 2871 N N . LYS A 1 360 ? -7.470 6.121 4.751 1.00 98.31 360 LYS A N 1
ATOM 2872 C CA . LYS A 1 360 ? -7.723 6.942 5.947 1.00 98.31 360 LYS A CA 1
ATOM 2873 C C . LYS A 1 360 ? -8.993 7.776 5.788 1.00 98.31 360 LYS A C 1
ATOM 2875 O O . LYS A 1 360 ? -9.833 7.781 6.688 1.00 98.31 360 LYS A O 1
ATOM 2880 N N . ALA A 1 361 ? -9.156 8.441 4.645 1.00 98.44 361 ALA A N 1
ATOM 2881 C CA . ALA A 1 361 ? -10.343 9.234 4.340 1.00 98.44 361 ALA A CA 1
ATOM 2882 C C . ALA A 1 361 ? -11.622 8.386 4.333 1.00 98.44 361 ALA A C 1
ATOM 2884 O O . ALA A 1 361 ? -12.614 8.769 4.954 1.00 98.44 361 ALA A O 1
ATOM 2885 N N . TRP A 1 362 ? -11.585 7.198 3.725 1.00 98.25 362 TRP A N 1
ATOM 2886 C CA . TRP A 1 362 ? -12.703 6.256 3.773 1.00 98.25 362 TRP A CA 1
ATOM 2887 C C . TRP A 1 362 ? -13.041 5.844 5.210 1.00 98.25 362 TRP A C 1
ATOM 2889 O O . TRP A 1 362 ? -14.201 5.916 5.611 1.00 98.25 362 TRP A O 1
ATOM 2899 N N . GLY A 1 363 ? -12.032 5.511 6.023 1.00 98.25 363 GLY A N 1
ATOM 2900 C CA . GLY A 1 363 ? -12.226 5.195 7.440 1.00 98.25 363 GLY A CA 1
ATOM 2901 C C . GLY A 1 363 ? -12.890 6.322 8.237 1.00 98.25 363 GLY A C 1
ATOM 2902 O O . GLY A 1 363 ? -13.712 6.052 9.113 1.00 98.25 363 GLY A O 1
ATOM 2903 N N . VAL A 1 364 ? -12.574 7.581 7.921 1.00 98.50 364 VAL A N 1
ATOM 2904 C CA . VAL A 1 364 ? -13.210 8.758 8.532 1.00 98.50 364 VAL A CA 1
ATOM 2905 C C . VAL A 1 364 ? -14.678 8.876 8.123 1.00 98.50 364 VAL A C 1
ATOM 2907 O O . VAL A 1 364 ? -15.523 9.113 8.988 1.00 98.50 364 VAL A O 1
ATOM 2910 N N . LEU A 1 365 ? -14.995 8.690 6.839 1.00 98.31 365 LEU A N 1
ATOM 2911 C CA . LEU A 1 365 ? -16.371 8.756 6.339 1.00 98.31 365 LEU A CA 1
ATOM 2912 C C . LEU A 1 365 ? -17.245 7.636 6.917 1.00 98.31 365 LEU A C 1
ATOM 2914 O O . LEU A 1 365 ? -18.325 7.912 7.428 1.00 98.31 365 LEU A O 1
ATOM 2918 N N . GLU A 1 366 ? -16.742 6.404 6.969 1.00 98.00 366 GLU A N 1
ATOM 2919 C CA . GLU A 1 366 ? -17.428 5.279 7.622 1.00 98.00 366 GLU A CA 1
ATOM 2920 C C . GLU A 1 366 ? -17.665 5.544 9.115 1.00 98.00 366 GLU A C 1
ATOM 2922 O O . GLU A 1 366 ? -18.741 5.274 9.654 1.00 98.00 366 GLU A O 1
ATOM 2927 N N . ALA A 1 367 ? -16.670 6.110 9.809 1.00 98.25 367 ALA A N 1
ATOM 2928 C CA . ALA A 1 367 ? -16.805 6.460 11.221 1.00 98.25 367 ALA A CA 1
ATOM 2929 C C . ALA A 1 367 ? -17.858 7.560 11.428 1.00 98.25 367 ALA A C 1
ATOM 2931 O O . ALA A 1 367 ? -18.640 7.495 12.379 1.00 98.25 367 ALA A O 1
ATOM 2932 N N . LYS A 1 368 ? -17.918 8.545 10.525 1.00 97.69 368 LYS A N 1
ATOM 2933 C CA . LYS A 1 368 ? -18.940 9.596 10.519 1.00 97.69 368 LYS A CA 1
ATOM 2934 C C . LYS A 1 368 ? -20.340 9.018 10.328 1.00 97.69 368 LYS A C 1
ATOM 2936 O O . LYS A 1 368 ? -21.214 9.303 11.146 1.00 97.69 368 LYS A O 1
ATOM 2941 N N . GLU A 1 369 ? -20.535 8.197 9.300 1.00 97.38 369 GLU A N 1
ATOM 2942 C CA . GLU A 1 369 ? -21.816 7.546 9.014 1.00 97.38 369 GLU A CA 1
ATOM 2943 C C . GLU A 1 369 ? -22.281 6.684 10.190 1.00 97.38 369 GLU A C 1
ATOM 2945 O O . GLU A 1 369 ? -23.445 6.736 10.587 1.00 97.38 369 GLU A O 1
ATOM 2950 N N . TYR A 1 370 ? -21.362 5.944 10.816 1.00 96.94 370 TYR A N 1
ATOM 2951 C CA . TYR A 1 370 ? -21.661 5.156 12.007 1.00 96.94 370 TYR A CA 1
ATOM 2952 C C . TYR A 1 370 ? -22.116 6.023 13.191 1.00 96.94 370 TYR A C 1
ATOM 2954 O O . TYR A 1 370 ? -23.095 5.699 13.867 1.00 96.94 370 TYR A O 1
ATOM 2962 N N . VAL A 1 371 ? -21.439 7.149 13.441 1.00 96.25 371 VAL A N 1
ATOM 2963 C CA . VAL A 1 371 ? -21.825 8.097 14.498 1.00 96.25 371 VAL A CA 1
ATOM 2964 C C . VAL A 1 371 ? -23.206 8.699 14.230 1.00 96.25 371 VAL A C 1
ATOM 2966 O O . VAL A 1 371 ? -24.000 8.830 15.163 1.00 96.25 371 VAL A O 1
ATOM 2969 N N . ASP A 1 372 ? -23.513 9.057 12.985 1.00 95.38 372 ASP A N 1
ATOM 2970 C CA . ASP A 1 372 ? -24.828 9.594 12.616 1.00 95.38 372 ASP A CA 1
ATOM 2971 C C . ASP A 1 372 ? -25.932 8.539 12.739 1.00 95.38 372 ASP A C 1
ATOM 2973 O O . ASP A 1 372 ? -27.028 8.829 13.228 1.00 95.38 372 ASP A O 1
ATOM 2977 N N . TRP A 1 373 ? -25.631 7.294 12.368 1.00 94.88 373 TRP A N 1
ATOM 2978 C CA . TRP A 1 373 ? -26.532 6.165 12.566 1.00 94.88 373 TRP A CA 1
ATOM 2979 C C . TRP A 1 373 ? -26.852 5.954 14.053 1.00 94.88 373 TRP A C 1
ATOM 2981 O O . TRP A 1 373 ? -28.023 5.862 14.410 1.00 94.88 373 TRP A O 1
ATOM 2991 N N . ILE A 1 374 ? -25.858 5.989 14.951 1.00 93.69 374 ILE A N 1
ATOM 2992 C CA . ILE A 1 374 ? -26.124 5.908 16.400 1.00 93.69 374 ILE A CA 1
ATOM 2993 C C . ILE A 1 374 ? -27.007 7.070 16.864 1.00 93.69 374 ILE A C 1
ATOM 2995 O O . ILE A 1 374 ? -27.946 6.861 17.629 1.00 93.69 374 ILE A O 1
ATOM 2999 N N . LYS A 1 375 ? -26.711 8.301 16.429 1.00 92.50 375 LYS A N 1
ATOM 3000 C CA . LYS A 1 375 ? -27.477 9.489 16.837 1.00 92.50 375 LYS A CA 1
ATOM 3001 C C . LYS A 1 375 ? -28.936 9.425 16.389 1.00 92.50 375 LYS A C 1
ATOM 3003 O O . LYS A 1 375 ? -29.799 9.880 17.129 1.00 92.50 375 LYS A O 1
ATOM 3008 N N . SER A 1 376 ? -29.195 8.876 15.204 1.00 92.00 376 SER A N 1
ATOM 3009 C CA . SER A 1 376 ? -30.552 8.710 14.669 1.00 92.00 376 SER A CA 1
ATOM 3010 C C . SER A 1 376 ? -31.294 7.514 15.271 1.00 92.00 376 SER A C 1
ATOM 3012 O O . SER A 1 376 ? -32.507 7.585 15.441 1.00 92.00 376 SER A O 1
ATOM 3014 N N . ALA A 1 377 ? -30.586 6.441 15.633 1.00 87.75 377 ALA A N 1
ATOM 3015 C CA . ALA A 1 377 ? -31.169 5.258 16.267 1.00 87.75 377 ALA A CA 1
ATOM 3016 C C . ALA A 1 377 ? -31.377 5.410 17.785 1.00 87.75 377 ALA A C 1
ATOM 3018 O O . ALA A 1 377 ? -32.143 4.649 18.379 1.00 87.75 377 ALA A O 1
ATOM 3019 N N . ALA A 1 378 ? -30.695 6.359 18.435 1.00 84.38 378 ALA A N 1
ATOM 3020 C CA . ALA A 1 378 ? -30.871 6.614 19.856 1.00 84.38 378 ALA A CA 1
ATOM 3021 C C . ALA A 1 378 ? -32.317 7.079 20.115 1.00 84.38 378 ALA A C 1
ATOM 3023 O O . ALA A 1 378 ? -32.720 8.108 19.565 1.00 84.38 378 ALA A O 1
ATOM 3024 N N . PRO A 1 379 ? -33.108 6.368 20.946 1.00 78.50 379 PRO A N 1
ATOM 3025 C CA . PRO A 1 379 ? -34.445 6.827 21.292 1.00 78.50 379 PRO A CA 1
ATOM 3026 C C . PRO A 1 379 ? -34.316 8.232 21.869 1.00 78.50 379 PRO A C 1
ATOM 3028 O O . PRO A 1 379 ? -33.489 8.449 22.761 1.00 78.50 379 PRO A O 1
ATOM 3031 N N . VAL A 1 380 ? -35.093 9.181 21.332 1.00 76.19 380 VAL A N 1
ATOM 3032 C CA . VAL A 1 380 ? -35.155 10.551 21.849 1.00 76.19 380 VAL A CA 1
ATOM 3033 C C . VAL A 1 380 ? -35.482 10.413 23.321 1.00 76.19 380 VAL A C 1
ATOM 3035 O O . VAL A 1 380 ? -36.606 10.064 23.677 1.00 76.19 380 VAL A O 1
ATOM 3038 N N . ARG A 1 381 ? -34.467 10.575 24.175 1.00 66.19 381 ARG A N 1
ATOM 3039 C CA . ARG A 1 381 ? -34.635 10.415 25.613 1.00 66.19 381 ARG A CA 1
ATOM 3040 C C . ARG A 1 381 ? -35.706 11.439 25.975 1.00 66.19 381 ARG A C 1
ATOM 3042 O O . ARG A 1 381 ? -35.434 12.624 25.761 1.00 66.19 381 ARG A O 1
ATOM 3049 N N . PRO A 1 382 ? -36.913 11.021 26.412 1.00 70.31 382 PRO A N 1
ATOM 3050 C CA . PRO A 1 382 ? -37.962 11.971 26.740 1.00 70.31 382 PRO A CA 1
ATOM 3051 C C . PRO A 1 382 ? -37.325 12.937 27.719 1.00 70.31 382 PRO A C 1
ATOM 3053 O O . PRO A 1 382 ? -36.696 12.477 28.678 1.00 70.31 382 PRO A O 1
ATOM 3056 N N . ALA A 1 383 ? -37.341 14.230 27.374 1.00 70.38 383 ALA A N 1
ATOM 3057 C CA . ALA A 1 383 ? -36.665 15.257 28.145 1.00 70.38 383 ALA A CA 1
ATOM 3058 C C . ALA A 1 383 ? -37.065 15.023 29.594 1.00 70.38 383 ALA A C 1
ATOM 3060 O O . ALA A 1 383 ? -38.242 15.154 29.928 1.00 70.38 383 ALA A O 1
ATOM 3061 N N . GLN A 1 384 ? -36.116 14.545 30.407 1.00 67.94 384 GLN A N 1
ATOM 3062 C CA . GLN A 1 384 ? -36.377 14.297 31.813 1.00 67.94 384 GLN A CA 1
ATOM 3063 C C . GLN A 1 384 ? -36.914 15.634 32.312 1.00 67.94 384 GLN A C 1
ATOM 3065 O O . GLN A 1 384 ? -36.195 16.626 32.131 1.00 67.94 384 GLN A O 1
ATOM 3070 N N . PRO A 1 385 ? -38.179 15.711 32.776 1.00 69.00 385 PRO A N 1
ATOM 3071 C CA . PRO A 1 385 ? -38.768 16.979 33.164 1.00 69.00 385 PRO A CA 1
ATOM 3072 C C . PRO A 1 385 ? -37.774 17.595 34.128 1.00 69.00 385 PRO A C 1
ATOM 3074 O O . PRO A 1 385 ? -37.431 16.960 35.128 1.00 69.00 385 PRO A O 1
ATOM 3077 N N . ARG A 1 386 ? -37.192 18.740 33.733 1.00 68.38 386 ARG A N 1
ATOM 3078 C CA . ARG A 1 386 ? -36.212 19.446 34.557 1.00 68.38 386 ARG A CA 1
ATOM 3079 C C . ARG A 1 386 ? -36.869 19.532 35.918 1.00 68.38 386 ARG A C 1
ATOM 3081 O O . ARG A 1 386 ? -37.921 20.162 36.021 1.00 68.38 386 ARG A O 1
ATOM 3088 N N . ALA A 1 387 ? -36.306 18.830 36.904 1.00 71.62 387 ALA A N 1
ATOM 3089 C CA . ALA A 1 387 ? -36.782 18.949 38.266 1.00 71.62 387 ALA A CA 1
ATOM 3090 C C . ALA A 1 387 ? -36.855 20.458 38.530 1.00 71.62 387 ALA A C 1
ATOM 3092 O O . ALA A 1 387 ? -35.874 21.146 38.205 1.00 71.62 387 ALA A O 1
ATOM 3093 N N . PRO A 1 388 ? -38.020 20.990 38.944 1.00 72.88 388 PRO A N 1
ATOM 3094 C CA . PRO A 1 388 ? -38.168 22.418 39.170 1.00 72.88 388 PRO A CA 1
ATOM 3095 C C . PRO A 1 388 ? -36.987 22.848 40.028 1.00 72.88 388 PRO A C 1
ATOM 3097 O O . PRO A 1 388 ? -36.681 22.183 41.022 1.00 72.88 388 PRO A O 1
ATOM 3100 N N . ALA A 1 389 ? -36.256 23.864 39.556 1.00 71.69 389 ALA A N 1
ATOM 3101 C CA . ALA A 1 389 ? -35.088 24.363 40.262 1.00 71.69 389 ALA A CA 1
ATOM 3102 C C . ALA A 1 389 ? -35.494 24.538 41.731 1.00 71.69 389 ALA A C 1
ATOM 3104 O O . ALA A 1 389 ? -36.555 25.127 41.962 1.00 71.69 389 ALA A O 1
ATOM 3105 N N . PRO A 1 390 ? -34.746 23.969 42.694 1.00 72.06 390 PRO A N 1
ATOM 3106 C CA . PRO A 1 390 ? -35.096 24.100 44.097 1.00 72.06 390 PRO A CA 1
ATOM 3107 C C . PRO A 1 390 ? -35.270 25.590 44.369 1.00 72.06 390 PRO A C 1
ATOM 3109 O O . PRO A 1 390 ? -34.337 26.370 44.168 1.00 72.06 390 PRO A O 1
ATOM 3112 N N . SER A 1 391 ? -36.498 25.991 44.706 1.00 66.69 391 SER A N 1
ATOM 3113 C CA . SER A 1 391 ? -36.794 27.374 45.040 1.00 66.69 391 SER A CA 1
ATOM 3114 C C . SER A 1 391 ? -35.851 27.746 46.172 1.00 66.69 391 SER A C 1
ATOM 3116 O O . SER A 1 391 ? -35.868 27.085 47.213 1.00 66.69 391 SER A O 1
ATOM 3118 N N . LEU A 1 392 ? -35.012 28.757 45.949 1.00 65.06 392 LEU A N 1
ATOM 3119 C CA . LEU A 1 392 ? -34.274 29.445 47.000 1.00 65.06 392 LEU A CA 1
ATOM 3120 C C . LEU A 1 392 ? -35.319 30.058 47.937 1.00 65.06 392 LEU A C 1
ATOM 3122 O O . LEU A 1 392 ? -35.724 31.201 47.765 1.00 65.06 392 LEU A O 1
ATOM 3126 N N . ALA A 1 393 ? -35.840 29.244 48.849 1.00 63.06 393 ALA A N 1
ATOM 3127 C CA . ALA A 1 393 ? -36.664 29.703 49.941 1.00 63.06 393 ALA A CA 1
ATOM 3128 C C . ALA A 1 393 ? -35.749 30.493 50.875 1.00 63.06 393 ALA A C 1
ATOM 3130 O O . ALA A 1 393 ? -34.735 29.976 51.345 1.00 63.06 393 ALA A O 1
ATOM 3131 N N . ASP A 1 394 ? -36.118 31.758 51.040 1.00 58.00 394 ASP A N 1
ATOM 3132 C CA . ASP A 1 394 ? -35.614 32.760 51.969 1.00 58.00 394 ASP A CA 1
ATOM 3133 C C . ASP A 1 394 ? -34.837 32.212 53.173 1.00 58.00 394 ASP A C 1
ATOM 3135 O O . ASP A 1 394 ? -35.400 31.803 54.188 1.00 58.00 394 ASP A O 1
ATOM 3139 N N . SER A 1 395 ? -33.514 32.343 53.102 1.00 58.66 395 SER A N 1
ATOM 3140 C CA . SER A 1 395 ? -32.648 32.399 54.281 1.00 58.66 395 SER A CA 1
ATOM 3141 C C . SER A 1 395 ? -32.533 33.855 54.746 1.00 58.66 395 SER A C 1
ATOM 3143 O O . SER A 1 395 ? -31.454 34.445 54.714 1.00 58.66 395 SER A O 1
ATOM 3145 N N . SER A 1 396 ? -33.654 34.467 55.138 1.00 60.22 396 SER A N 1
ATOM 3146 C CA . SER A 1 396 ? -33.663 35.751 55.844 1.00 60.22 396 SER A CA 1
ATOM 3147 C C . SER A 1 396 ? -33.729 35.511 57.355 1.00 60.22 396 SER A C 1
ATOM 3149 O O . SER A 1 396 ? -34.806 35.508 57.953 1.00 60.22 396 SER A O 1
ATOM 3151 N N . SER A 1 397 ? -32.580 35.308 57.999 1.00 55.91 397 SER A N 1
ATOM 3152 C CA . SER A 1 397 ? -32.501 35.298 59.465 1.00 55.91 397 SER A CA 1
ATOM 3153 C C . SER A 1 397 ? -31.088 35.604 59.977 1.00 55.91 397 SER A C 1
ATOM 3155 O O . SER A 1 397 ? -30.250 34.727 60.127 1.00 55.91 397 SER A O 1
ATOM 3157 N N . GLY A 1 398 ? -30.866 36.890 60.273 1.00 55.53 398 GLY A N 1
ATOM 3158 C CA . GL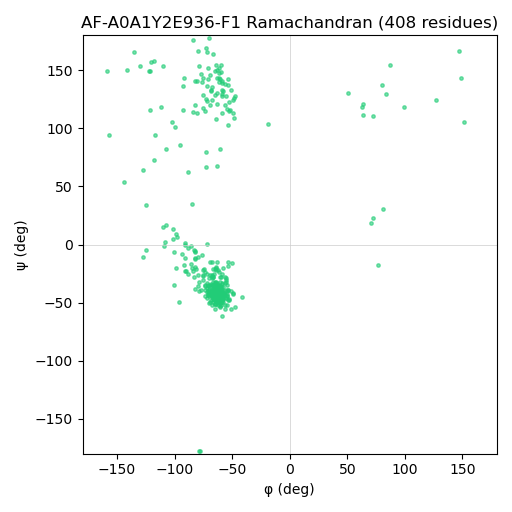Y A 1 398 ? -30.331 37.365 61.557 1.00 55.53 398 GLY A CA 1
ATOM 3159 C C . GLY A 1 398 ? -28.856 37.143 61.923 1.00 55.53 398 GLY A C 1
ATOM 3160 O O . GLY A 1 398 ? -28.476 36.057 62.341 1.00 55.53 398 GLY A O 1
ATOM 3161 N N . SER A 1 399 ? -28.095 38.246 61.947 1.00 53.62 399 SER A N 1
ATOM 3162 C CA . SER A 1 399 ? -27.145 38.683 63.007 1.00 53.62 399 SER A CA 1
ATOM 3163 C C . SER A 1 399 ? -26.037 39.517 62.357 1.00 53.62 399 SER A C 1
ATOM 3165 O O . SER A 1 399 ? -25.289 39.015 61.530 1.00 53.62 399 SER A O 1
ATOM 3167 N N . ALA A 1 400 ? -26.005 40.843 62.490 1.00 52.44 400 ALA A N 1
ATOM 3168 C CA . ALA A 1 400 ? -25.697 41.629 63.688 1.00 52.44 400 ALA A CA 1
ATOM 3169 C C . ALA A 1 400 ? -24.256 41.436 64.214 1.00 52.44 400 ALA A C 1
ATOM 3171 O O . ALA A 1 400 ? -23.938 40.421 64.819 1.00 52.44 400 ALA A O 1
ATOM 3172 N N . LEU A 1 401 ? -23.493 42.530 64.073 1.00 51.50 401 LEU A N 1
ATOM 3173 C CA . LEU A 1 401 ? -22.446 43.058 64.964 1.00 51.50 401 LEU A CA 1
ATOM 3174 C C . LEU A 1 401 ? -21.003 42.519 64.908 1.00 51.50 401 LEU A C 1
ATOM 3176 O O . LEU A 1 401 ? -20.725 41.347 65.119 1.00 51.50 401 LEU A O 1
ATOM 3180 N N . GLY A 1 402 ? -20.091 43.499 64.812 1.00 46.59 402 GLY A N 1
ATOM 3181 C CA . GLY A 1 402 ? -18.675 43.442 65.199 1.00 46.59 402 GLY A CA 1
ATOM 3182 C C . GLY A 1 402 ? -17.745 43.194 64.010 1.00 46.59 402 GLY A C 1
ATOM 3183 O O . GLY A 1 402 ? -17.863 42.181 63.348 1.00 46.59 402 GLY A O 1
ATOM 3184 N N . GLY A 1 403 ? -16.803 44.053 63.630 1.00 49.66 403 GLY A N 1
ATOM 3185 C CA . GLY A 1 403 ? -16.108 45.098 64.370 1.00 49.66 403 GLY A CA 1
ATOM 3186 C C . GLY A 1 403 ? -14.601 44.873 64.206 1.00 49.66 403 GLY A C 1
ATOM 3187 O O . GLY A 1 403 ? -14.112 43.808 64.554 1.00 49.66 403 GLY A O 1
ATOM 3188 N N . GLY A 1 404 ? -13.886 45.891 63.714 1.00 46.81 404 GLY A N 1
ATOM 3189 C CA . GLY A 1 404 ? -12.415 45.961 63.678 1.00 46.81 404 GLY A CA 1
ATOM 3190 C C . GLY A 1 404 ? -11.777 45.184 62.519 1.00 46.81 404 GLY A C 1
ATOM 3191 O O . GLY A 1 404 ? -12.185 44.083 62.199 1.00 46.81 404 GLY A O 1
ATOM 3192 N N . GLY A 1 405 ? -10.772 45.675 61.806 1.00 44.97 405 GLY A N 1
ATOM 3193 C CA . GLY A 1 405 ? -9.900 46.828 61.989 1.00 44.97 405 GLY A CA 1
ATOM 3194 C C . GLY A 1 405 ? -8.538 46.475 61.377 1.00 44.97 405 GLY A C 1
ATOM 3195 O O . GLY A 1 405 ? -8.136 45.332 61.524 1.00 44.97 405 GLY A O 1
ATOM 3196 N N . LYS A 1 406 ? -7.870 47.463 60.750 1.00 50.44 406 LYS A N 1
ATOM 3197 C CA . LYS A 1 406 ? -6.412 47.586 60.460 1.00 50.44 406 LYS A CA 1
ATOM 3198 C C . LYS A 1 406 ? -5.717 46.379 59.782 1.00 50.44 406 LYS A C 1
ATOM 3200 O O . LYS A 1 406 ? -5.776 45.266 60.261 1.00 50.44 406 LYS A O 1
ATOM 3205 N N . GLY A 1 407 ? -4.943 46.517 58.712 1.00 49.94 407 GLY A N 1
ATOM 3206 C CA . GLY A 1 407 ? -4.092 47.614 58.261 1.00 49.94 407 GLY A CA 1
ATOM 3207 C C . GLY A 1 407 ? -2.867 47.024 57.526 1.00 49.94 407 GLY A C 1
ATOM 3208 O O . GLY A 1 407 ? -2.613 45.834 57.671 1.00 49.94 407 GLY A O 1
ATOM 3209 N N . ALA A 1 408 ? -2.142 47.901 56.817 1.00 51.78 408 ALA A N 1
ATOM 3210 C CA . ALA A 1 408 ? -0.754 47.806 56.310 1.00 51.78 408 ALA A CA 1
ATOM 3211 C C . ALA A 1 408 ? -0.422 46.687 55.287 1.00 51.78 408 ALA A C 1
ATOM 3213 O O . ALA A 1 408 ? -0.704 45.519 55.507 1.00 51.78 408 ALA A O 1
ATOM 3214 N N . GLU A 1 409 ? 0.007 47.009 54.060 1.00 49.00 409 GLU A N 1
ATOM 3215 C CA . GLU A 1 409 ? 1.358 47.461 53.639 1.00 49.00 409 GLU A CA 1
ATOM 3216 C C . GLU A 1 409 ? 2.462 46.412 53.850 1.00 49.00 409 GLU A C 1
ATOM 3218 O O . GLU A 1 409 ? 2.719 45.971 54.970 1.00 49.00 409 GLU A O 1
ATOM 3223 N N . GLY A 1 410 ? 3.108 46.063 52.731 1.00 53.97 410 GLY A N 1
ATOM 3224 C CA . GLY A 1 410 ? 4.204 45.110 52.572 1.00 53.97 410 GLY A CA 1
ATOM 3225 C C . GLY A 1 410 ? 4.313 44.689 51.118 1.00 53.97 410 GLY A C 1
ATOM 3226 O O . GLY A 1 410 ? 3.773 43.606 50.806 1.00 53.97 410 GLY A O 1
#

Nearest PDB structures (foldseek):
  4m34-assembly1_D  TM=2.954E-01  e=8.335E+00  Mycolicibacterium smegmatis MC2 155

Mean predicted aligned error: 12.74 Å

Sequence (410 aa):
MQAQASAAFRDLTVSYLAPHPPLDELGRLPSTSIPLYTALSTKVALLLSMGDAPFLAPVNDEHAWMIVELLERDEKLNERVRESQRYRYFQTREQERFLNTFGKEPAVHRPLVKLCLNVTVFDYVVEVCRRLLLHCTRLEDVDRLIFVGERDWESLDAWERSKVILAARDYTRKHLRLFHLAGSAHSSSPSKAPLSSRVCDAAWGQLDYTLELPRLTLTSSAAGWKHAFRIREGLVHLFLASPSIFRLPAAKGPQEEIIKLLGESLQQGTVQSEPERWTAEGVPNGVETKMAFLRSLTGVGNPLRPFAELMAHPMIEPQLGQFVKNTASKMVHSATRLEQARKGVYLCGRWWSRLDPLQKAWGVLEAKEYVDWIKSAAPVRPAQPRAPAPSLADSSSGSALGGGGKGAEG